Protein AF-A0A099XLG7-F1 (afdb_monomer)

Radius of gyration: 30.04 Å; Cα contacts (8 Å, |Δi|>4): 1044; chains: 1; bounding box: 97×43×105 Å

Solvent-accessible surface area (backbone atoms only — not comparable to full-atom values): 19292 Å² total; per-residue (Å²): 141,85,85,83,82,82,81,83,79,79,80,79,80,74,77,78,62,78,82,85,49,71,69,44,68,53,75,59,94,45,34,30,35,32,28,71,40,68,79,92,72,20,28,25,30,33,70,30,59,69,72,84,54,57,63,47,74,46,56,36,55,49,76,54,90,91,44,72,23,36,36,48,34,36,38,60,44,30,45,41,59,38,71,25,36,35,40,36,39,70,25,63,39,44,38,33,40,26,20,40,21,38,13,64,46,24,30,36,36,42,32,57,43,20,46,80,27,45,22,39,29,19,36,20,45,14,57,43,24,30,39,40,35,30,44,45,9,33,34,39,21,38,27,17,40,16,42,12,41,40,28,47,47,68,42,31,61,46,20,33,36,42,21,38,24,18,32,22,34,16,38,44,22,38,59,49,59,28,68,52,22,36,38,38,22,39,26,20,33,22,41,11,49,44,26,29,43,57,44,38,74,35,31,48,39,50,30,37,19,24,44,15,36,17,28,33,29,49,43,59,44,31,58,59,46,77,55,80,43,44,49,32,21,50,28,62,34,57,50,44,49,38,40,35,40,57,47,73,69,71,74,86,64,45,62,42,99,87,72,34,39,26,71,67,52,68,91,52,44,95,56,67,27,34,30,38,31,38,60,91,27,54,70,58,34,58,71,39,74,80,51,58,67,35,47,75,41,59,42,67,68,79,75,52,93,71,60,94,55,85,64,89,74,49,72,49,76,38,87,90,73,38,29,40,34,61,75,56,85,64,47,37,27,39,38,31,22,42,86,85,69,48,77,78,48,76,46,74,37,85,82,40,47,82,46,67,91,53,74,72,44,57,32,38,39,36,35,16,31,88,87,67,50,76,59,54,73,42,85,43,78,45,127

Structure (mmCIF, N/CA/C/O backbone):
data_AF-A0A099XLG7-F1
#
_entry.id   AF-A0A099XLG7-F1
#
loop_
_atom_site.group_PDB
_atom_site.id
_atom_site.type_symbol
_atom_site.label_atom_id
_atom_site.label_alt_id
_atom_site.label_comp_id
_atom_site.label_asym_id
_atom_site.label_entity_id
_atom_site.label_seq_id
_atom_site.pdbx_PDB_ins_code
_atom_site.Cartn_x
_atom_site.Cartn_y
_atom_site.Cartn_z
_atom_site.occupancy
_atom_site.B_iso_or_equiv
_atom_site.auth_seq_id
_atom_site.auth_comp_id
_atom_site.auth_asym_id
_atom_site.auth_atom_id
_atom_site.pdbx_PDB_model_num
ATOM 1 N N . MET A 1 1 ? -66.611 15.602 59.741 1.00 39.62 1 MET A N 1
ATOM 2 C CA . MET A 1 1 ? -65.905 15.552 58.441 1.00 39.62 1 MET A CA 1
ATOM 3 C C . MET A 1 1 ? -64.446 15.957 58.650 1.00 39.62 1 MET A C 1
ATOM 5 O O . MET A 1 1 ? -64.169 17.142 58.747 1.00 39.62 1 MET A O 1
ATOM 9 N N . LYS A 1 2 ? -63.523 14.997 58.789 1.00 38.56 2 LYS A N 1
ATOM 10 C CA . LYS A 1 2 ? -62.071 15.248 58.759 1.00 38.56 2 LYS A CA 1
ATOM 11 C C . LYS A 1 2 ? -61.559 14.695 57.428 1.00 38.56 2 LYS A C 1
ATOM 13 O O . LYS A 1 2 ? -61.598 13.487 57.231 1.00 38.56 2 LYS A O 1
ATOM 18 N N . LYS A 1 3 ? -61.189 15.573 56.492 1.00 41.97 3 LYS A N 1
ATOM 19 C CA . LYS A 1 3 ? -60.544 15.187 55.230 1.00 41.97 3 LYS A CA 1
ATOM 20 C C . LYS A 1 3 ? -59.044 15.069 55.493 1.00 41.97 3 LYS A C 1
ATOM 22 O O . LYS A 1 3 ? -58.390 16.076 55.738 1.00 41.97 3 LYS A O 1
ATOM 27 N N . THR A 1 4 ? -58.528 13.847 55.479 1.00 40.31 4 THR A N 1
ATOM 28 C CA . THR A 1 4 ? -57.089 13.570 55.491 1.00 40.31 4 THR A CA 1
ATOM 29 C C . THR A 1 4 ? -56.551 13.846 54.090 1.00 40.31 4 THR A C 1
ATOM 31 O O . THR A 1 4 ? -56.947 13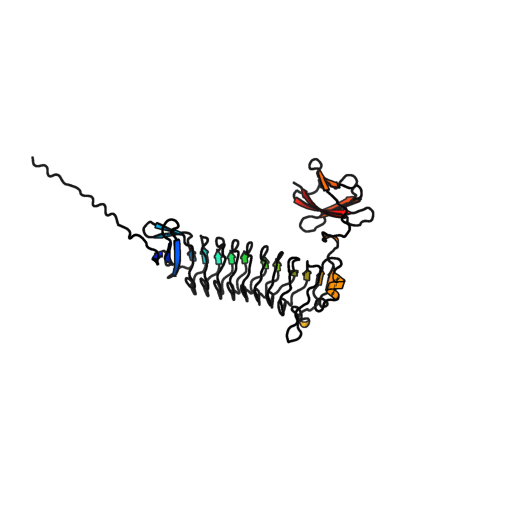.181 53.135 1.00 40.31 4 THR A O 1
ATOM 34 N N . LEU A 1 5 ? -55.708 14.868 53.956 1.00 39.03 5 LEU A N 1
ATOM 35 C CA . LEU A 1 5 ? -55.024 15.209 52.712 1.00 39.03 5 LEU A CA 1
ATOM 36 C C . LEU A 1 5 ? -53.814 14.270 52.574 1.00 39.03 5 LEU A C 1
ATOM 38 O O . LEU A 1 5 ? -52.848 14.399 53.322 1.00 39.03 5 LEU A O 1
ATOM 42 N N . LEU A 1 6 ? -53.895 13.288 51.673 1.00 40.19 6 LEU A N 1
ATOM 43 C CA . LEU A 1 6 ? -52.764 12.428 51.322 1.00 40.19 6 LEU A CA 1
ATOM 44 C C . LEU A 1 6 ? -51.842 13.213 50.376 1.00 40.19 6 LEU A C 1
ATOM 46 O O . LEU A 1 6 ? -52.210 13.486 49.235 1.00 40.19 6 LEU A O 1
ATOM 50 N N . LEU A 1 7 ? -50.665 13.603 50.862 1.00 35.88 7 LEU A N 1
ATOM 51 C CA . LEU A 1 7 ? -49.622 14.237 50.061 1.00 35.88 7 LEU A CA 1
ATOM 52 C C . LEU A 1 7 ? -48.809 13.129 49.368 1.00 35.88 7 LEU A C 1
ATOM 54 O O . LEU A 1 7 ? -48.004 12.459 50.010 1.00 35.88 7 LEU A O 1
ATOM 58 N N . PHE A 1 8 ? -49.037 12.905 48.072 1.00 42.00 8 PHE A N 1
ATOM 59 C CA . PHE A 1 8 ? -48.156 12.069 47.252 1.00 42.00 8 PHE A CA 1
ATOM 60 C C . PHE A 1 8 ? -46.896 12.875 46.919 1.00 42.00 8 PHE A C 1
ATOM 62 O O . PHE A 1 8 ? -46.912 13.729 46.037 1.00 42.00 8 PHE A O 1
ATOM 69 N N . VAL A 1 9 ? -45.807 12.625 47.645 1.00 41.56 9 VAL A N 1
ATOM 70 C CA . VAL A 1 9 ? -44.474 13.108 47.268 1.00 41.56 9 VAL A CA 1
ATOM 71 C C . VAL A 1 9 ? -43.882 12.082 46.305 1.00 41.56 9 VAL A C 1
ATOM 73 O O . VAL A 1 9 ? -43.376 11.043 46.721 1.00 41.56 9 VAL A O 1
ATOM 76 N N . THR A 1 10 ? -43.983 12.343 45.004 1.00 44.56 10 THR A N 1
ATOM 77 C CA . THR A 1 10 ? -43.186 11.643 43.993 1.00 44.56 10 THR A CA 1
ATOM 78 C C . THR A 1 10 ? -41.733 12.073 44.159 1.00 44.56 10 THR A C 1
ATOM 80 O O . THR A 1 10 ? -41.373 13.196 43.807 1.00 44.56 10 THR A O 1
ATOM 83 N N . ILE A 1 11 ? -40.905 11.201 44.732 1.00 45.62 11 ILE A N 1
ATOM 84 C CA . ILE A 1 11 ? -39.452 11.380 44.755 1.00 45.62 11 ILE A CA 1
ATOM 85 C C . ILE A 1 11 ? -38.972 11.171 43.318 1.00 45.62 11 ILE A C 1
ATOM 87 O O . ILE A 1 11 ? -38.851 10.043 42.849 1.00 45.62 11 ILE A O 1
ATOM 91 N N . LEU A 1 12 ? -38.755 12.274 42.603 1.00 39.88 12 LEU A N 1
ATOM 92 C CA . LEU A 1 12 ? -38.024 12.278 41.345 1.00 39.88 12 LEU A CA 1
ATOM 93 C C . LEU A 1 12 ? -36.560 11.979 41.699 1.00 39.88 12 LEU A C 1
ATOM 95 O O . LEU A 1 12 ? -35.832 12.867 42.141 1.00 39.88 12 LEU A O 1
ATOM 99 N N . SER A 1 13 ? -36.145 10.716 41.606 1.00 47.44 13 SER A N 1
ATOM 100 C CA . SER A 1 13 ? -34.743 10.339 41.777 1.00 47.44 13 SER A CA 1
ATOM 101 C C . SER A 1 13 ? -33.965 10.825 40.556 1.00 47.44 13 SER A C 1
ATOM 103 O O . SER A 1 13 ? -33.831 10.109 39.566 1.00 47.44 13 SER A O 1
ATOM 105 N N . VAL A 1 14 ? -33.489 12.067 40.608 1.00 43.94 14 VAL A N 1
ATOM 106 C CA . VAL A 1 14 ? -32.453 12.549 39.696 1.00 43.94 14 VAL A CA 1
ATOM 107 C C . VAL A 1 14 ? -31.183 11.800 40.082 1.00 43.94 14 VAL A C 1
ATOM 109 O O . VAL A 1 14 ? -30.567 12.093 41.105 1.00 43.94 14 VAL A O 1
ATOM 112 N N . THR A 1 15 ? -30.820 10.779 39.311 1.00 47.62 15 THR A N 1
ATOM 113 C CA . THR A 1 15 ? -29.470 10.224 39.362 1.00 47.62 15 THR A CA 1
ATOM 114 C C . THR A 1 15 ? -28.533 11.330 38.898 1.00 47.62 15 THR A C 1
ATOM 116 O O . THR A 1 15 ? -28.474 11.622 37.708 1.00 47.62 15 THR A O 1
ATOM 119 N N . LEU A 1 16 ? -27.848 11.995 39.834 1.00 46.53 16 LEU A N 1
ATOM 120 C CA . LEU A 1 16 ? -26.688 12.805 39.484 1.00 46.53 16 LEU A CA 1
ATOM 121 C C . LEU A 1 16 ? -25.635 11.840 38.937 1.00 46.53 16 LEU A C 1
ATOM 123 O O . LEU A 1 16 ? -24.970 11.145 39.707 1.00 46.53 16 LEU A O 1
ATOM 127 N N . THR A 1 17 ? -25.514 11.761 37.616 1.00 57.88 17 THR A N 1
ATOM 128 C CA . THR A 1 17 ? -24.345 11.169 36.977 1.00 57.88 17 THR A CA 1
ATOM 129 C C . THR A 1 17 ? -23.132 11.995 37.394 1.00 57.88 17 THR A C 1
ATOM 131 O O . THR A 1 17 ? -23.149 13.227 37.349 1.00 57.88 17 THR A O 1
ATOM 134 N N . LYS A 1 18 ? -22.106 11.320 37.925 1.00 66.19 18 LYS A N 1
ATOM 135 C CA . LYS A 1 18 ? -20.840 11.960 38.296 1.00 66.19 18 LYS A CA 1
ATOM 136 C C . LYS A 1 18 ? -20.321 12.676 37.047 1.00 66.19 18 LYS A C 1
ATOM 138 O O . LYS A 1 18 ? -20.232 12.051 35.998 1.00 66.19 18 LYS A O 1
ATOM 143 N N . ALA A 1 19 ? -20.007 13.967 37.156 1.00 68.44 19 ALA A N 1
ATOM 144 C CA . ALA A 1 19 ? -19.396 14.692 36.049 1.00 68.44 19 ALA A CA 1
ATOM 145 C C . ALA A 1 19 ? -18.076 14.005 35.670 1.00 68.44 19 ALA A C 1
ATOM 147 O O . ALA A 1 19 ? -17.218 13.804 36.535 1.00 68.44 19 ALA A O 1
ATOM 148 N N . GLN A 1 20 ? -17.959 13.617 34.403 1.00 82.06 20 GLN A N 1
ATOM 149 C CA . GLN A 1 20 ? -16.789 12.941 33.859 1.00 82.06 20 GLN A CA 1
ATOM 150 C C . GLN A 1 20 ? -15.592 13.900 33.841 1.00 82.06 20 GLN A C 1
ATOM 152 O O . GLN A 1 20 ? -15.727 15.054 33.427 1.00 82.06 20 GLN A O 1
ATOM 157 N N . ALA A 1 21 ? -14.425 13.435 34.281 1.00 91.25 21 ALA A N 1
ATOM 158 C CA . ALA A 1 21 ? -13.172 14.179 34.210 1.00 91.25 21 ALA A CA 1
ATOM 159 C C . ALA A 1 21 ? -12.208 13.544 33.201 1.00 91.25 21 ALA A C 1
ATOM 161 O O . ALA A 1 21 ? -12.270 12.347 32.931 1.00 91.25 21 ALA A O 1
ATOM 162 N N . ILE A 1 22 ? -11.276 14.340 32.676 1.00 96.12 22 ILE A N 1
ATOM 163 C CA . ILE A 1 22 ? -10.154 13.816 31.886 1.00 96.12 22 ILE A CA 1
ATOM 164 C C . ILE A 1 22 ? -9.388 12.783 32.728 1.00 96.12 22 ILE A C 1
ATOM 166 O O . ILE A 1 22 ? -9.087 13.030 33.899 1.00 96.12 22 ILE A O 1
ATOM 170 N N . GLY A 1 23 ? -9.087 11.632 32.127 1.00 96.00 23 GLY A N 1
ATOM 171 C CA . GLY A 1 23 ? -8.469 10.475 32.773 1.00 96.00 23 GLY A CA 1
ATOM 172 C C . GLY A 1 23 ? -9.453 9.519 33.456 1.00 96.00 23 GLY A C 1
ATOM 173 O O . GLY A 1 23 ? -9.036 8.446 33.895 1.00 96.00 23 GLY A O 1
ATOM 174 N N . ASP A 1 24 ? -10.747 9.858 33.546 1.00 96.25 24 ASP A N 1
ATOM 175 C CA . ASP A 1 24 ? -11.756 8.875 33.946 1.00 96.25 24 ASP A CA 1
ATOM 176 C C . ASP A 1 24 ? -11.810 7.754 32.894 1.00 96.25 24 ASP A C 1
ATOM 178 O O . ASP A 1 24 ? -11.691 7.992 31.690 1.00 96.25 24 ASP A O 1
ATOM 182 N N . THR A 1 25 ? -11.990 6.519 33.363 1.00 96.94 25 THR A N 1
ATOM 183 C CA . THR A 1 25 ? -12.096 5.334 32.507 1.00 96.94 25 THR A CA 1
ATOM 184 C C . THR A 1 25 ? -13.460 4.688 32.651 1.00 96.94 25 THR A C 1
ATOM 186 O O . THR A 1 25 ? -14.065 4.723 33.725 1.00 96.94 25 THR A O 1
ATOM 189 N N . PHE A 1 26 ? -13.932 4.085 31.569 1.00 96.88 26 PHE A N 1
ATOM 190 C CA . PHE A 1 26 ? -15.184 3.342 31.537 1.00 96.88 26 PHE A CA 1
ATOM 191 C C . PHE A 1 26 ? -15.114 2.227 30.491 1.00 96.88 26 PHE A C 1
ATOM 193 O O . PHE A 1 26 ? -14.236 2.219 29.627 1.00 96.88 26 PHE A O 1
ATOM 200 N N . THR A 1 27 ? -16.030 1.265 30.582 1.00 97.19 27 THR A N 1
ATOM 201 C CA . THR A 1 27 ? -16.069 0.107 29.683 1.00 97.19 27 THR A CA 1
ATOM 202 C C . THR A 1 27 ? -17.428 0.014 29.012 1.00 97.19 27 THR A C 1
ATOM 204 O O . THR A 1 27 ? -18.455 0.021 29.689 1.00 97.19 27 THR A O 1
ATOM 207 N N . VAL A 1 28 ? -17.428 -0.128 27.686 1.00 96.44 28 VAL A N 1
ATOM 208 C CA . VAL A 1 28 ? -18.629 -0.378 26.876 1.00 96.44 28 VAL A CA 1
ATOM 209 C C . VAL A 1 28 ? -18.303 -1.480 25.877 1.00 96.44 28 VAL A C 1
ATOM 211 O O . VAL A 1 28 ? -17.277 -1.412 25.209 1.00 96.44 28 VAL A O 1
ATOM 214 N N . ASN A 1 29 ? -19.164 -2.500 25.785 1.00 93.44 29 ASN A N 1
ATOM 215 C CA . ASN A 1 29 ? -19.010 -3.637 24.864 1.00 93.44 29 ASN A CA 1
ATOM 216 C C . ASN A 1 29 ? -17.604 -4.266 24.902 1.00 93.44 29 ASN A C 1
ATOM 218 O O . ASN A 1 29 ? -16.978 -4.479 23.869 1.00 93.44 29 ASN A O 1
ATOM 222 N N . ASP A 1 30 ? -17.096 -4.515 26.112 1.00 96.38 30 ASP A N 1
ATOM 223 C CA . ASP A 1 30 ? -15.769 -5.086 26.370 1.00 96.38 30 ASP A CA 1
ATOM 224 C C . ASP A 1 30 ? -14.571 -4.244 25.883 1.00 96.38 30 ASP A C 1
ATOM 226 O O . ASP A 1 30 ? -13.436 -4.724 25.881 1.00 96.38 30 ASP A O 1
ATOM 230 N N . ILE A 1 31 ? -14.778 -2.977 25.514 1.00 98.19 31 ILE A N 1
ATOM 231 C CA . ILE A 1 31 ? -13.715 -2.024 25.174 1.00 98.19 31 ILE A CA 1
ATOM 232 C C . ILE A 1 31 ? -13.540 -1.039 26.333 1.00 98.19 31 ILE A C 1
ATOM 234 O O . ILE A 1 31 ? -14.516 -0.488 26.844 1.00 98.19 31 ILE A O 1
ATOM 238 N N . ASN A 1 32 ? -12.292 -0.820 26.753 1.00 98.19 32 ASN A N 1
ATOM 239 C CA . ASN A 1 32 ? -11.944 0.108 27.827 1.00 98.19 32 ASN A CA 1
ATOM 240 C C . ASN A 1 32 ? -11.537 1.458 27.234 1.00 98.19 32 ASN A C 1
ATOM 242 O O . ASN A 1 32 ? -10.564 1.539 26.478 1.00 98.19 32 ASN A O 1
ATOM 246 N N . TYR A 1 33 ? -12.248 2.505 27.632 1.00 98.50 33 TYR A N 1
ATOM 247 C CA . TYR A 1 33 ? -12.052 3.877 27.187 1.00 98.50 33 TYR A CA 1
ATOM 248 C C . TYR A 1 33 ? -11.462 4.730 28.312 1.00 98.50 33 TYR A C 1
ATOM 250 O O . TYR A 1 33 ? -11.740 4.501 29.489 1.00 98.50 33 TYR A O 1
ATOM 258 N N . GLU A 1 34 ? -10.661 5.725 27.943 1.00 98.38 34 GLU A N 1
ATOM 259 C CA . GLU A 1 34 ? -10.163 6.787 28.819 1.00 98.38 34 GLU A CA 1
ATOM 260 C C . GLU A 1 34 ? -10.544 8.141 28.215 1.00 98.38 34 GLU A C 1
ATOM 262 O O . GLU A 1 34 ? -10.291 8.383 27.034 1.00 98.38 34 GLU A O 1
ATOM 267 N N . VAL A 1 35 ? -11.138 9.022 29.019 1.00 98.19 35 VAL A N 1
ATOM 268 C CA . VAL A 1 35 ? -11.534 10.377 28.611 1.00 98.19 35 VAL A CA 1
ATOM 269 C C . VAL A 1 35 ? -10.289 11.230 28.401 1.00 98.19 35 VAL A C 1
ATOM 271 O O . VAL A 1 35 ? -9.534 11.471 29.343 1.00 98.19 35 VAL A O 1
ATOM 274 N N . THR A 1 36 ? -10.086 11.725 27.184 1.00 97.88 36 THR A N 1
ATOM 275 C CA . THR A 1 36 ? -8.932 12.560 26.813 1.00 97.88 36 THR A CA 1
ATOM 276 C C . THR A 1 36 ? -9.288 14.038 26.739 1.00 97.88 36 THR A C 1
ATOM 278 O O . THR A 1 36 ? -8.451 14.885 27.054 1.00 97.88 36 THR A O 1
ATOM 281 N N . ALA A 1 37 ? -10.537 14.356 26.400 1.00 96.81 37 ALA A N 1
ATOM 282 C CA . ALA A 1 37 ? -11.053 15.715 26.398 1.00 96.81 37 ALA A CA 1
ATOM 283 C C . ALA A 1 37 ? -12.512 15.754 26.860 1.00 96.81 37 ALA A C 1
ATOM 285 O O . ALA A 1 37 ? -13.305 14.856 26.584 1.00 96.81 37 ALA A O 1
ATOM 286 N N . ILE A 1 38 ? -12.867 16.839 27.536 1.00 94.12 38 ILE A N 1
ATOM 287 C CA . ILE A 1 38 ? -14.241 17.209 27.885 1.00 94.12 38 ILE A CA 1
ATOM 288 C C . ILE A 1 38 ? -14.547 18.547 27.209 1.00 94.12 38 ILE A C 1
ATOM 290 O O . ILE A 1 38 ? -13.613 19.325 27.044 1.00 94.12 38 ILE A O 1
ATOM 294 N N . ASP A 1 39 ? -15.805 18.773 26.814 1.00 86.06 39 ASP A N 1
ATOM 295 C CA . ASP A 1 39 ? -16.412 20.025 26.307 1.00 86.06 39 ASP A CA 1
ATOM 296 C C . ASP A 1 39 ? -15.429 21.085 25.741 1.00 86.06 39 ASP A C 1
ATOM 298 O O . ASP A 1 39 ? -14.700 21.727 26.504 1.00 86.06 39 ASP A O 1
ATOM 302 N N . PRO A 1 40 ? -15.412 21.344 24.418 1.00 88.75 40 PRO A N 1
ATOM 303 C CA . PRO A 1 40 ? -16.493 21.072 23.464 1.00 88.75 40 PRO A CA 1
ATOM 304 C C . PRO A 1 40 ? -16.334 19.803 22.631 1.00 88.75 40 PRO A C 1
ATOM 306 O O . PRO A 1 40 ? -17.259 19.453 21.902 1.00 88.75 40 PRO A O 1
ATOM 309 N N . THR A 1 41 ? -15.182 19.132 22.684 1.00 92.81 41 THR A N 1
ATOM 310 C CA . THR A 1 41 ? -14.899 18.044 21.737 1.00 92.81 41 THR A CA 1
ATOM 311 C C . THR A 1 41 ? -15.331 16.667 22.223 1.00 92.81 41 THR A C 1
ATOM 313 O O . THR A 1 41 ? -15.623 15.828 21.376 1.00 92.81 41 THR A O 1
ATOM 316 N N . ASN A 1 42 ? -15.427 16.461 23.547 1.00 96.25 42 ASN A N 1
ATOM 317 C CA . ASN A 1 42 ? -15.752 15.185 24.201 1.00 96.25 42 ASN A CA 1
ATOM 318 C C . ASN A 1 42 ? -15.046 14.003 23.526 1.00 96.25 42 ASN A C 1
ATOM 320 O O . ASN A 1 42 ? -15.623 13.327 22.683 1.00 96.25 42 ASN A O 1
ATOM 324 N N . GLU A 1 43 ? -13.802 13.733 23.899 1.00 98.06 43 GLU A N 1
ATOM 325 C CA . GLU A 1 43 ? -12.986 12.710 23.242 1.00 98.06 43 GLU A CA 1
ATOM 326 C C . GLU A 1 43 ? -12.567 11.617 24.214 1.00 98.06 43 GLU A C 1
ATOM 328 O O . GLU A 1 43 ? -12.359 11.857 25.410 1.00 98.06 43 GLU A O 1
ATOM 333 N N . VAL A 1 44 ? -12.418 10.413 23.670 1.00 98.56 44 VAL A N 1
ATOM 334 C CA . VAL A 1 44 ? -11.872 9.253 24.365 1.00 98.56 44 VAL A CA 1
ATOM 335 C C . VAL A 1 44 ? -10.842 8.534 23.503 1.00 98.56 44 VAL A C 1
ATOM 337 O O . VAL A 1 44 ? -10.910 8.525 22.271 1.00 98.56 44 VAL A O 1
ATOM 340 N N . GLN A 1 45 ? -9.925 7.850 24.180 1.00 98.62 45 GLN A N 1
ATOM 341 C CA . GLN A 1 45 ? -9.023 6.874 23.579 1.00 98.62 45 GLN A CA 1
ATOM 342 C C . GLN A 1 45 ? -9.324 5.466 24.094 1.00 98.62 45 GLN A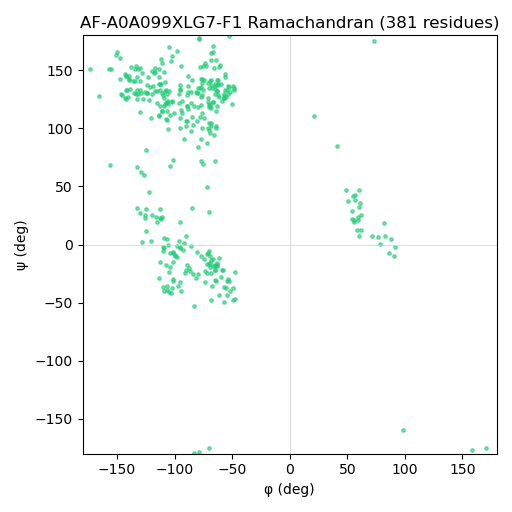 C 1
ATOM 344 O O . GLN A 1 45 ? -9.743 5.287 25.239 1.00 98.62 45 GLN A O 1
ATOM 349 N N . ILE A 1 46 ? -9.051 4.450 23.278 1.00 98.75 46 ILE A N 1
ATOM 350 C CA . ILE A 1 46 ? -9.133 3.048 23.695 1.00 98.75 46 ILE A CA 1
ATOM 351 C C . ILE A 1 46 ? -7.818 2.636 24.351 1.00 98.75 46 ILE A C 1
ATOM 353 O O . ILE A 1 46 ? -6.759 2.667 23.722 1.00 98.75 46 ILE A O 1
ATOM 357 N N . VAL A 1 47 ? -7.892 2.181 25.600 1.00 98.19 47 VAL A N 1
ATOM 358 C CA . VAL A 1 47 ? -6.727 1.814 26.426 1.00 98.19 47 VAL A CA 1
ATOM 359 C C . VAL A 1 47 ? -6.598 0.317 26.692 1.00 98.19 47 VAL A C 1
ATOM 361 O O . VAL A 1 47 ? -5.618 -0.125 27.293 1.00 98.19 47 VAL A O 1
ATOM 364 N N . GLY A 1 48 ? -7.579 -0.472 26.263 1.00 96.56 48 GLY A N 1
ATOM 365 C CA . GLY A 1 48 ? -7.549 -1.922 26.369 1.00 96.56 48 GLY A CA 1
ATOM 366 C C . GLY A 1 48 ? -8.889 -2.547 26.021 1.00 96.56 48 GLY A C 1
ATOM 367 O O . GLY A 1 48 ? -9.833 -1.862 25.629 1.00 96.56 48 GLY A O 1
ATOM 368 N N . ASN A 1 49 ? -8.972 -3.861 26.187 1.00 97.06 49 ASN A N 1
ATOM 369 C CA . ASN A 1 49 ? -10.176 -4.616 25.887 1.00 97.06 49 ASN A CA 1
ATOM 370 C C . ASN A 1 49 ? -10.296 -5.860 26.785 1.00 97.06 49 ASN A C 1
ATOM 372 O O . ASN A 1 49 ? -9.341 -6.279 27.441 1.00 97.06 49 ASN A O 1
ATOM 376 N N . SER A 1 50 ? -11.481 -6.453 26.802 1.00 94.88 50 SER A N 1
ATOM 377 C CA . SER A 1 50 ? -11.771 -7.811 27.275 1.00 94.88 50 SER A CA 1
ATOM 378 C C . SER A 1 50 ? -12.638 -8.546 26.248 1.00 94.88 50 SER A C 1
ATOM 380 O O . SER A 1 50 ? -13.481 -9.365 26.605 1.00 94.88 50 SER A O 1
ATOM 382 N N . VAL A 1 51 ? -12.451 -8.208 24.969 1.00 94.38 51 VAL A N 1
ATOM 383 C CA . VAL A 1 51 ? -13.265 -8.666 23.845 1.00 94.38 51 VAL A CA 1
ATOM 384 C C . VAL A 1 51 ? -13.167 -10.180 23.722 1.00 94.38 51 VAL A C 1
ATOM 386 O O . VAL A 1 51 ? -12.083 -10.761 23.664 1.00 94.38 51 VAL A O 1
ATOM 389 N N . THR A 1 52 ? -14.336 -10.808 23.654 1.00 89.81 52 THR A N 1
ATOM 390 C CA . THR A 1 52 ? -14.498 -12.249 23.411 1.00 89.81 52 THR A CA 1
ATOM 391 C C . THR A 1 52 ? -15.324 -12.539 22.158 1.00 89.81 52 THR A C 1
ATOM 393 O O . THR A 1 52 ? -15.606 -13.698 21.861 1.00 89.81 52 THR A O 1
ATOM 396 N N . THR A 1 53 ? -15.723 -11.495 21.429 1.00 89.44 53 THR A N 1
ATOM 397 C CA . THR A 1 53 ? -16.534 -11.603 20.219 1.00 89.44 53 THR A CA 1
ATOM 398 C C . THR A 1 53 ? -15.699 -12.031 19.017 1.00 89.44 53 THR A C 1
ATOM 400 O O . THR A 1 53 ? -14.509 -11.728 18.917 1.00 89.44 53 THR A O 1
ATOM 403 N N . ASP A 1 54 ? -16.355 -12.688 18.059 1.00 92.81 54 ASP A N 1
ATOM 404 C CA . ASP A 1 54 ? -15.730 -13.049 16.784 1.00 92.81 54 ASP A CA 1
ATOM 405 C C . ASP A 1 54 ? -15.549 -11.830 15.869 1.00 92.81 54 ASP A C 1
ATOM 407 O O . ASP A 1 54 ? -14.594 -11.778 15.102 1.00 92.81 54 ASP A O 1
ATOM 411 N N . ALA A 1 55 ? -16.440 -10.840 15.931 1.00 96.75 55 ALA A N 1
ATOM 412 C CA . ALA A 1 55 ? -16.358 -9.606 15.151 1.00 96.75 55 ALA A CA 1
ATOM 413 C C . ALA A 1 55 ? -16.171 -8.406 16.086 1.00 96.75 55 ALA A C 1
ATOM 415 O O . ALA A 1 55 ? -16.889 -8.278 17.082 1.00 96.75 55 ALA A O 1
ATOM 416 N N . LEU A 1 56 ? -15.214 -7.535 15.761 1.00 98.06 56 LEU A N 1
ATOM 417 C CA . LEU A 1 56 ? -14.933 -6.303 16.492 1.00 98.06 56 LEU A CA 1
ATOM 418 C C . LEU A 1 56 ? -15.353 -5.088 15.665 1.00 98.06 56 LEU A C 1
ATOM 420 O O . LEU A 1 56 ? -14.879 -4.892 14.547 1.00 98.06 56 LEU A O 1
ATOM 424 N N . THR A 1 57 ? -16.182 -4.241 16.265 1.00 98.19 57 THR A N 1
ATOM 425 C CA . THR A 1 57 ? -16.508 -2.913 15.744 1.00 98.19 57 THR A CA 1
ATOM 426 C C . THR A 1 57 ? -15.995 -1.873 16.725 1.00 98.19 57 THR A C 1
ATOM 428 O O . THR A 1 57 ? -16.366 -1.884 17.898 1.00 98.19 57 THR A O 1
ATOM 431 N N . ILE A 1 58 ? -15.134 -0.985 16.240 1.00 98.31 58 ILE A N 1
ATOM 432 C CA . ILE A 1 58 ? -14.695 0.202 16.965 1.00 98.31 58 ILE A CA 1
ATOM 433 C C . ILE A 1 58 ? -15.586 1.354 16.501 1.00 98.31 58 ILE A C 1
ATOM 435 O O . ILE A 1 58 ? -15.480 1.763 15.340 1.00 98.31 58 ILE A O 1
ATOM 439 N N . PRO A 1 59 ? -16.493 1.841 17.363 1.00 98.19 59 PRO A N 1
ATOM 440 C CA . PRO A 1 59 ? -17.468 2.831 16.949 1.00 98.19 59 PRO A CA 1
ATOM 441 C C . PRO A 1 59 ? -16.819 4.210 16.817 1.00 98.19 59 PRO A C 1
ATOM 443 O O . PRO A 1 59 ? -15.852 4.515 17.513 1.00 98.19 59 PRO A O 1
ATOM 446 N N . ALA A 1 60 ? -17.386 5.069 15.969 1.00 98.25 60 ALA A N 1
ATOM 447 C CA . ALA A 1 60 ? -16.940 6.460 15.844 1.00 98.25 60 ALA A CA 1
ATOM 448 C C . ALA A 1 60 ? -17.187 7.258 17.137 1.00 98.25 60 ALA A C 1
ATOM 450 O O . ALA A 1 60 ? -16.436 8.175 17.474 1.00 98.25 60 ALA A O 1
ATOM 451 N N . THR A 1 61 ? -18.240 6.890 17.869 1.00 98.25 61 THR A N 1
ATOM 452 C CA . THR A 1 61 ? -18.626 7.505 19.138 1.00 98.25 61 THR A CA 1
ATOM 453 C C . THR A 1 61 ? -19.039 6.459 20.164 1.00 98.25 61 THR A C 1
ATOM 455 O O . THR A 1 61 ? -19.572 5.410 19.807 1.00 98.25 61 THR A O 1
ATOM 458 N N . VAL A 1 62 ? -18.878 6.765 21.447 1.00 97.88 62 VAL A N 1
ATOM 459 C CA . VAL A 1 62 ? -19.349 5.933 22.559 1.00 97.88 62 VAL A CA 1
ATOM 460 C C . VAL A 1 62 ? -20.043 6.795 23.609 1.00 97.88 62 VAL A C 1
ATOM 462 O O . VAL A 1 62 ? -19.596 7.901 23.905 1.00 97.88 62 VAL A O 1
ATOM 465 N N . ASP A 1 63 ? -21.135 6.288 24.174 1.00 96.12 63 ASP A N 1
ATOM 466 C CA . ASP A 1 63 ? -21.866 6.966 25.242 1.00 96.12 63 ASP A CA 1
ATOM 467 C C . ASP A 1 63 ? -21.420 6.452 26.614 1.00 96.12 63 ASP A C 1
ATOM 469 O O . ASP A 1 63 ? -21.400 5.242 26.855 1.00 96.12 63 ASP A O 1
ATOM 473 N N . ASP A 1 64 ? -21.153 7.368 27.543 1.00 93.75 64 ASP A N 1
ATOM 474 C CA . ASP A 1 64 ? -21.088 7.066 28.972 1.00 93.75 64 ASP A CA 1
ATOM 475 C C . ASP A 1 64 ? -21.911 8.081 29.761 1.00 93.75 64 ASP A C 1
ATOM 477 O O . ASP A 1 64 ? -21.795 9.294 29.587 1.00 93.75 64 ASP A O 1
ATOM 481 N N . SER A 1 65 ? -22.780 7.576 30.638 1.00 88.94 65 SER A N 1
ATOM 482 C CA . SER A 1 65 ? -23.505 8.391 31.617 1.00 88.94 65 SER A CA 1
ATOM 483 C C . SER A 1 65 ? -24.295 9.575 31.021 1.00 88.94 65 SER A C 1
ATOM 485 O O . SER A 1 65 ? -24.528 10.584 31.691 1.00 88.94 65 SER A O 1
ATOM 487 N N . GLY A 1 66 ? -24.754 9.432 29.771 1.00 88.81 66 GLY A N 1
ATOM 488 C CA . GLY A 1 66 ? -25.516 10.445 29.030 1.00 88.81 66 GLY A CA 1
ATOM 489 C C . GLY A 1 66 ? -24.666 11.451 28.246 1.00 88.81 66 GLY A C 1
ATOM 490 O O . GLY A 1 66 ? -25.234 12.372 27.660 1.00 88.81 66 GLY A O 1
ATOM 491 N N . THR A 1 67 ? -23.342 11.281 28.223 1.00 92.25 67 THR A N 1
ATOM 492 C CA . THR A 1 67 ? -22.414 12.059 27.395 1.00 92.25 67 THR A CA 1
ATOM 493 C C . THR A 1 67 ? -21.902 11.196 26.249 1.00 92.25 67 THR A C 1
ATOM 495 O O . THR A 1 67 ? -21.411 10.093 26.478 1.00 92.25 67 THR A O 1
ATOM 498 N N . THR A 1 68 ? -21.988 11.713 25.026 1.00 96.25 68 THR A N 1
ATOM 499 C CA . THR A 1 68 ? -21.401 11.088 23.836 1.00 96.25 68 THR A CA 1
ATOM 500 C C . THR A 1 68 ? -19.970 11.577 23.646 1.00 96.25 68 THR A C 1
ATOM 502 O O . THR A 1 68 ? -19.729 12.789 23.622 1.00 96.25 68 THR A O 1
ATOM 505 N N . TYR A 1 69 ? -19.043 10.635 23.483 1.00 98.00 69 TYR A N 1
ATOM 506 C CA . TYR A 1 69 ? -17.627 10.878 23.230 1.00 98.00 69 TYR A CA 1
ATOM 507 C C . TYR A 1 69 ? -17.222 10.397 21.838 1.00 98.00 69 TYR A C 1
ATOM 509 O O . TYR A 1 69 ? -17.602 9.303 21.430 1.00 98.00 69 TYR A O 1
ATOM 517 N N . ASN A 1 70 ? -16.403 11.174 21.137 1.00 98.38 70 ASN A N 1
ATOM 518 C CA . ASN A 1 70 ? -15.724 10.773 19.910 1.00 98.38 70 ASN A CA 1
ATOM 519 C C . ASN A 1 70 ? -14.548 9.845 20.240 1.00 98.38 70 ASN A C 1
ATOM 521 O O . ASN A 1 70 ? -13.738 10.153 21.116 1.00 98.38 70 ASN A O 1
ATOM 525 N N . VAL A 1 71 ? -14.430 8.727 19.524 1.00 98.62 71 VAL A N 1
ATOM 526 C CA . VAL A 1 71 ? -13.309 7.790 19.669 1.00 98.62 71 VAL A CA 1
ATOM 527 C C . VAL A 1 71 ? -12.200 8.209 18.707 1.00 98.62 71 VAL A C 1
ATOM 529 O O . VAL A 1 71 ? -12.281 7.957 17.505 1.00 98.62 71 VAL A O 1
ATOM 532 N N . THR A 1 72 ? -11.163 8.866 19.223 1.00 98.19 72 THR A N 1
ATOM 533 C CA . THR A 1 72 ? -10.144 9.522 18.381 1.00 98.19 72 THR A CA 1
ATOM 534 C C . THR A 1 72 ? -8.823 8.766 18.302 1.00 98.19 72 THR A C 1
ATOM 536 O O . THR A 1 72 ? -8.070 8.969 17.353 1.00 98.19 72 THR A O 1
ATOM 539 N N . PHE A 1 73 ? -8.543 7.859 19.243 1.00 98.50 73 PHE A N 1
ATOM 540 C CA . PHE A 1 73 ? -7.252 7.172 19.317 1.00 98.50 73 PHE A CA 1
ATOM 541 C C . PHE A 1 73 ? -7.368 5.742 19.859 1.00 98.50 73 PHE A C 1
ATOM 543 O O . PHE A 1 73 ? -8.117 5.478 20.804 1.00 98.50 73 PHE A O 1
ATOM 550 N N . ILE A 1 74 ? -6.579 4.813 19.314 1.00 98.50 74 ILE A N 1
ATOM 551 C CA . ILE A 1 74 ? -6.409 3.455 19.841 1.00 98.50 74 ILE A CA 1
ATOM 552 C C . ILE A 1 74 ? -4.980 3.292 20.334 1.00 98.50 74 ILE A C 1
ATOM 554 O O . ILE A 1 74 ? -4.036 3.228 19.547 1.00 98.50 74 ILE A O 1
ATOM 558 N N . LYS A 1 75 ? -4.828 3.166 21.651 1.00 98.19 75 LYS A N 1
ATOM 559 C CA . LYS A 1 75 ? -3.524 3.048 22.295 1.00 98.19 75 LYS A CA 1
ATOM 560 C C . LYS A 1 75 ? -2.805 1.761 21.917 1.00 98.19 75 LYS A C 1
ATOM 562 O O . LYS A 1 75 ? -3.412 0.725 21.633 1.00 98.19 75 LYS A O 1
ATOM 567 N N . ASN A 1 76 ? -1.480 1.830 21.954 1.00 97.00 76 ASN A N 1
ATOM 568 C CA . ASN A 1 76 ? -0.614 0.722 21.608 1.00 97.00 76 ASN A CA 1
ATOM 569 C C . ASN A 1 76 ? -1.009 -0.592 22.301 1.00 97.00 76 ASN A C 1
ATOM 571 O O . ASN A 1 76 ? -1.247 -0.641 23.508 1.00 97.00 76 ASN A O 1
ATOM 575 N N . LYS A 1 77 ? -0.987 -1.690 21.539 1.00 96.75 77 LYS A N 1
ATOM 576 C CA . LYS A 1 77 ? -1.308 -3.055 22.004 1.00 96.75 77 LYS A CA 1
ATOM 577 C C . LYS A 1 77 ? -2.723 -3.254 22.562 1.00 96.75 77 LYS A C 1
ATOM 579 O O . LYS A 1 77 ? -2.997 -4.355 23.042 1.00 96.75 77 LYS A O 1
ATOM 584 N N . SER A 1 78 ? -3.619 -2.265 22.472 1.00 97.62 78 SER A N 1
ATOM 585 C CA . SER A 1 78 ? -4.975 -2.361 23.027 1.00 97.62 78 SER A CA 1
ATOM 586 C C . SER A 1 78 ? -5.786 -3.531 22.482 1.00 97.62 78 SER A C 1
ATOM 588 O O . SER A 1 78 ? -6.692 -3.950 23.185 1.00 97.62 78 SER A O 1
ATOM 590 N N . PHE A 1 79 ? -5.457 -4.086 21.308 1.00 98.06 79 PHE A N 1
ATOM 591 C CA . PHE A 1 79 ? -6.080 -5.282 20.722 1.00 98.06 79 PHE A CA 1
ATOM 592 C C . PHE A 1 79 ? -5.049 -6.332 20.255 1.00 98.06 79 PHE A C 1
ATOM 594 O O . PHE A 1 79 ? -5.304 -7.111 19.336 1.00 98.06 79 PHE A O 1
ATOM 601 N N . SER A 1 80 ? -3.862 -6.373 20.870 1.00 97.50 80 SER A N 1
ATOM 602 C CA . SER A 1 80 ? -2.833 -7.341 20.473 1.00 97.50 80 SER A CA 1
ATOM 603 C C . SER A 1 80 ? -3.223 -8.759 20.897 1.00 97.50 80 SER A C 1
ATOM 605 O O . SER A 1 80 ? -3.674 -8.972 22.020 1.00 97.50 80 SER A O 1
ATOM 607 N N . ASN A 1 81 ? -2.972 -9.741 20.027 1.00 97.12 81 ASN A N 1
ATOM 608 C CA . ASN A 1 81 ? -3.295 -11.159 20.225 1.00 97.12 81 ASN A CA 1
ATOM 609 C C . ASN A 1 81 ? -4.792 -11.437 20.453 1.00 97.12 81 ASN A C 1
ATOM 611 O O . ASN A 1 81 ? -5.150 -12.459 21.041 1.00 97.12 81 ASN A O 1
ATOM 615 N N . VAL A 1 82 ? -5.674 -10.547 19.992 1.00 96.94 82 VAL A N 1
ATOM 616 C CA . VAL A 1 82 ? -7.121 -10.749 20.099 1.00 96.94 82 VAL A CA 1
ATOM 617 C C . VAL A 1 82 ? -7.590 -11.704 18.998 1.00 96.94 82 VAL A C 1
ATOM 619 O O . VAL A 1 82 ? -7.208 -11.584 17.835 1.00 96.94 82 VAL A O 1
ATOM 622 N N . ALA A 1 83 ? -8.428 -12.673 19.364 1.00 96.50 83 ALA A N 1
ATOM 623 C CA . ALA A 1 83 ? -8.865 -13.770 18.498 1.00 96.50 83 ALA A CA 1
ATOM 624 C C . ALA A 1 83 ? -10.074 -13.428 17.600 1.00 96.50 83 ALA A C 1
ATOM 626 O O . ALA A 1 83 ? -10.866 -14.313 17.284 1.00 96.50 83 ALA A O 1
ATOM 627 N N . ILE A 1 84 ? -10.196 -12.166 17.182 1.00 97.69 84 ILE A N 1
ATOM 628 C CA . ILE A 1 84 ? -11.257 -11.687 16.283 1.00 97.69 84 ILE A CA 1
ATOM 629 C C . ILE A 1 84 ? -11.043 -12.183 14.851 1.00 97.69 84 ILE A C 1
ATOM 631 O O . ILE A 1 84 ? -9.916 -12.421 14.427 1.00 97.69 84 ILE A O 1
ATOM 635 N N . THR A 1 85 ? -12.136 -12.297 14.105 1.00 98.44 85 THR A N 1
ATOM 636 C CA . THR A 1 85 ? -12.209 -12.702 12.695 1.00 98.44 85 THR A CA 1
ATOM 637 C C . THR A 1 85 ? -12.397 -11.521 11.749 1.00 98.44 85 THR A C 1
ATOM 639 O O . THR A 1 85 ? -11.869 -11.542 10.639 1.00 98.44 85 THR A O 1
ATOM 642 N N . SER A 1 86 ? -13.075 -10.460 12.191 1.00 98.62 86 SER A N 1
ATOM 643 C CA . SER A 1 86 ? -13.268 -9.236 11.411 1.00 98.62 86 SER A CA 1
ATOM 644 C C . SER A 1 86 ? -13.141 -7.988 12.278 1.00 98.62 86 SER A C 1
ATOM 646 O O . SER A 1 86 ? -13.583 -7.983 13.429 1.00 98.62 86 SER A O 1
ATOM 648 N N . LEU A 1 87 ? -12.587 -6.926 11.699 1.00 98.62 87 LEU A N 1
ATOM 649 C CA . LEU A 1 87 ? -12.473 -5.596 12.292 1.00 98.62 87 LEU A CA 1
ATOM 650 C C . LEU A 1 87 ? -13.186 -4.564 11.410 1.00 98.62 87 LEU A C 1
ATOM 652 O O . LEU A 1 87 ? -12.978 -4.555 10.199 1.00 98.62 87 LEU A O 1
ATOM 656 N N . VAL A 1 88 ? -13.959 -3.674 12.030 1.00 98.62 88 VAL A N 1
ATOM 657 C CA . VAL A 1 88 ? -14.495 -2.452 11.412 1.00 98.62 88 VAL A CA 1
ATOM 658 C C . VAL A 1 88 ? -14.171 -1.264 12.312 1.00 98.62 88 VAL A C 1
ATOM 660 O O . VAL A 1 88 ? -14.444 -1.325 13.513 1.00 98.62 88 VAL A O 1
ATOM 663 N N . VAL A 1 89 ? -13.616 -0.188 11.748 1.00 98.44 89 VAL A N 1
ATOM 664 C CA . VAL A 1 89 ? -13.438 1.097 12.447 1.00 98.44 89 VAL A CA 1
ATOM 665 C C . VAL A 1 89 ? -14.331 2.154 11.794 1.00 98.44 89 VAL A C 1
ATOM 667 O O . VAL A 1 89 ? -14.126 2.556 10.649 1.00 98.44 89 VAL A O 1
ATOM 670 N N . GLU A 1 90 ? -15.370 2.576 12.515 1.00 98.12 90 GLU A N 1
ATOM 671 C CA . GLU A 1 90 ? -16.427 3.436 11.963 1.00 98.12 90 GLU A CA 1
ATOM 672 C C . GLU A 1 90 ? -16.027 4.919 11.886 1.00 98.12 90 GLU A C 1
ATOM 674 O O . GLU A 1 90 ? -16.576 5.659 11.071 1.00 98.12 90 GLU A O 1
ATOM 679 N N . GLY A 1 91 ? -15.094 5.361 12.735 1.00 97.06 91 GLY A N 1
ATOM 680 C CA . GLY A 1 91 ? -14.592 6.738 12.784 1.00 97.06 91 GLY A CA 1
ATOM 681 C C . GLY A 1 91 ? -13.197 6.897 12.181 1.00 97.06 91 GLY A C 1
ATOM 682 O O . GLY A 1 91 ? -12.511 5.915 11.910 1.00 97.06 91 GLY A O 1
ATOM 683 N N . ASP A 1 92 ? -12.762 8.145 12.000 1.00 97.69 92 ASP A N 1
ATOM 684 C CA . ASP A 1 92 ? -11.351 8.457 11.739 1.00 97.69 92 ASP A CA 1
ATOM 685 C C . ASP A 1 92 ? -10.583 8.426 13.069 1.00 97.69 92 ASP A C 1
ATOM 687 O O . ASP A 1 92 ? -10.452 9.433 13.766 1.00 97.69 92 ASP A O 1
ATOM 691 N N . THR A 1 93 ? -10.182 7.221 13.472 1.00 97.56 93 THR A N 1
ATOM 692 C CA . THR A 1 93 ? -9.541 6.941 14.760 1.00 97.56 93 THR A CA 1
ATOM 693 C C . THR A 1 93 ? -8.071 6.592 14.542 1.00 97.56 93 THR A C 1
ATOM 695 O O . THR A 1 93 ? -7.751 5.591 13.903 1.00 97.56 93 THR A O 1
ATOM 698 N N . GLU A 1 94 ? -7.155 7.369 15.113 1.00 97.88 94 GLU A N 1
ATOM 699 C CA . GLU A 1 94 ? -5.721 7.114 14.975 1.00 97.88 94 GLU A CA 1
ATOM 700 C C . GLU A 1 94 ? -5.324 5.761 15.593 1.00 97.88 94 GLU A C 1
ATOM 702 O O . GLU A 1 94 ? -5.704 5.427 16.719 1.00 97.88 94 GLU A O 1
ATOM 707 N N . ILE A 1 95 ? -4.548 4.972 14.843 1.00 98.00 95 ILE A N 1
ATOM 708 C CA . ILE A 1 95 ? -4.102 3.632 15.236 1.00 98.00 95 ILE A CA 1
ATOM 709 C C . ILE A 1 95 ? -2.621 3.688 15.608 1.00 98.00 95 ILE A C 1
ATOM 711 O O . ILE A 1 95 ? -1.756 3.742 14.731 1.00 98.00 95 ILE A O 1
ATOM 715 N N . ASP A 1 96 ? -2.327 3.598 16.904 1.00 97.62 96 ASP A N 1
ATOM 716 C CA . ASP A 1 96 ? -0.958 3.591 17.420 1.00 97.62 96 ASP A CA 1
ATOM 717 C C . ASP A 1 96 ? -0.199 2.287 17.074 1.00 97.62 96 ASP A C 1
ATOM 719 O O . ASP A 1 96 ? -0.688 1.410 16.356 1.00 97.62 96 ASP A O 1
ATOM 723 N N . TRP A 1 97 ? 1.025 2.120 17.579 1.00 96.88 97 TRP A N 1
ATOM 724 C CA . TRP A 1 97 ? 1.850 0.944 17.303 1.00 96.88 97 TRP A CA 1
ATOM 725 C C . TRP A 1 97 ? 1.311 -0.353 17.937 1.00 96.88 97 TRP A C 1
ATOM 727 O O . TRP A 1 97 ? 0.870 -0.407 19.086 1.00 96.88 97 TRP A O 1
ATOM 737 N N . GLN A 1 98 ? 1.426 -1.459 17.197 1.00 97.88 98 GLN A N 1
ATOM 738 C CA . GLN A 1 98 ? 1.086 -2.821 17.634 1.00 97.88 98 GLN A CA 1
ATOM 739 C C . GLN A 1 98 ? -0.371 -3.032 18.068 1.00 97.88 98 GLN A C 1
ATOM 741 O O . GLN A 1 98 ? -0.639 -3.986 18.800 1.00 97.88 98 GLN A O 1
ATOM 746 N N . VAL A 1 99 ? -1.307 -2.183 17.640 1.00 98.31 99 VAL A N 1
ATOM 747 C CA . VAL A 1 99 ? -2.703 -2.246 18.104 1.00 98.31 99 VAL A CA 1
ATOM 748 C C . VAL A 1 99 ? -3.338 -3.611 17.843 1.00 98.31 99 VAL A C 1
ATOM 750 O O . VAL A 1 99 ? -3.848 -4.189 18.793 1.00 98.31 99 VAL A O 1
ATOM 753 N N . PHE A 1 100 ? -3.235 -4.160 16.630 1.00 98.25 100 PHE A N 1
ATOM 754 C CA . PHE A 1 100 ? -3.793 -5.463 16.224 1.00 98.25 100 PHE A CA 1
ATOM 755 C C . PHE A 1 100 ? -2.690 -6.495 15.914 1.00 98.25 100 PHE A C 1
ATOM 757 O O . PHE A 1 100 ? -2.832 -7.367 15.058 1.00 98.25 100 PHE A O 1
ATOM 764 N N . ASN A 1 101 ? -1.540 -6.381 16.587 1.00 97.94 101 ASN A N 1
ATOM 765 C CA . ASN A 1 101 ? -0.418 -7.298 16.393 1.00 97.94 101 ASN A CA 1
ATOM 766 C C . ASN A 1 101 ? -0.812 -8.724 16.802 1.00 97.94 101 ASN A C 1
ATOM 768 O O . ASN A 1 101 ? -1.287 -8.926 17.925 1.00 97.94 101 ASN A O 1
ATOM 772 N N . ALA A 1 102 ? -0.507 -9.688 15.931 1.00 98.19 102 ALA A N 1
ATOM 773 C CA . ALA A 1 102 ? -0.649 -11.120 16.150 1.00 98.19 102 ALA A CA 1
ATOM 774 C C . ALA A 1 102 ? -2.091 -11.576 16.413 1.00 98.19 102 ALA A C 1
ATOM 776 O O . ALA A 1 102 ? -2.305 -12.502 17.190 1.00 98.19 102 ALA A O 1
ATOM 777 N N . CYS A 1 103 ? -3.081 -10.953 15.768 1.00 98.12 103 CYS A N 1
ATOM 778 C CA . CYS A 1 103 ? -4.465 -11.430 15.784 1.00 98.12 103 CYS A CA 1
ATOM 779 C C . CYS A 1 103 ? -4.573 -12.735 14.964 1.00 98.12 103 CYS A C 1
ATOM 781 O O . CYS A 1 103 ? -4.528 -12.689 13.731 1.00 98.12 103 CYS A O 1
ATOM 783 N N . PRO A 1 104 ? -4.690 -13.917 15.607 1.00 97.44 104 PRO A N 1
ATOM 784 C CA . PRO A 1 104 ? -4.474 -15.202 14.935 1.00 97.44 104 PRO A CA 1
ATOM 785 C C . PRO A 1 104 ? -5.590 -15.567 13.953 1.00 97.44 104 PRO A C 1
ATOM 787 O O . PRO A 1 104 ? -5.354 -16.330 13.018 1.00 97.44 104 PRO A O 1
ATOM 790 N N . ASN A 1 105 ? -6.786 -15.016 14.173 1.00 98.19 105 ASN A N 1
ATOM 791 C CA . ASN A 1 105 ? -7.996 -15.363 13.440 1.00 98.19 105 ASN A CA 1
ATOM 792 C C . ASN A 1 105 ? -8.470 -14.256 12.493 1.00 98.19 105 ASN A C 1
ATOM 794 O O . ASN A 1 105 ? -9.456 -1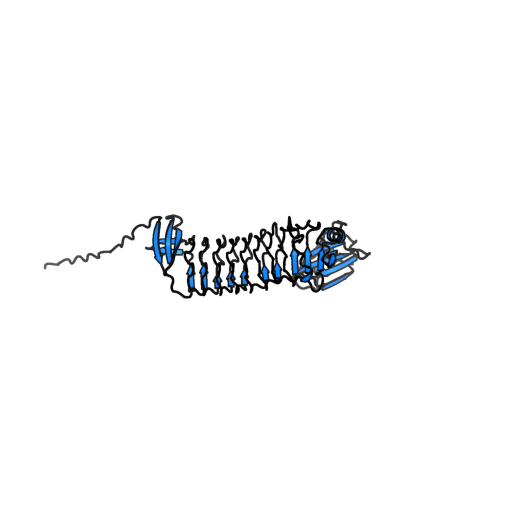4.470 11.797 1.00 98.19 105 ASN A O 1
ATOM 798 N N . LEU A 1 106 ? -7.805 -13.094 12.471 1.00 98.62 106 LEU A N 1
ATOM 799 C CA . LEU A 1 106 ? -8.292 -11.928 11.739 1.00 98.62 106 LEU A CA 1
ATOM 800 C C . LEU A 1 106 ? -8.205 -12.189 10.235 1.00 98.62 106 LEU A C 1
ATOM 802 O O . LEU A 1 106 ? -7.114 -12.435 9.730 1.00 98.62 106 LEU A O 1
ATOM 806 N N . VAL A 1 107 ? -9.346 -12.121 9.548 1.00 98.75 107 VAL A N 1
ATOM 807 C CA . VAL A 1 107 ? -9.495 -12.352 8.103 1.00 98.75 107 VAL A CA 1
ATOM 808 C C . VAL A 1 107 ? -9.681 -11.042 7.345 1.00 98.75 107 VAL A C 1
ATOM 810 O O . VAL A 1 107 ? -9.085 -10.863 6.285 1.00 98.75 107 VAL A O 1
ATOM 813 N N . SER A 1 108 ? -10.461 -10.103 7.883 1.00 98.69 108 SER A N 1
ATOM 814 C CA . SER A 1 108 ? -10.759 -8.834 7.209 1.00 98.69 108 SER A CA 1
ATOM 815 C C . SER A 1 108 ? -10.670 -7.636 8.151 1.00 98.69 108 SER A C 1
ATOM 817 O O . SER A 1 108 ? -11.137 -7.707 9.290 1.00 98.69 108 SER A O 1
ATOM 819 N N . ALA A 1 109 ? -10.138 -6.518 7.660 1.00 98.62 109 ALA A N 1
ATOM 820 C CA . ALA A 1 109 ? -10.131 -5.241 8.368 1.00 98.62 109 ALA A CA 1
ATOM 821 C C . ALA A 1 109 ? -10.649 -4.110 7.466 1.00 98.62 109 ALA A C 1
ATOM 823 O O . ALA A 1 109 ? -10.008 -3.758 6.477 1.00 98.62 109 ALA A O 1
ATOM 824 N N . ASP A 1 110 ? -11.795 -3.534 7.818 1.00 98.50 110 ASP A N 1
ATOM 825 C CA . ASP A 1 110 ? -12.310 -2.306 7.211 1.00 98.50 110 ASP A CA 1
ATOM 826 C C . ASP A 1 110 ? -11.791 -1.098 8.001 1.00 98.50 110 ASP A C 1
ATOM 828 O O . ASP A 1 110 ? -12.215 -0.844 9.134 1.00 98.50 110 ASP A O 1
ATOM 832 N N . LEU A 1 111 ? -10.831 -0.390 7.399 1.00 98.19 111 LEU A N 1
ATOM 833 C CA . LEU A 1 111 ? -10.214 0.835 7.907 1.00 98.19 111 LEU A CA 1
ATOM 834 C C . LEU A 1 111 ? -10.448 1.996 6.922 1.00 98.19 111 LEU A C 1
ATOM 836 O O . LEU A 1 111 ? -9.687 2.964 6.902 1.00 98.19 111 LEU A O 1
ATOM 840 N N . SER A 1 112 ? -11.516 1.922 6.119 1.00 97.38 112 SER A N 1
ATOM 841 C CA . SER A 1 112 ? -11.856 2.882 5.054 1.00 97.38 112 SER A CA 1
ATOM 842 C C . SER A 1 112 ? -12.118 4.313 5.549 1.00 97.38 112 SER A C 1
ATOM 844 O O . SER A 1 112 ? -12.203 5.258 4.759 1.00 97.38 112 SER A O 1
ATOM 846 N N . ASN A 1 113 ? -12.258 4.509 6.862 1.00 97.50 113 ASN A N 1
ATOM 847 C CA . ASN A 1 113 ? -12.419 5.821 7.490 1.00 97.50 113 ASN A CA 1
ATOM 848 C C . ASN A 1 113 ? -11.121 6.404 8.054 1.00 97.50 113 ASN A C 1
ATOM 850 O O . ASN A 1 113 ? -11.106 7.591 8.365 1.00 97.50 113 ASN A O 1
ATOM 854 N N . ILE A 1 114 ? -10.045 5.618 8.128 1.00 97.81 114 ILE A N 1
ATOM 855 C CA . ILE A 1 114 ? -8.766 6.041 8.699 1.00 97.81 114 ILE A CA 1
ATOM 856 C C . ILE A 1 114 ? -7.982 6.886 7.693 1.00 97.81 114 ILE A C 1
ATOM 858 O O . ILE A 1 114 ? -7.594 6.398 6.630 1.00 97.81 114 ILE A O 1
ATOM 862 N N . THR A 1 115 ? -7.708 8.146 8.035 1.00 97.00 115 THR A N 1
ATOM 863 C CA . THR A 1 115 ? -6.983 9.082 7.153 1.00 97.00 115 THR A CA 1
ATOM 864 C C . THR A 1 115 ? -5.486 9.172 7.468 1.00 97.00 115 THR A C 1
ATOM 866 O O . THR A 1 115 ? -4.650 9.270 6.560 1.00 97.00 115 THR A O 1
ATOM 869 N N . SER A 1 116 ? -5.122 9.080 8.750 1.00 94.25 116 SER A N 1
ATOM 870 C CA . SER A 1 116 ? -3.732 9.156 9.229 1.00 94.25 116 SER A CA 1
ATOM 871 C C . SER A 1 116 ? -2.919 7.898 8.924 1.00 94.25 116 SER A C 1
ATOM 873 O O . SER A 1 116 ? -1.697 7.965 8.810 1.00 94.25 116 SER A O 1
ATOM 875 N N . GLY A 1 117 ? -3.597 6.766 8.728 1.00 95.44 117 GLY A N 1
ATOM 876 C CA . GLY A 1 117 ? -2.995 5.483 8.398 1.00 95.44 117 GLY A CA 1
ATOM 877 C C . GLY A 1 117 ? -2.808 4.546 9.586 1.00 95.44 117 GLY A C 1
ATOM 878 O O . GLY A 1 117 ? -3.492 4.651 10.601 1.00 95.44 117 GLY A O 1
ATOM 879 N N . VAL A 1 118 ? -1.904 3.576 9.438 1.00 96.44 118 VAL A N 1
ATOM 880 C CA . VAL A 1 118 ? -1.665 2.534 10.455 1.00 96.44 118 VAL A CA 1
ATOM 881 C C . VAL A 1 118 ? -0.289 2.670 11.090 1.00 96.44 118 VAL A C 1
ATOM 883 O O . VAL A 1 118 ? 0.720 2.812 10.398 1.00 96.44 118 VAL A O 1
ATOM 886 N N . GLY A 1 119 ? -0.244 2.594 12.420 1.00 94.94 119 GLY A N 1
ATOM 887 C CA . GLY A 1 119 ? 0.987 2.656 13.194 1.00 94.94 119 GLY A CA 1
ATOM 888 C C . GLY A 1 119 ? 1.931 1.464 13.002 1.00 94.94 119 GLY A C 1
ATOM 889 O O . GLY A 1 119 ? 1.616 0.434 12.405 1.00 94.94 119 GLY A O 1
ATOM 890 N N . LEU A 1 120 ? 3.136 1.605 13.553 1.00 97.94 120 LEU A N 1
ATOM 891 C CA . LEU A 1 120 ? 4.203 0.603 13.491 1.00 97.94 120 LEU A CA 1
ATOM 892 C C . LEU A 1 120 ? 3.737 -0.774 14.003 1.00 97.94 120 LEU A C 1
ATOM 894 O O . LEU A 1 120 ? 3.191 -0.884 15.097 1.00 97.94 120 LEU A O 1
ATOM 898 N N . ASN A 1 121 ? 4.041 -1.847 13.262 1.00 98.12 121 ASN A N 1
ATOM 899 C CA . ASN A 1 121 ? 3.703 -3.240 13.600 1.00 98.12 121 ASN A CA 1
ATOM 900 C C . ASN A 1 121 ? 2.197 -3.507 13.844 1.00 98.12 121 ASN A C 1
ATOM 902 O O . ASN A 1 121 ? 1.871 -4.489 14.517 1.00 98.12 121 ASN A O 1
ATOM 906 N N . SER A 1 122 ? 1.272 -2.661 13.383 1.00 97.75 122 SER A N 1
ATOM 907 C CA . SER A 1 122 ? -0.117 -2.740 13.859 1.00 97.75 122 SER A CA 1
ATOM 908 C C . SER A 1 122 ? -0.888 -3.984 13.435 1.00 97.75 122 SER A C 1
ATOM 910 O O . SER A 1 122 ? -1.756 -4.383 14.192 1.00 97.75 122 SER A O 1
ATOM 912 N N . PHE A 1 123 ? -0.530 -4.654 12.340 1.00 98.50 123 PHE A N 1
ATOM 913 C CA . PHE A 1 123 ? -1.118 -5.928 11.893 1.00 98.50 123 PHE A CA 1
ATOM 914 C C . PHE A 1 123 ? -0.051 -7.017 11.673 1.00 98.50 123 PHE A C 1
ATOM 916 O O . PHE A 1 123 ? -0.267 -7.979 10.939 1.00 98.50 123 PHE A O 1
ATOM 923 N N . VAL A 1 124 ? 1.125 -6.900 12.304 1.00 98.31 124 VAL A N 1
ATOM 924 C CA . VAL A 1 124 ? 2.207 -7.879 12.109 1.00 98.31 124 VAL A CA 1
ATOM 925 C C . VAL A 1 124 ? 1.780 -9.274 12.582 1.00 98.31 124 VAL A C 1
ATOM 927 O O . VAL A 1 124 ? 1.138 -9.411 13.621 1.00 98.31 124 VAL A O 1
ATOM 930 N N . ASN A 1 125 ? 2.178 -10.320 11.851 1.00 97.94 125 ASN A N 1
ATOM 931 C CA . ASN A 1 125 ? 1.823 -11.718 12.129 1.00 97.94 125 ASN A CA 1
ATOM 932 C C . ASN A 1 125 ? 0.304 -11.976 12.229 1.00 97.94 125 ASN A C 1
ATOM 934 O O . ASN A 1 125 ? -0.114 -12.730 13.105 1.00 97.94 125 ASN A O 1
ATOM 938 N N . CYS A 1 126 ? -0.520 -11.392 11.356 1.00 98.44 126 CYS A N 1
ATOM 939 C CA . CYS A 1 126 ? -1.918 -11.812 11.193 1.00 98.44 126 CYS A CA 1
ATOM 940 C C . CYS A 1 126 ? -1.993 -12.883 10.085 1.00 98.44 126 CYS A C 1
ATOM 942 O O . CYS A 1 126 ? -2.093 -12.540 8.905 1.00 98.44 126 CYS A O 1
ATOM 944 N N . PRO A 1 127 ? -1.886 -14.191 10.409 1.00 98.25 127 PRO A N 1
ATOM 945 C CA . PRO A 1 127 ? -1.646 -15.234 9.410 1.00 98.25 127 PRO A CA 1
ATOM 946 C C . PRO A 1 127 ? -2.837 -15.480 8.479 1.00 98.25 127 PRO A C 1
ATOM 948 O O . PRO A 1 127 ? -2.658 -16.079 7.419 1.00 98.25 127 PRO A O 1
ATOM 951 N N . LEU A 1 128 ? -4.036 -15.060 8.889 1.00 98.62 128 LEU A N 1
ATOM 952 C CA . LEU A 1 128 ? -5.276 -15.253 8.147 1.00 98.62 128 LEU A CA 1
ATOM 953 C C . LEU A 1 128 ? -5.798 -13.982 7.472 1.00 98.62 128 LEU A C 1
ATOM 955 O O . LEU A 1 128 ? -6.817 -14.071 6.800 1.00 98.62 128 LEU A O 1
ATOM 959 N N . LEU A 1 129 ? -5.114 -12.841 7.617 1.00 98.75 129 LEU A N 1
ATOM 960 C CA . LEU A 1 129 ? -5.596 -11.567 7.090 1.00 98.75 129 LEU A CA 1
ATOM 961 C C . LEU A 1 129 ? -5.556 -11.599 5.561 1.00 98.75 129 LEU A C 1
ATOM 963 O O . LEU A 1 129 ? -4.481 -11.741 4.984 1.00 98.75 129 LEU A O 1
ATOM 967 N N . GLU A 1 130 ? -6.721 -11.484 4.930 1.00 98.62 130 GLU A N 1
ATOM 968 C CA . GLU A 1 130 ? -6.930 -11.618 3.486 1.00 98.62 130 GLU A CA 1
ATOM 969 C C . GLU A 1 130 ? -7.251 -10.276 2.822 1.00 98.62 130 GLU A C 1
ATOM 971 O O . GLU A 1 130 ? -6.733 -10.003 1.734 1.00 98.62 130 GLU A O 1
ATOM 976 N N . THR A 1 131 ? -8.058 -9.432 3.476 1.00 98.31 131 THR A N 1
ATOM 977 C CA . THR A 1 131 ? -8.539 -8.160 2.913 1.00 98.31 131 THR A CA 1
ATOM 978 C C . THR A 1 131 ? -8.394 -7.001 3.895 1.00 98.31 131 THR A C 1
ATOM 980 O O . THR A 1 131 ? -8.822 -7.108 5.049 1.00 98.31 131 THR A O 1
ATOM 983 N N . VAL A 1 132 ? -7.863 -5.875 3.422 1.00 98.44 132 VAL A N 1
ATOM 984 C CA . VAL A 1 132 ? -7.755 -4.628 4.191 1.00 98.44 132 VAL A CA 1
ATOM 985 C C . VAL A 1 132 ? -8.231 -3.455 3.336 1.00 98.44 132 VAL A C 1
ATOM 987 O O . VAL A 1 132 ? -7.761 -3.286 2.218 1.00 98.44 132 VAL A O 1
ATOM 990 N N . ASP A 1 133 ? -9.123 -2.616 3.851 1.00 97.38 133 ASP A N 1
ATOM 991 C CA . ASP A 1 133 ? -9.460 -1.341 3.203 1.00 97.38 133 ASP A CA 1
ATOM 992 C C . ASP A 1 133 ? -8.723 -0.202 3.910 1.00 97.38 133 ASP A C 1
ATOM 994 O O . ASP A 1 133 ? -8.994 0.065 5.076 1.00 97.38 133 ASP A O 1
ATOM 998 N N . LEU A 1 134 ? -7.782 0.442 3.217 1.00 97.06 134 LEU A N 1
ATOM 999 C CA . LEU A 1 134 ? -7.062 1.641 3.657 1.00 97.06 134 LEU A CA 1
ATOM 1000 C C . LEU A 1 134 ? -7.202 2.764 2.614 1.00 97.06 134 LEU A C 1
ATOM 1002 O O . LEU A 1 134 ? -6.319 3.608 2.463 1.00 97.06 134 LEU A O 1
ATOM 1006 N N . SER A 1 135 ? -8.330 2.794 1.901 1.00 93.38 135 SER A N 1
ATOM 1007 C CA . SER A 1 135 ? -8.574 3.675 0.753 1.00 93.38 135 SER A CA 1
ATOM 1008 C C . SER A 1 135 ? -8.334 5.161 1.036 1.00 93.38 135 SER A C 1
ATOM 1010 O O . SER A 1 135 ? -7.937 5.892 0.130 1.00 93.38 135 SER A O 1
ATOM 1012 N N . LYS A 1 136 ? -8.526 5.627 2.279 1.00 96.50 136 LYS A N 1
ATOM 1013 C CA . LYS A 1 136 ? -8.284 7.022 2.704 1.00 96.50 136 LYS A CA 1
ATOM 1014 C C . LYS A 1 136 ? -6.953 7.254 3.420 1.00 96.50 136 LYS A C 1
ATOM 1016 O O . LYS A 1 136 ? -6.596 8.411 3.645 1.00 96.50 136 LYS A O 1
ATOM 1021 N N . ALA A 1 137 ? -6.232 6.198 3.776 1.00 97.69 137 ALA A N 1
ATOM 1022 C CA . ALA A 1 137 ? -5.008 6.313 4.546 1.00 97.69 137 ALA A CA 1
ATOM 1023 C C . ALA A 1 137 ? -3.895 6.958 3.722 1.00 97.69 137 ALA A C 1
ATOM 1025 O O . ALA A 1 137 ? -3.708 6.664 2.542 1.00 97.69 137 ALA A O 1
ATOM 1026 N N . THR A 1 138 ? -3.110 7.808 4.376 1.00 96.88 138 THR A N 1
ATOM 1027 C CA . THR A 1 138 ? -1.964 8.487 3.755 1.00 96.88 138 THR A CA 1
ATOM 1028 C C . THR A 1 138 ? -0.620 7.854 4.120 1.00 96.88 138 THR A C 1
ATOM 1030 O O . THR A 1 138 ? 0.367 8.085 3.422 1.00 96.88 138 THR A O 1
ATOM 1033 N N . TYR A 1 139 ? -0.574 7.005 5.151 1.00 97.25 139 TYR A N 1
ATOM 1034 C CA . TYR A 1 139 ? 0.657 6.404 5.665 1.00 97.25 139 TYR A CA 1
ATOM 1035 C C . TYR A 1 139 ? 0.482 4.940 6.103 1.00 97.25 139 TYR A C 1
ATOM 1037 O O . TYR A 1 139 ? -0.541 4.548 6.663 1.00 97.25 139 TYR A O 1
ATOM 1045 N N . ILE A 1 140 ? 1.516 4.121 5.891 1.00 98.19 140 ILE A N 1
ATOM 1046 C CA . ILE A 1 140 ? 1.635 2.792 6.502 1.00 98.19 140 ILE A CA 1
ATOM 1047 C C . ILE A 1 140 ? 2.929 2.716 7.302 1.00 98.19 140 ILE A C 1
ATOM 1049 O O . ILE A 1 140 ? 4.024 2.862 6.763 1.00 98.19 140 ILE A O 1
ATOM 1053 N N . GLY A 1 141 ? 2.807 2.384 8.584 1.00 98.19 141 GLY A N 1
ATOM 1054 C CA . GLY A 1 141 ? 3.926 2.224 9.495 1.00 98.19 141 GLY A CA 1
ATOM 1055 C C . GLY A 1 141 ? 4.872 1.088 9.121 1.00 98.19 141 GLY A C 1
ATOM 1056 O O . GLY A 1 141 ? 4.512 0.112 8.453 1.00 98.19 141 GLY A O 1
ATOM 1057 N N . LYS A 1 142 ? 6.099 1.176 9.638 1.00 98.62 142 LYS A N 1
ATOM 1058 C CA . LYS A 1 142 ? 7.084 0.089 9.577 1.00 98.62 142 LYS A CA 1
ATOM 1059 C C . LYS A 1 142 ? 6.453 -1.237 10.018 1.00 98.62 142 LYS A C 1
ATOM 1061 O O . LYS A 1 142 ? 5.838 -1.294 11.083 1.00 98.62 142 LYS A O 1
ATOM 1066 N N . LEU A 1 143 ? 6.678 -2.299 9.237 1.00 98.50 143 LEU A N 1
ATOM 1067 C CA . LEU A 1 143 ? 6.254 -3.680 9.517 1.00 98.50 143 LEU A CA 1
ATOM 1068 C C . LEU A 1 143 ? 4.733 -3.888 9.696 1.00 98.50 143 LEU A C 1
ATOM 1070 O O . LEU A 1 143 ? 4.334 -4.957 10.159 1.00 98.50 143 LEU A O 1
ATOM 1074 N N . SER A 1 144 ? 3.883 -2.916 9.346 1.00 98.12 144 SER A N 1
ATOM 1075 C CA . SER A 1 144 ? 2.450 -2.949 9.684 1.00 98.12 144 SER A CA 1
ATOM 1076 C C . SER A 1 144 ? 1.732 -4.209 9.220 1.00 98.12 144 SER A C 1
ATOM 1078 O O . SER A 1 144 ? 1.017 -4.785 10.020 1.00 98.12 144 SER A O 1
ATOM 1080 N N . PHE A 1 145 ? 1.978 -4.686 8.002 1.00 98.62 145 PHE A N 1
ATOM 1081 C CA . PHE A 1 145 ? 1.397 -5.909 7.429 1.00 98.62 145 PHE A CA 1
ATOM 1082 C C . PHE A 1 145 ? 2.449 -7.008 7.217 1.00 98.62 145 PHE A C 1
ATOM 1084 O O . PHE A 1 145 ? 2.285 -7.922 6.406 1.00 98.62 145 PHE A O 1
ATOM 1091 N N . SER A 1 146 ? 3.556 -6.945 7.961 1.00 98.50 146 SER A N 1
ATOM 1092 C CA . SER A 1 146 ? 4.616 -7.944 7.874 1.00 98.50 146 SER A CA 1
ATOM 1093 C C . SER A 1 146 ? 4.117 -9.307 8.350 1.00 98.50 146 SER A C 1
ATOM 1095 O O . SER A 1 146 ? 3.438 -9.425 9.373 1.00 98.50 146 SER A O 1
ATOM 1097 N N . LYS A 1 147 ? 4.475 -10.357 7.607 1.00 98.12 147 LYS A N 1
ATOM 1098 C CA . LYS A 1 147 ? 4.057 -11.745 7.842 1.00 98.12 147 LYS A CA 1
ATOM 1099 C C . LYS A 1 147 ? 2.531 -11.910 7.867 1.00 98.12 147 LYS A C 1
ATOM 1101 O O . LYS A 1 147 ? 2.007 -12.665 8.685 1.00 98.12 147 LYS A O 1
ATOM 1106 N N . CYS A 1 148 ? 1.846 -11.242 6.939 1.00 98.50 148 CYS A N 1
ATOM 1107 C CA . CYS A 1 148 ? 0.450 -11.504 6.574 1.00 98.50 148 CYS A CA 1
ATOM 1108 C C . CYS A 1 148 ? 0.409 -12.309 5.259 1.00 98.50 148 CYS A C 1
ATOM 1110 O O . CYS A 1 148 ? 0.103 -11.755 4.204 1.00 98.50 148 CYS A O 1
ATOM 1112 N N . PRO A 1 149 ? 0.773 -13.608 5.264 1.00 98.38 149 PRO A N 1
ATOM 1113 C CA . PRO A 1 149 ? 1.007 -14.382 4.043 1.00 98.38 149 PRO A CA 1
ATOM 1114 C C . PRO A 1 149 ? -0.242 -14.575 3.183 1.00 98.38 149 PRO A C 1
ATOM 1116 O O . PRO A 1 149 ? -0.098 -14.927 2.015 1.00 98.38 149 PRO A O 1
ATOM 1119 N N . LYS A 1 150 ? -1.439 -14.373 3.745 1.00 98.62 150 LYS A N 1
ATOM 1120 C CA . LYS A 1 150 ? -2.732 -14.487 3.065 1.00 98.62 150 LYS A CA 1
ATOM 1121 C C . LYS A 1 150 ? -3.288 -13.170 2.526 1.00 98.62 150 LYS A C 1
ATOM 1123 O O . LYS A 1 150 ? -4.319 -13.210 1.867 1.00 98.62 150 LYS A O 1
ATOM 1128 N N . LEU A 1 151 ? -2.625 -12.035 2.760 1.00 98.56 151 LEU A N 1
ATOM 1129 C CA . LEU A 1 151 ? -3.129 -10.742 2.304 1.00 98.56 151 LEU A CA 1
ATOM 1130 C C . LEU A 1 151 ? -3.157 -10.734 0.773 1.00 98.56 151 LEU A C 1
ATOM 1132 O O . LEU A 1 151 ? -2.107 -10.848 0.143 1.00 98.56 151 LEU A O 1
ATOM 1136 N N . THR A 1 152 ? -4.355 -10.653 0.194 1.00 92.44 152 THR A N 1
ATOM 1137 C CA . THR A 1 152 ? -4.576 -10.678 -1.263 1.00 92.44 152 THR A CA 1
ATOM 1138 C C . THR A 1 152 ? -5.036 -9.330 -1.788 1.00 92.44 152 THR A C 1
ATOM 1140 O O . THR A 1 152 ? -4.643 -8.951 -2.885 1.00 92.44 152 THR A O 1
ATOM 1143 N N . THR A 1 153 ? -5.857 -8.615 -1.013 1.00 89.31 153 THR A N 1
ATOM 1144 C CA . THR A 1 153 ? -6.480 -7.357 -1.432 1.00 89.31 153 THR A CA 1
ATOM 1145 C C . THR A 1 153 ? -6.214 -6.277 -0.397 1.00 89.31 153 THR A C 1
ATOM 1147 O O . THR A 1 153 ? -6.532 -6.451 0.783 1.00 89.31 153 THR A O 1
ATOM 1150 N N . ILE A 1 154 ? -5.653 -5.156 -0.846 1.00 93.81 154 ILE A N 1
ATOM 1151 C CA . ILE A 1 154 ? -5.499 -3.952 -0.037 1.00 93.81 154 ILE A CA 1
ATOM 1152 C C . ILE A 1 154 ? -5.718 -2.701 -0.890 1.00 93.81 154 ILE A C 1
ATOM 1154 O O . ILE A 1 154 ? -5.075 -2.549 -1.926 1.00 93.81 154 ILE A O 1
ATOM 1158 N N . ASP A 1 155 ? -6.629 -1.822 -0.470 1.00 88.44 155 ASP A N 1
ATOM 1159 C CA . ASP A 1 155 ? -6.839 -0.527 -1.132 1.00 88.44 155 ASP A CA 1
ATOM 1160 C C . ASP A 1 155 ? -5.919 0.529 -0.510 1.00 88.44 155 ASP A C 1
ATOM 1162 O O . ASP A 1 155 ? -6.005 0.787 0.690 1.00 88.44 155 ASP A O 1
ATOM 1166 N N . LEU A 1 156 ? -5.037 1.115 -1.327 1.00 90.12 156 LEU A N 1
ATOM 1167 C CA . LEU A 1 156 ? -4.030 2.112 -0.946 1.00 90.12 156 LEU A CA 1
ATOM 1168 C C . LEU A 1 156 ? -4.132 3.396 -1.789 1.00 90.12 156 LEU A C 1
ATOM 1170 O O . LEU A 1 156 ? -3.145 4.114 -1.956 1.00 90.12 156 LEU A O 1
ATOM 1174 N N . SER A 1 157 ? -5.318 3.698 -2.324 1.00 85.31 157 SER A N 1
ATOM 1175 C CA . SER A 1 157 ? -5.539 4.747 -3.333 1.00 85.31 157 SER A CA 1
ATOM 1176 C C . SER A 1 157 ? -4.997 6.137 -2.964 1.00 85.31 157 SER A C 1
ATOM 1178 O O . SER A 1 157 ? -4.607 6.904 -3.844 1.00 85.31 157 SER A O 1
ATOM 1180 N N . ASN A 1 158 ? -4.965 6.490 -1.675 1.00 89.38 158 ASN A N 1
ATOM 1181 C CA . ASN A 1 158 ? -4.492 7.797 -1.196 1.00 89.38 158 ASN A CA 1
ATOM 1182 C C . ASN A 1 158 ? -3.124 7.755 -0.503 1.00 89.38 158 ASN A C 1
ATOM 1184 O O . ASN A 1 158 ? -2.650 8.786 -0.008 1.00 89.38 158 ASN A O 1
ATOM 1188 N N . LEU A 1 159 ? -2.475 6.590 -0.488 1.00 95.88 159 LEU A N 1
ATOM 1189 C CA . LEU A 1 159 ? -1.252 6.386 0.266 1.00 95.88 159 LEU A CA 1
ATOM 1190 C C . LEU A 1 159 ? -0.113 7.251 -0.283 1.00 95.88 159 LEU A C 1
ATOM 1192 O O . LEU A 1 159 ? 0.108 7.311 -1.490 1.00 95.88 159 LEU A O 1
ATOM 1196 N N . LYS A 1 160 ? 0.614 7.923 0.613 1.00 95.50 160 LYS A N 1
ATOM 1197 C CA . LYS A 1 160 ? 1.775 8.769 0.298 1.00 95.50 160 LYS A CA 1
ATOM 1198 C C . LYS A 1 160 ? 3.093 8.081 0.611 1.00 95.50 160 LYS A C 1
ATOM 1200 O O . LYS A 1 160 ? 4.044 8.213 -0.154 1.00 95.50 160 LYS A O 1
ATOM 1205 N N . GLU A 1 161 ? 3.135 7.326 1.703 1.00 97.38 161 GLU A N 1
ATOM 1206 C CA . GLU A 1 161 ? 4.351 6.669 2.172 1.00 97.38 161 GLU A CA 1
ATOM 1207 C C . GLU A 1 161 ? 4.073 5.244 2.665 1.00 97.38 161 GLU A C 1
ATOM 1209 O O . GLU A 1 161 ? 3.154 4.993 3.452 1.00 97.38 161 GLU A O 1
ATOM 1214 N N . VAL A 1 162 ? 4.922 4.315 2.218 1.00 98.12 162 VAL A N 1
ATOM 1215 C CA . VAL A 1 162 ? 4.967 2.927 2.691 1.00 98.12 162 VAL A CA 1
ATOM 1216 C C . VAL A 1 162 ? 6.189 2.746 3.585 1.00 98.12 162 VAL A C 1
ATOM 1218 O O . VAL A 1 162 ? 7.325 2.912 3.145 1.00 98.12 162 VAL A O 1
ATOM 1221 N N . GLY A 1 163 ? 5.981 2.344 4.835 1.00 98.25 163 GLY A N 1
ATOM 1222 C CA . GLY A 1 163 ? 7.057 2.137 5.795 1.00 98.25 163 GLY A CA 1
ATOM 1223 C C . GLY A 1 163 ? 7.980 0.950 5.488 1.00 98.25 163 GLY A C 1
ATOM 1224 O O . GLY A 1 163 ? 7.678 0.033 4.722 1.00 98.25 163 GLY A O 1
ATOM 1225 N N . ILE A 1 164 ? 9.129 0.935 6.168 1.00 98.19 164 ILE A N 1
ATOM 1226 C CA . ILE A 1 164 ? 10.131 -0.142 6.093 1.00 98.19 164 ILE A CA 1
ATOM 1227 C C . ILE A 1 164 ? 9.478 -1.500 6.384 1.00 98.19 164 ILE A C 1
ATOM 1229 O O . ILE A 1 164 ? 8.814 -1.664 7.409 1.00 98.19 164 ILE A O 1
ATOM 1233 N N . GLN A 1 165 ? 9.705 -2.493 5.519 1.00 98.50 165 GLN A N 1
ATOM 1234 C CA . GLN A 1 165 ? 9.178 -3.858 5.670 1.00 98.50 165 GLN A CA 1
ATOM 1235 C C . GLN A 1 165 ? 7.650 -3.943 5.847 1.00 98.50 165 GLN A C 1
ATOM 1237 O O . GLN A 1 165 ? 7.166 -4.933 6.400 1.00 98.50 165 GLN A O 1
ATOM 1242 N N . ALA A 1 166 ? 6.891 -2.925 5.419 1.00 98.62 166 ALA A N 1
ATOM 1243 C CA . ALA A 1 166 ? 5.447 -2.841 5.638 1.00 98.62 166 ALA A CA 1
ATOM 1244 C C . ALA A 1 166 ? 4.693 -4.102 5.195 1.00 98.62 166 ALA A C 1
ATOM 1246 O O . ALA A 1 166 ? 3.830 -4.555 5.934 1.00 98.62 166 ALA A O 1
ATOM 1247 N N . PHE A 1 167 ? 5.073 -4.706 4.068 1.00 98.62 167 PHE A N 1
ATOM 1248 C CA . PHE A 1 167 ? 4.452 -5.899 3.486 1.00 98.62 167 PHE A CA 1
ATOM 1249 C C . PHE A 1 167 ? 5.406 -7.099 3.432 1.00 98.62 167 PHE A C 1
ATOM 1251 O O . PHE A 1 167 ? 5.226 -8.012 2.632 1.00 98.62 167 PHE A O 1
ATOM 1258 N N . LEU A 1 168 ? 6.438 -7.130 4.285 1.00 98.56 168 LEU A N 1
ATOM 1259 C CA . LEU A 1 168 ? 7.412 -8.225 4.315 1.00 98.56 168 LEU A CA 1
ATOM 1260 C C . LEU A 1 168 ? 6.713 -9.594 4.369 1.00 98.56 168 LEU A C 1
ATOM 1262 O O . LEU A 1 168 ? 6.017 -9.904 5.334 1.00 98.56 168 LEU A O 1
ATOM 1266 N N . SER A 1 169 ? 6.978 -10.452 3.380 1.00 98.12 169 SER A N 1
ATOM 1267 C CA . SER A 1 169 ? 6.395 -11.799 3.268 1.00 98.12 169 SER A CA 1
ATOM 1268 C C . SER A 1 169 ? 4.858 -11.834 3.172 1.00 98.12 169 SER A C 1
ATOM 1270 O O . SER A 1 169 ? 4.241 -12.798 3.631 1.00 98.12 169 SER A O 1
ATOM 1272 N N . ALA A 1 170 ? 4.229 -10.823 2.561 1.00 98.25 170 ALA A N 1
ATOM 1273 C CA . ALA A 1 170 ? 2.836 -10.887 2.106 1.00 98.25 170 ALA A CA 1
ATOM 1274 C C . ALA A 1 170 ? 2.733 -11.745 0.828 1.00 98.25 170 ALA A C 1
ATOM 1276 O O . ALA A 1 170 ? 2.530 -11.258 -0.279 1.00 98.25 170 ALA A O 1
ATOM 1277 N N . THR A 1 171 ? 2.952 -13.054 0.968 1.00 98.12 171 THR A N 1
ATOM 1278 C CA . THR A 1 171 ? 3.177 -13.971 -0.162 1.00 98.12 171 THR A CA 1
ATOM 1279 C C . THR A 1 171 ? 1.976 -14.177 -1.082 1.00 98.12 171 THR A C 1
ATOM 1281 O O . THR A 1 171 ? 2.177 -14.655 -2.189 1.00 98.12 171 THR A O 1
ATOM 1284 N N . SER A 1 172 ? 0.750 -13.859 -0.655 1.00 98.00 172 SER A N 1
ATOM 1285 C CA . SER A 1 172 ? -0.455 -13.968 -1.500 1.00 98.00 172 SER A CA 1
ATOM 1286 C C . SER A 1 172 ? -0.807 -12.678 -2.240 1.00 98.00 172 SER A C 1
ATOM 1288 O O . SER A 1 172 ? -1.734 -12.692 -3.047 1.00 98.00 172 SER A O 1
ATOM 1290 N N . LEU A 1 173 ? -0.081 -11.583 -1.997 1.00 95.19 173 LEU A N 1
ATOM 1291 C CA . LEU A 1 173 ? -0.300 -10.327 -2.701 1.00 95.19 173 LEU A CA 1
ATOM 1292 C C . LEU A 1 173 ? 0.169 -10.495 -4.150 1.00 95.19 173 LEU A C 1
ATOM 1294 O O . LEU A 1 173 ? 1.316 -10.878 -4.373 1.00 95.19 173 LEU A O 1
ATOM 1298 N N . THR A 1 174 ? -0.724 -10.254 -5.110 1.00 89.25 174 THR A N 1
ATOM 1299 C CA . THR A 1 174 ? -0.456 -10.453 -6.549 1.00 89.25 174 THR A CA 1
ATOM 1300 C C . THR A 1 174 ? -0.275 -9.144 -7.303 1.00 89.25 174 THR A C 1
ATOM 1302 O O . THR A 1 174 ? 0.580 -9.054 -8.183 1.00 89.25 174 THR A O 1
ATOM 1305 N N . SER A 1 175 ? -1.027 -8.121 -6.907 1.00 89.44 175 SER A N 1
ATOM 1306 C CA . SER A 1 175 ? -0.950 -6.769 -7.443 1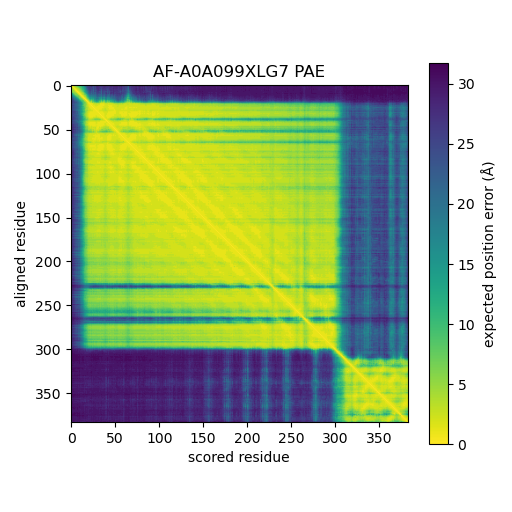.00 89.44 175 SER A CA 1
ATOM 1307 C C . SER A 1 175 ? -0.945 -5.741 -6.318 1.00 89.44 175 SER A C 1
ATOM 1309 O O . SER A 1 175 ? -1.554 -5.970 -5.268 1.00 89.44 175 SER A O 1
ATOM 1311 N N . ILE A 1 176 ? -0.321 -4.588 -6.546 1.00 88.62 176 ILE A N 1
ATOM 1312 C CA . ILE A 1 176 ? -0.477 -3.426 -5.669 1.00 88.62 176 ILE A CA 1
ATOM 1313 C C . ILE A 1 176 ? -0.538 -2.125 -6.464 1.00 88.62 176 ILE A C 1
ATOM 1315 O O . ILE A 1 176 ? 0.278 -1.884 -7.352 1.00 88.62 176 ILE A O 1
ATOM 1319 N N . ASP A 1 177 ? -1.512 -1.285 -6.127 1.00 84.06 177 ASP A N 1
ATOM 1320 C CA . ASP A 1 177 ? -1.694 0.027 -6.740 1.00 84.06 177 ASP A CA 1
ATOM 1321 C C . ASP A 1 177 ? -1.293 1.123 -5.749 1.00 84.06 177 ASP A C 1
ATOM 1323 O O . ASP A 1 177 ? -1.812 1.189 -4.634 1.00 84.06 177 ASP A O 1
ATOM 1327 N N . LEU A 1 178 ? -0.335 1.960 -6.144 1.00 87.88 178 LEU A N 1
ATOM 1328 C CA . LEU A 1 178 ? 0.215 3.055 -5.349 1.00 87.88 178 LEU A CA 1
ATOM 1329 C C . LEU A 1 178 ? 0.187 4.354 -6.170 1.00 87.88 178 LEU A C 1
ATOM 1331 O O . LEU A 1 178 ? 1.234 4.950 -6.438 1.00 87.88 178 LEU A O 1
ATOM 1335 N N . PRO A 1 179 ? -1.002 4.835 -6.571 1.00 83.75 179 PRO A N 1
ATOM 1336 C CA . PRO A 1 179 ? -1.130 5.887 -7.579 1.00 83.75 179 PRO A CA 1
ATOM 1337 C C . PRO A 1 179 ? -0.638 7.256 -7.091 1.00 83.75 179 PRO A C 1
ATOM 1339 O O . PRO A 1 179 ? -0.439 8.168 -7.892 1.00 83.75 179 PRO A O 1
ATOM 1342 N N . ALA A 1 180 ? -0.480 7.418 -5.776 1.00 85.75 180 ALA A N 1
ATOM 1343 C CA . ALA A 1 180 ? -0.160 8.685 -5.138 1.00 85.75 180 ALA A CA 1
ATOM 1344 C C . ALA A 1 180 ? 1.052 8.616 -4.192 1.00 85.75 180 ALA A C 1
ATOM 1346 O O . ALA A 1 180 ? 1.360 9.634 -3.560 1.00 85.75 180 ALA A O 1
ATOM 1347 N N . ALA A 1 181 ? 1.698 7.448 -4.079 1.00 92.50 181 ALA A N 1
ATOM 1348 C CA . ALA A 1 181 ? 2.808 7.226 -3.161 1.00 92.50 181 ALA A CA 1
ATOM 1349 C C . ALA A 1 181 ? 4.087 7.839 -3.722 1.00 92.50 181 ALA A C 1
ATOM 1351 O O . ALA A 1 181 ? 4.403 7.648 -4.886 1.00 92.50 181 ALA A O 1
ATOM 1352 N N . THR A 1 182 ? 4.843 8.554 -2.897 1.00 92.38 182 THR A N 1
ATOM 1353 C CA . THR A 1 182 ? 6.114 9.164 -3.314 1.00 92.38 182 THR A CA 1
ATOM 1354 C C . THR A 1 182 ? 7.320 8.541 -2.622 1.00 92.38 182 THR A C 1
ATOM 1356 O O . THR A 1 182 ? 8.447 8.722 -3.085 1.00 92.38 182 THR A O 1
ATOM 1359 N N . VAL A 1 183 ? 7.100 7.787 -1.539 1.00 94.69 183 VAL A N 1
ATOM 1360 C CA . VAL A 1 183 ? 8.166 7.175 -0.740 1.00 94.69 183 VAL A CA 1
ATOM 1361 C C . VAL A 1 183 ? 7.869 5.703 -0.455 1.00 94.69 183 VAL A C 1
ATOM 1363 O O . VAL A 1 183 ? 6.846 5.360 0.145 1.00 94.69 183 VAL A O 1
ATOM 1366 N N . LEU A 1 184 ? 8.815 4.833 -0.819 1.00 95.56 184 LEU A N 1
ATOM 1367 C CA . LEU A 1 184 ? 8.827 3.416 -0.452 1.00 95.56 184 LEU A CA 1
ATOM 1368 C C . LEU A 1 184 ? 9.987 3.095 0.488 1.00 95.56 184 LEU A C 1
ATOM 1370 O O . LEU A 1 184 ? 11.156 3.220 0.130 1.00 95.56 184 LEU A O 1
ATOM 1374 N N . GLY A 1 185 ? 9.659 2.614 1.684 1.00 96.44 185 GLY A N 1
ATOM 1375 C CA . GLY A 1 185 ? 10.618 2.205 2.700 1.00 96.44 185 GLY A CA 1
ATOM 1376 C C . GLY A 1 185 ? 11.413 0.948 2.334 1.00 96.44 185 GLY A C 1
ATOM 1377 O O . GLY A 1 185 ? 11.016 0.122 1.511 1.00 96.44 185 GLY A O 1
ATOM 1378 N N . GLY A 1 186 ? 12.568 0.785 2.985 1.00 95.69 186 GLY A N 1
ATOM 1379 C CA . GLY A 1 186 ? 13.475 -0.326 2.704 1.00 95.69 186 GLY A CA 1
ATOM 1380 C C . GLY A 1 186 ? 12.792 -1.669 2.948 1.00 95.69 186 GLY A C 1
ATOM 1381 O O . GLY A 1 186 ? 12.067 -1.835 3.934 1.00 95.69 186 GLY A O 1
ATOM 1382 N N . LEU A 1 187 ? 13.018 -2.632 2.054 1.00 96.75 187 LEU A N 1
ATOM 1383 C CA . LEU A 1 187 ? 12.416 -3.969 2.125 1.00 96.75 187 LEU A CA 1
ATOM 1384 C C . LEU A 1 187 ? 10.872 -3.974 2.181 1.00 96.75 187 LEU A C 1
ATOM 1386 O O . LEU A 1 187 ? 10.309 -4.964 2.650 1.00 96.75 187 LEU A O 1
ATOM 1390 N N . ALA A 1 188 ? 10.187 -2.901 1.751 1.00 97.75 188 ALA A N 1
ATOM 1391 C CA . ALA A 1 188 ? 8.728 -2.753 1.848 1.00 97.75 188 ALA A CA 1
ATOM 1392 C C . ALA A 1 188 ? 7.957 -3.993 1.370 1.00 97.75 188 ALA A C 1
ATOM 1394 O O . ALA A 1 188 ? 7.104 -4.477 2.110 1.00 97.75 188 ALA A O 1
ATOM 1395 N N . PHE A 1 189 ? 8.323 -4.551 0.213 1.00 98.06 189 PHE A N 1
ATOM 1396 C CA . PHE A 1 189 ? 7.717 -5.743 -0.391 1.00 98.06 189 PHE A CA 1
ATOM 1397 C C . PHE A 1 189 ? 8.659 -6.951 -0.408 1.00 98.06 189 PHE A C 1
ATOM 1399 O O . PHE A 1 189 ? 8.473 -7.881 -1.195 1.00 98.06 189 PHE A O 1
ATOM 1406 N N . TRP A 1 190 ? 9.670 -6.984 0.466 1.00 97.75 190 TRP A N 1
ATOM 1407 C CA . TRP A 1 190 ? 10.624 -8.092 0.481 1.00 97.75 190 TRP A CA 1
ATOM 1408 C C . TRP A 1 190 ? 9.906 -9.435 0.690 1.00 97.75 190 TRP A C 1
ATOM 1410 O O . TRP A 1 190 ? 9.106 -9.590 1.617 1.00 97.75 190 TRP A O 1
ATOM 1420 N N . LYS A 1 191 ? 10.201 -10.420 -0.169 1.00 97.62 191 LYS A N 1
ATOM 1421 C CA . LYS A 1 191 ? 9.556 -11.748 -0.191 1.00 97.62 191 LYS A CA 1
ATOM 1422 C C . LYS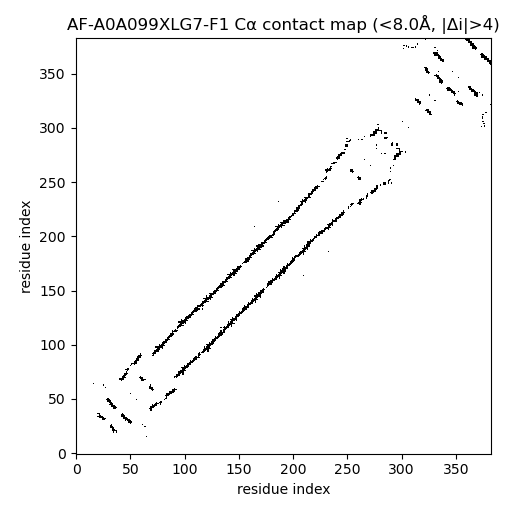 A 1 191 ? 8.043 -11.732 -0.465 1.00 97.62 191 LYS A C 1
ATOM 1424 O O . LYS A 1 191 ? 7.354 -12.679 -0.080 1.00 97.62 191 LYS A O 1
ATOM 1429 N N . CYS A 1 192 ? 7.507 -10.711 -1.133 1.00 97.75 192 CYS A N 1
ATOM 1430 C CA . CYS A 1 192 ? 6.175 -10.799 -1.744 1.00 97.75 192 CYS A CA 1
ATOM 1431 C C . CYS A 1 192 ? 6.274 -11.617 -3.040 1.00 97.75 192 CYS A C 1
ATOM 1433 O O . CYS A 1 192 ? 6.251 -11.078 -4.140 1.00 97.75 192 CYS A O 1
ATOM 1435 N N . THR A 1 193 ? 6.467 -12.931 -2.912 1.00 96.31 193 THR A N 1
ATOM 1436 C CA . THR A 1 193 ? 6.893 -13.800 -4.023 1.00 96.31 193 THR A CA 1
ATOM 1437 C C . THR A 1 193 ? 5.885 -13.917 -5.165 1.00 96.31 193 THR A C 1
ATOM 1439 O O . THR A 1 193 ? 6.290 -14.253 -6.270 1.00 96.31 193 THR A O 1
ATOM 1442 N N . ASN A 1 194 ? 4.601 -13.648 -4.911 1.00 95.25 194 ASN A N 1
ATOM 1443 C CA . ASN A 1 194 ? 3.558 -13.651 -5.940 1.00 95.25 194 ASN A CA 1
ATOM 1444 C C . ASN A 1 194 ? 3.227 -12.247 -6.466 1.00 95.25 194 ASN A C 1
ATOM 1446 O O . ASN A 1 194 ? 2.383 -12.147 -7.351 1.00 95.25 194 ASN A O 1
ATOM 1450 N N . LEU A 1 195 ? 3.862 -11.187 -5.944 1.00 95.56 195 LEU A N 1
ATOM 1451 C CA . LEU A 1 195 ? 3.616 -9.816 -6.387 1.00 95.56 195 LEU A CA 1
ATOM 1452 C C . LEU A 1 195 ? 4.203 -9.652 -7.784 1.00 95.56 195 LEU A C 1
ATOM 1454 O O . LEU A 1 195 ? 5.418 -9.507 -7.916 1.00 95.56 195 LEU A O 1
ATOM 1458 N N . SER A 1 196 ? 3.342 -9.728 -8.796 1.00 89.06 196 SER A N 1
ATOM 1459 C CA . SER A 1 196 ? 3.708 -9.707 -10.212 1.00 89.06 196 SER A CA 1
ATOM 1460 C C . SER A 1 196 ? 3.415 -8.382 -10.897 1.00 89.06 196 SER A C 1
ATOM 1462 O O . SER A 1 196 ? 4.047 -8.090 -11.912 1.00 89.06 196 SER A O 1
ATOM 1464 N N . ASP A 1 197 ? 2.466 -7.621 -10.348 1.00 85.62 197 ASP A N 1
ATOM 1465 C CA . ASP A 1 197 ? 1.976 -6.358 -10.891 1.00 85.62 197 ASP A CA 1
ATOM 1466 C C . ASP A 1 197 ? 2.085 -5.245 -9.844 1.00 85.62 197 ASP A C 1
ATOM 1468 O O . ASP A 1 197 ? 1.699 -5.409 -8.682 1.00 85.62 197 ASP A O 1
ATOM 1472 N N . ILE A 1 198 ? 2.644 -4.109 -10.240 1.00 88.12 198 ILE A N 1
ATOM 1473 C CA . ILE A 1 198 ? 2.743 -2.945 -9.370 1.00 88.12 198 ILE A CA 1
ATOM 1474 C C . ILE A 1 198 ? 2.628 -1.657 -10.175 1.00 88.12 198 ILE A C 1
ATOM 1476 O O . ILE A 1 198 ? 3.360 -1.441 -11.139 1.00 88.12 198 ILE A O 1
ATOM 1480 N N . ASN A 1 199 ? 1.744 -0.772 -9.721 1.00 83.38 199 ASN A N 1
ATOM 1481 C CA . ASN A 1 199 ? 1.569 0.551 -10.298 1.00 83.38 199 ASN A CA 1
ATOM 1482 C C . ASN A 1 199 ? 2.161 1.626 -9.376 1.00 83.38 199 ASN A C 1
ATOM 1484 O O . ASN A 1 199 ? 1.672 1.840 -8.268 1.00 83.38 199 ASN A O 1
ATOM 1488 N N . ILE A 1 200 ? 3.211 2.302 -9.848 1.00 85.31 200 ILE A N 1
ATOM 1489 C CA . ILE A 1 200 ? 3.911 3.402 -9.161 1.00 85.31 200 ILE A CA 1
ATOM 1490 C C . ILE A 1 200 ? 4.120 4.582 -10.132 1.00 85.31 200 ILE A C 1
ATOM 1492 O O . ILE A 1 200 ? 5.248 4.882 -10.517 1.00 85.31 200 ILE A O 1
ATOM 1496 N N . PRO A 1 201 ? 3.042 5.255 -10.577 1.00 81.12 201 PRO A N 1
ATOM 1497 C CA . PRO A 1 201 ? 3.112 6.265 -11.640 1.00 81.12 201 PRO A CA 1
ATOM 1498 C C . PRO A 1 201 ? 3.830 7.550 -11.202 1.00 81.12 201 PRO A C 1
ATOM 1500 O O . PRO A 1 201 ? 4.220 8.371 -12.027 1.00 81.12 201 PRO A O 1
ATOM 1503 N N . VAL A 1 202 ? 3.986 7.735 -9.894 1.00 81.88 202 VAL A N 1
ATOM 1504 C CA . VAL A 1 202 ? 4.824 8.754 -9.276 1.00 81.88 202 VAL A CA 1
ATOM 1505 C C . VAL A 1 202 ? 5.643 8.072 -8.194 1.00 81.88 202 VAL A C 1
ATOM 1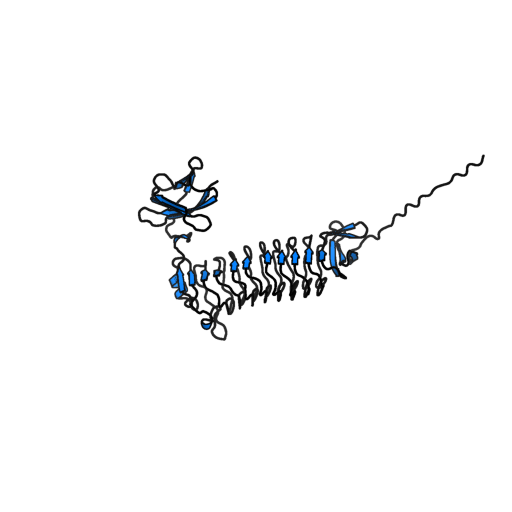507 O O . VAL A 1 202 ? 5.174 7.134 -7.557 1.00 81.88 202 VAL A O 1
ATOM 1510 N N . MET A 1 203 ? 6.882 8.511 -8.024 1.00 87.31 203 MET A N 1
ATOM 1511 C CA . MET A 1 203 ? 7.784 8.046 -6.979 1.00 87.31 203 MET A CA 1
ATOM 1512 C C . MET A 1 203 ? 8.957 9.018 -6.880 1.00 87.31 203 MET A C 1
ATOM 1514 O O . MET A 1 203 ? 9.594 9.283 -7.896 1.00 87.31 203 MET A O 1
ATOM 1518 N N . ASP A 1 204 ? 9.254 9.524 -5.685 1.00 89.50 204 ASP A N 1
ATOM 1519 C CA . ASP A 1 204 ? 10.425 10.376 -5.443 1.00 89.50 204 ASP A CA 1
ATOM 1520 C C . ASP A 1 204 ? 11.607 9.538 -4.952 1.00 89.50 204 ASP A C 1
ATOM 1522 O O . ASP A 1 204 ? 12.752 9.779 -5.343 1.00 89.50 204 ASP A O 1
ATOM 1526 N N . SER A 1 205 ? 11.323 8.556 -4.086 1.00 90.06 205 SER A N 1
ATOM 1527 C CA . SER A 1 205 ? 12.319 7.691 -3.464 1.00 90.06 205 SER A CA 1
ATOM 1528 C C . SER A 1 205 ? 11.793 6.275 -3.263 1.00 90.06 205 SER A C 1
ATOM 1530 O O . SER A 1 205 ? 10.759 6.038 -2.640 1.00 90.06 205 SER A O 1
ATOM 1532 N N . ILE A 1 206 ? 12.578 5.317 -3.733 1.00 92.88 206 ILE A N 1
ATOM 1533 C CA . ILE A 1 206 ? 12.470 3.908 -3.371 1.00 92.88 206 ILE A CA 1
ATOM 1534 C C . ILE A 1 206 ? 13.687 3.636 -2.489 1.00 92.88 206 ILE A C 1
ATOM 1536 O O . ILE A 1 206 ? 14.749 4.176 -2.774 1.00 92.88 206 ILE A O 1
ATOM 1540 N N . ALA A 1 207 ? 13.563 2.858 -1.417 1.00 93.25 207 ALA A N 1
ATOM 1541 C CA . ALA A 1 207 ? 14.682 2.508 -0.539 1.00 93.25 207 ALA A CA 1
ATOM 1542 C C . ALA A 1 207 ? 15.214 1.080 -0.807 1.00 93.25 207 ALA A C 1
ATOM 1544 O O . ALA A 1 207 ? 14.507 0.255 -1.397 1.00 93.25 207 ALA A O 1
ATOM 1545 N N . PRO A 1 208 ? 16.445 0.747 -0.359 1.00 91.94 208 PRO A N 1
ATOM 1546 C CA . PRO A 1 208 ? 17.090 -0.523 -0.683 1.00 91.94 208 PRO A CA 1
ATOM 1547 C C . PRO A 1 208 ? 16.246 -1.758 -0.355 1.00 91.94 208 PRO A C 1
ATOM 1549 O O . PRO A 1 208 ? 15.629 -1.879 0.710 1.00 91.94 208 PRO A O 1
ATOM 1552 N N . GLY A 1 209 ? 16.235 -2.699 -1.295 1.00 92.25 209 GLY A N 1
ATOM 1553 C CA . GLY A 1 209 ? 15.544 -3.979 -1.169 1.00 92.25 209 GLY A CA 1
ATOM 1554 C C . GLY A 1 209 ? 14.017 -3.923 -1.235 1.00 92.25 209 GLY A C 1
ATOM 1555 O O . GLY A 1 209 ? 13.395 -4.954 -0.982 1.00 92.25 209 GLY A O 1
ATOM 1556 N N . ALA A 1 210 ? 13.408 -2.771 -1.550 1.00 95.31 210 ALA A N 1
ATOM 1557 C CA . ALA A 1 210 ? 11.952 -2.605 -1.574 1.00 95.31 210 ALA A CA 1
ATOM 1558 C C . ALA A 1 210 ? 11.222 -3.706 -2.360 1.00 95.31 210 ALA A C 1
ATOM 1560 O O . ALA A 1 210 ? 10.187 -4.166 -1.888 1.00 95.31 210 ALA A O 1
ATOM 1561 N N . PHE A 1 211 ? 11.793 -4.184 -3.470 1.00 94.81 211 PHE A N 1
ATOM 1562 C CA . PHE A 1 211 ? 11.214 -5.217 -4.338 1.00 94.81 211 PHE A CA 1
ATOM 1563 C C . PHE A 1 211 ? 12.020 -6.521 -4.376 1.00 94.81 211 PHE A C 1
ATOM 1565 O O . PHE A 1 211 ? 11.861 -7.334 -5.287 1.00 94.81 211 PHE A O 1
ATOM 1572 N N . ASN A 1 212 ? 12.885 -6.757 -3.388 1.00 93.62 212 ASN A N 1
ATOM 1573 C CA . ASN A 1 212 ? 13.713 -7.958 -3.363 1.00 93.62 212 ASN A CA 1
ATOM 1574 C C . ASN A 1 212 ? 12.849 -9.225 -3.215 1.00 93.62 212 ASN A C 1
ATOM 1576 O O . ASN A 1 212 ? 11.929 -9.265 -2.391 1.00 93.62 212 ASN A O 1
ATOM 1580 N N . ALA A 1 213 ? 13.179 -10.287 -3.952 1.00 94.38 213 ALA A N 1
ATOM 1581 C CA . ALA A 1 213 ? 12.477 -11.571 -3.894 1.00 94.38 213 ALA A CA 1
ATOM 1582 C C . ALA A 1 213 ? 10.967 -11.450 -4.186 1.00 94.38 213 ALA A C 1
ATOM 1584 O O . ALA A 1 213 ? 10.150 -12.101 -3.527 1.00 94.38 213 ALA A O 1
ATOM 1585 N N . THR A 1 214 ? 10.609 -10.585 -5.138 1.00 94.81 214 THR A N 1
ATOM 1586 C CA . THR A 1 214 ? 9.242 -10.433 -5.657 1.00 94.81 214 THR A CA 1
ATOM 1587 C C . THR A 1 214 ? 9.055 -11.202 -6.967 1.00 94.81 214 THR A C 1
ATOM 1589 O O . THR A 1 214 ? 10.024 -11.659 -7.576 1.00 94.81 214 THR A O 1
ATOM 1592 N N . GLY A 1 215 ? 7.799 -11.375 -7.380 1.00 93.06 215 GLY A N 1
ATOM 1593 C CA . GLY A 1 215 ? 7.417 -12.050 -8.623 1.00 93.06 215 GLY A CA 1
ATOM 1594 C C . GLY A 1 215 ? 7.189 -11.097 -9.798 1.00 93.06 215 GLY A C 1
ATOM 1595 O O . GLY A 1 215 ? 6.478 -11.475 -10.724 1.00 93.06 215 GLY A O 1
ATOM 1596 N N . ILE A 1 216 ? 7.722 -9.869 -9.734 1.00 92.00 216 ILE A N 1
ATOM 1597 C CA . ILE A 1 216 ? 7.450 -8.795 -10.698 1.00 92.00 216 ILE A CA 1
ATOM 1598 C C . ILE A 1 216 ? 7.812 -9.260 -12.108 1.00 92.00 216 ILE A C 1
ATOM 1600 O O . ILE A 1 216 ? 8.929 -9.721 -12.340 1.00 92.00 216 ILE A O 1
ATOM 1604 N N . THR A 1 217 ? 6.859 -9.111 -13.027 1.00 88.50 217 THR A N 1
ATOM 1605 C CA . THR A 1 217 ? 7.016 -9.470 -14.448 1.00 88.50 217 THR A CA 1
ATOM 1606 C C . THR A 1 217 ? 7.228 -8.239 -15.316 1.00 88.50 217 THR A C 1
ATOM 1608 O O . THR A 1 217 ? 8.117 -8.223 -16.169 1.00 88.50 217 THR A O 1
ATOM 1611 N N . THR A 1 218 ? 6.474 -7.179 -15.025 1.00 86.56 218 THR A N 1
ATOM 1612 C CA . THR A 1 218 ? 6.605 -5.865 -15.642 1.00 86.56 218 THR A CA 1
ATOM 1613 C C . THR A 1 218 ? 6.671 -4.790 -14.568 1.00 86.56 218 THR A C 1
ATOM 1615 O O . THR A 1 218 ? 5.963 -4.861 -13.565 1.00 86.56 218 THR A O 1
ATOM 1618 N N . LEU A 1 219 ? 7.525 -3.790 -14.774 1.00 86.94 219 LEU A N 1
ATOM 1619 C CA . LEU A 1 219 ? 7.645 -2.642 -13.881 1.00 86.94 219 LEU A CA 1
ATOM 1620 C C . LEU A 1 219 ? 7.894 -1.370 -14.679 1.00 86.94 219 LEU A C 1
ATOM 1622 O O . LEU A 1 219 ? 8.801 -1.342 -15.506 1.00 86.94 219 LEU A O 1
ATOM 1626 N N . THR A 1 220 ? 7.159 -0.308 -14.359 1.00 87.44 220 THR A N 1
ATOM 1627 C CA . THR A 1 220 ? 7.465 1.044 -14.834 1.00 87.44 220 THR A CA 1
ATOM 1628 C C . THR A 1 220 ? 8.129 1.841 -13.722 1.00 87.44 220 THR A C 1
ATOM 1630 O O . THR A 1 220 ? 7.572 1.987 -12.636 1.00 87.44 220 THR A O 1
ATOM 1633 N N . LEU A 1 221 ? 9.320 2.368 -13.994 1.00 90.12 221 LEU A N 1
ATOM 1634 C CA . LEU A 1 221 ? 10.003 3.329 -13.140 1.00 90.12 221 LEU A CA 1
ATOM 1635 C C . LEU A 1 221 ? 9.678 4.748 -13.632 1.00 90.12 221 LEU A C 1
ATOM 1637 O O . LEU A 1 221 ? 10.055 5.090 -14.759 1.00 90.12 221 LEU A O 1
ATOM 1641 N N . PRO A 1 222 ? 8.985 5.564 -12.817 1.00 84.88 222 PRO A N 1
ATOM 1642 C CA . PRO A 1 222 ? 8.418 6.824 -13.275 1.00 84.88 222 PRO A CA 1
ATOM 1643 C C . PRO A 1 222 ? 9.481 7.904 -13.488 1.00 84.88 222 PRO A C 1
ATOM 1645 O O . PRO A 1 222 ? 10.534 7.904 -12.844 1.00 84.88 222 PRO A O 1
ATOM 1648 N N . ALA A 1 223 ? 9.168 8.889 -14.333 1.00 85.12 223 ALA A N 1
ATOM 1649 C CA . ALA A 1 223 ? 10.076 10.001 -14.644 1.00 85.12 223 ALA A CA 1
ATOM 1650 C C . ALA A 1 223 ? 10.358 10.905 -13.431 1.00 85.12 223 ALA A C 1
ATOM 1652 O O . ALA A 1 223 ? 11.324 11.664 -13.428 1.00 85.12 223 ALA A O 1
ATOM 1653 N N . THR A 1 224 ? 9.506 10.843 -12.402 1.00 84.62 224 THR A N 1
ATOM 1654 C CA . THR A 1 224 ? 9.653 11.609 -11.156 1.00 84.62 224 THR A CA 1
ATOM 1655 C C . THR A 1 224 ? 10.749 11.068 -10.242 1.00 84.62 224 THR A C 1
ATOM 1657 O O . THR A 1 224 ? 11.105 11.726 -9.265 1.00 84.62 224 THR A O 1
ATOM 1660 N N . LEU A 1 225 ? 11.255 9.863 -10.515 1.00 86.50 225 LEU A N 1
ATOM 1661 C CA . LEU A 1 225 ? 12.238 9.217 -9.663 1.00 86.50 225 LEU A CA 1
ATOM 1662 C C . LEU A 1 225 ? 13.550 10.002 -9.705 1.00 86.50 225 LEU A C 1
ATOM 1664 O O . LEU A 1 225 ? 14.120 10.207 -10.770 1.00 86.50 225 LEU A O 1
ATOM 1668 N N . ASN A 1 226 ? 14.034 10.452 -8.545 1.00 82.06 226 ASN A N 1
ATOM 1669 C CA . ASN A 1 226 ? 15.238 11.291 -8.467 1.00 82.06 226 ASN A CA 1
ATOM 1670 C C . ASN A 1 226 ? 16.526 10.472 -8.306 1.00 82.06 226 ASN A C 1
ATOM 1672 O O . ASN A 1 226 ? 17.622 10.959 -8.583 1.00 82.06 226 ASN A O 1
ATOM 1676 N N . SER A 1 227 ? 16.401 9.238 -7.824 1.00 81.44 227 SER A N 1
ATOM 1677 C CA . SER A 1 227 ? 17.497 8.288 -7.684 1.00 81.44 227 SER A CA 1
ATOM 1678 C C . SER A 1 227 ? 16.961 6.863 -7.648 1.00 81.44 227 SER A C 1
ATOM 1680 O O . SER A 1 227 ? 15.854 6.610 -7.163 1.00 81.44 227 SER A O 1
ATOM 1682 N N . LEU A 1 228 ? 17.769 5.911 -8.117 1.00 78.12 228 LEU A N 1
ATOM 1683 C CA . LEU A 1 228 ? 17.528 4.508 -7.817 1.00 78.12 228 LEU A CA 1
ATOM 1684 C C . LEU A 1 228 ? 18.181 4.143 -6.477 1.00 78.12 228 LEU A C 1
ATOM 1686 O O . LEU A 1 228 ? 19.350 4.470 -6.264 1.00 78.12 228 LEU A O 1
ATOM 1690 N N . PRO A 1 229 ? 17.455 3.483 -5.559 1.00 67.56 229 PRO A N 1
ATOM 1691 C CA . PRO A 1 229 ? 18.017 3.031 -4.292 1.00 67.56 229 PRO A CA 1
ATOM 1692 C C . PRO A 1 229 ? 19.158 2.050 -4.438 1.00 67.56 229 PRO A C 1
ATOM 1694 O O . PRO A 1 229 ? 19.183 1.231 -5.356 1.00 67.56 229 PRO A O 1
ATOM 1697 N N . GLY A 1 230 ? 19.978 2.058 -3.391 1.00 69.31 230 GLY A N 1
ATOM 1698 C CA . GLY A 1 230 ? 21.122 1.193 -3.209 1.00 69.31 230 GLY A CA 1
ATOM 1699 C C . GLY A 1 230 ? 20.886 -0.303 -3.341 1.00 69.31 230 GLY A C 1
ATOM 1700 O O . GLY A 1 230 ? 19.795 -0.819 -3.609 1.00 69.31 230 GLY A O 1
ATOM 1701 N N . THR A 1 231 ? 21.995 -1.001 -3.166 1.00 71.50 231 THR A N 1
ATOM 1702 C CA . THR A 1 231 ? 22.182 -2.401 -3.529 1.00 71.50 231 THR A CA 1
ATOM 1703 C C . THR A 1 231 ? 21.019 -3.261 -3.021 1.00 71.50 231 THR A C 1
ATOM 1705 O O . THR A 1 231 ? 20.562 -3.136 -1.882 1.00 71.50 231 THR A O 1
ATOM 1708 N N . ASN A 1 232 ? 20.511 -4.147 -3.883 1.00 87.44 232 ASN A N 1
ATOM 1709 C CA . ASN A 1 232 ? 19.430 -5.115 -3.640 1.00 87.44 232 ASN A CA 1
ATOM 1710 C C . ASN A 1 232 ? 17.969 -4.727 -3.943 1.00 87.44 232 ASN A C 1
ATOM 1712 O O . ASN A 1 232 ? 17.111 -5.594 -3.767 1.00 87.44 232 ASN A O 1
ATOM 1716 N N . THR A 1 233 ? 17.644 -3.511 -4.393 1.00 90.06 233 THR A N 1
ATOM 1717 C CA . THR A 1 233 ? 16.242 -3.089 -4.661 1.00 90.06 233 THR A CA 1
ATOM 1718 C C . THR A 1 233 ? 15.449 -4.075 -5.504 1.00 90.06 233 THR A C 1
ATOM 1720 O O . THR A 1 233 ? 14.353 -4.462 -5.103 1.00 90.06 233 THR A O 1
ATOM 1723 N N . PHE A 1 234 ? 16.047 -4.532 -6.600 1.00 89.62 234 PHE A N 1
ATOM 1724 C CA . PHE A 1 234 ? 15.472 -5.470 -7.560 1.00 89.62 234 PHE A CA 1
ATOM 1725 C C . PHE A 1 234 ? 16.164 -6.836 -7.511 1.00 89.62 234 PHE A C 1
ATOM 1727 O O . PHE A 1 234 ? 16.147 -7.597 -8.472 1.00 89.62 234 PHE A O 1
ATOM 1734 N N . ARG A 1 235 ? 16.803 -7.188 -6.389 1.00 87.38 235 ARG A N 1
ATOM 1735 C CA . ARG A 1 235 ? 17.521 -8.463 -6.302 1.00 87.38 235 ARG A CA 1
ATOM 1736 C C . ARG A 1 235 ? 16.539 -9.623 -6.178 1.00 87.38 235 ARG A C 1
ATOM 1738 O O . ARG A 1 235 ? 15.567 -9.544 -5.434 1.00 87.38 235 ARG A O 1
ATOM 1745 N N . ASN A 1 236 ? 16.842 -10.738 -6.838 1.00 88.62 236 ASN A N 1
ATOM 1746 C CA . ASN A 1 236 ? 16.009 -11.944 -6.848 1.00 88.62 236 ASN A CA 1
ATOM 1747 C C . ASN A 1 236 ? 14.597 -11.722 -7.423 1.00 88.62 236 ASN A C 1
ATOM 1749 O O . ASN A 1 236 ? 13.630 -12.188 -6.830 1.00 88.62 236 ASN A O 1
ATOM 1753 N N . ILE A 1 237 ? 14.474 -11.052 -8.570 1.00 89.75 237 ILE A N 1
ATOM 1754 C CA . ILE A 1 237 ? 13.213 -10.957 -9.330 1.00 89.75 237 ILE A CA 1
ATOM 1755 C C . ILE A 1 237 ? 13.244 -11.878 -10.564 1.00 89.75 237 ILE A C 1
ATOM 1757 O O . ILE A 1 237 ? 13.295 -11.417 -11.696 1.00 89.75 237 ILE A O 1
ATOM 1761 N N . PRO A 1 238 ? 13.256 -13.213 -10.392 1.00 86.94 238 PRO A N 1
ATOM 1762 C CA . PRO A 1 238 ? 13.539 -14.150 -11.487 1.00 86.94 238 PRO A CA 1
ATOM 1763 C C . PRO A 1 238 ? 12.512 -14.120 -12.631 1.00 86.94 238 PRO A C 1
ATOM 1765 O O . PRO A 1 238 ? 12.783 -14.670 -13.692 1.00 86.94 238 PRO A O 1
ATOM 1768 N N . ALA A 1 239 ? 11.337 -13.527 -12.402 1.00 90.44 239 ALA A N 1
ATOM 1769 C CA . ALA A 1 239 ? 10.239 -13.454 -13.357 1.00 90.44 239 ALA A CA 1
ATOM 1770 C C . ALA A 1 239 ? 10.206 -12.146 -14.165 1.00 90.44 239 ALA A C 1
ATOM 1772 O O . ALA A 1 239 ? 9.273 -11.971 -14.940 1.00 90.44 239 ALA A O 1
ATOM 1773 N N . LEU A 1 240 ? 11.178 -11.237 -13.997 1.00 91.06 240 LEU A N 1
ATOM 1774 C CA . LEU A 1 240 ? 11.187 -9.974 -14.736 1.00 91.06 240 LEU A CA 1
ATOM 1775 C C . LEU A 1 240 ? 11.327 -10.247 -16.240 1.00 91.06 240 LEU A C 1
ATOM 1777 O O . LEU A 1 240 ? 12.329 -10.806 -16.685 1.00 91.06 240 LEU A O 1
ATOM 1781 N N . GLU A 1 241 ? 10.330 -9.819 -17.009 1.00 89.88 241 GLU A N 1
ATOM 1782 C CA . GLU A 1 24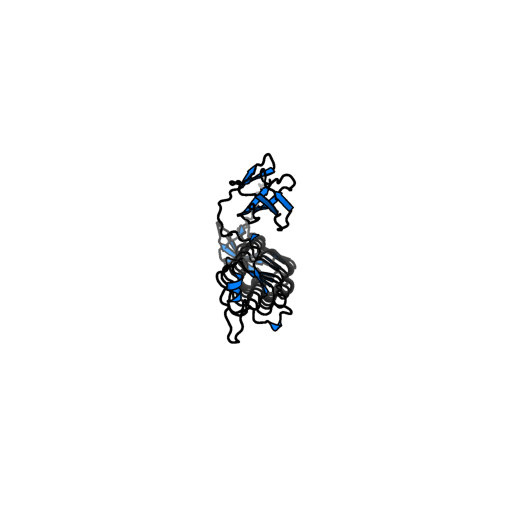1 ? 10.287 -9.919 -18.469 1.00 89.88 241 GLU A CA 1
ATOM 1783 C C . GLU A 1 241 ? 10.511 -8.550 -19.120 1.00 89.88 241 GLU A C 1
ATOM 1785 O O . GLU A 1 241 ? 11.224 -8.452 -20.123 1.00 89.88 241 GLU A O 1
ATOM 1790 N N . GLU A 1 242 ? 9.942 -7.488 -18.539 1.00 89.88 242 GLU A N 1
ATOM 1791 C CA . GLU A 1 242 ? 9.997 -6.131 -19.082 1.00 89.88 242 GLU A CA 1
ATOM 1792 C C . GLU A 1 242 ? 10.182 -5.075 -17.980 1.00 89.88 242 GLU A C 1
ATOM 1794 O O . GLU A 1 242 ? 9.418 -4.994 -17.022 1.00 89.88 242 GLU A O 1
ATOM 1799 N N . LEU A 1 243 ? 11.195 -4.229 -18.132 1.00 91.50 243 LEU A N 1
ATOM 1800 C CA . LEU A 1 243 ? 11.395 -3.020 -17.342 1.00 91.50 243 LEU A CA 1
ATOM 1801 C C . LEU A 1 243 ? 11.150 -1.814 -18.247 1.00 91.50 243 LEU A C 1
ATOM 1803 O O . LEU A 1 243 ? 11.731 -1.715 -19.324 1.00 91.50 243 LEU A O 1
ATOM 1807 N N . ILE A 1 244 ? 10.306 -0.892 -17.814 1.00 90.25 244 ILE A N 1
ATOM 1808 C CA . ILE A 1 244 ? 10.030 0.366 -18.501 1.00 90.25 244 ILE A CA 1
ATOM 1809 C C . ILE A 1 244 ? 10.615 1.478 -17.644 1.00 90.25 244 ILE A C 1
ATOM 1811 O O . ILE A 1 244 ? 10.377 1.528 -16.438 1.00 90.25 244 ILE A O 1
ATOM 1815 N N . VAL A 1 245 ? 11.382 2.373 -18.250 1.00 91.56 245 VAL A N 1
ATOM 1816 C CA . VAL A 1 245 ? 11.891 3.571 -17.579 1.00 91.56 245 VAL A CA 1
ATOM 1817 C C . VAL A 1 245 ? 11.368 4.805 -18.293 1.00 91.56 245 VAL A C 1
ATOM 1819 O O . VAL A 1 245 ? 11.356 4.869 -19.520 1.00 91.56 245 VAL A O 1
ATOM 1822 N N . GLU A 1 246 ? 10.922 5.790 -17.523 1.00 86.69 246 GLU A N 1
ATOM 1823 C CA . GLU A 1 246 ? 10.409 7.052 -18.065 1.00 86.69 246 GLU A CA 1
ATOM 1824 C C . GLU A 1 246 ? 11.411 8.212 -17.923 1.00 86.69 246 GLU A C 1
ATOM 1826 O O . GLU A 1 246 ? 11.186 9.296 -18.455 1.00 86.69 246 GLU A O 1
ATOM 1831 N N . PHE A 1 247 ? 12.529 8.002 -17.223 1.00 86.81 247 PHE A N 1
ATOM 1832 C CA . PHE A 1 247 ? 13.622 8.969 -17.124 1.00 86.81 247 PHE A CA 1
ATOM 1833 C C . PHE A 1 247 ? 14.590 8.846 -18.312 1.00 86.81 247 PHE A C 1
ATOM 1835 O O . PHE A 1 247 ? 14.901 7.751 -18.776 1.00 86.81 247 PHE A O 1
ATOM 1842 N N . GLU A 1 248 ? 15.093 9.982 -18.801 1.00 88.44 248 GLU A N 1
ATOM 1843 C CA . GLU A 1 248 ? 15.920 10.032 -20.019 1.00 88.44 248 GLU A CA 1
ATOM 1844 C C . GLU A 1 248 ? 17.404 9.730 -19.780 1.00 88.44 248 GLU A C 1
ATOM 1846 O O . GLU A 1 248 ? 18.121 9.330 -20.697 1.00 88.44 248 GLU A O 1
ATOM 1851 N N . THR A 1 249 ? 17.889 9.961 -18.559 1.00 91.56 249 THR A N 1
ATOM 1852 C CA . THR A 1 249 ? 19.294 9.747 -18.195 1.00 91.56 249 THR A CA 1
ATOM 1853 C C . THR A 1 249 ? 19.399 8.504 -17.320 1.00 91.56 249 THR A C 1
ATOM 1855 O O . THR A 1 249 ? 18.761 8.482 -16.266 1.00 91.56 249 THR A O 1
ATOM 1858 N N . PRO A 1 250 ? 20.189 7.484 -17.705 1.00 93.69 250 PRO A N 1
ATOM 1859 C CA . PRO A 1 250 ? 20.358 6.300 -16.877 1.00 93.69 250 PRO A CA 1
ATOM 1860 C C . PRO A 1 250 ? 20.994 6.676 -15.537 1.00 93.69 250 PRO A C 1
ATOM 1862 O O . PRO A 1 250 ? 21.925 7.481 -15.471 1.00 93.69 250 PRO A O 1
ATOM 1865 N N . PHE A 1 251 ? 20.496 6.084 -14.455 1.00 92.50 251 PHE A N 1
ATOM 1866 C CA . PHE A 1 251 ? 21.130 6.227 -13.149 1.00 92.50 251 PHE A CA 1
ATOM 1867 C C . PHE A 1 251 ? 22.385 5.364 -13.063 1.00 92.50 251 PHE A C 1
ATOM 1869 O O . PHE A 1 251 ? 22.380 4.215 -13.506 1.00 92.50 251 PHE A O 1
ATOM 1876 N N . VAL A 1 252 ? 23.416 5.886 -12.398 1.00 91.75 252 VAL A N 1
ATOM 1877 C CA . VAL A 1 252 ? 24.569 5.084 -11.972 1.00 91.75 252 VAL A CA 1
ATOM 1878 C C . VAL A 1 252 ? 24.096 4.099 -10.907 1.00 91.75 252 VAL A C 1
ATOM 1880 O O . VAL A 1 252 ? 23.546 4.509 -9.881 1.00 91.75 252 VAL A O 1
ATOM 1883 N N . LEU A 1 253 ? 24.296 2.805 -11.146 1.00 89.25 253 LEU A N 1
ATOM 1884 C CA . LEU A 1 253 ? 23.882 1.769 -10.204 1.00 89.25 253 LEU A CA 1
ATOM 1885 C C . LEU A 1 253 ? 24.916 1.619 -9.081 1.00 89.25 253 LEU A C 1
ATOM 1887 O O . LEU A 1 253 ? 26.116 1.499 -9.330 1.00 89.25 253 LEU A O 1
ATOM 1891 N N . GLU A 1 254 ? 24.448 1.604 -7.832 1.00 89.19 254 GLU A N 1
ATOM 1892 C CA . GLU A 1 254 ? 25.306 1.280 -6.690 1.00 89.19 254 GLU A CA 1
ATOM 1893 C C . GLU A 1 254 ? 25.720 -0.196 -6.724 1.00 89.19 254 GLU A C 1
ATOM 1895 O O . GLU A 1 254 ? 24.888 -1.076 -6.954 1.00 89.19 254 GLU A O 1
ATOM 1900 N N . ILE A 1 255 ? 26.997 -0.449 -6.433 1.00 85.81 255 ILE A N 1
ATOM 1901 C CA . ILE A 1 255 ? 27.608 -1.779 -6.363 1.00 85.81 255 ILE A CA 1
ATOM 1902 C C . ILE A 1 255 ? 27.894 -2.118 -4.898 1.00 85.81 255 ILE A C 1
ATOM 1904 O O . ILE A 1 255 ? 28.441 -1.286 -4.171 1.00 85.81 255 ILE A O 1
ATOM 1908 N N . ASP A 1 256 ? 27.516 -3.317 -4.448 1.00 85.50 256 ASP A N 1
ATOM 1909 C CA . ASP A 1 256 ? 27.793 -3.772 -3.082 1.00 85.50 256 ASP A CA 1
ATOM 1910 C C . ASP A 1 256 ? 29.238 -4.259 -2.895 1.00 85.50 256 ASP A C 1
ATOM 1912 O O . ASP A 1 256 ? 30.056 -4.274 -3.816 1.00 85.50 256 ASP A O 1
ATOM 1916 N N . GLU A 1 257 ? 29.568 -4.647 -1.662 1.00 87.19 257 GLU A N 1
ATOM 1917 C CA . GLU A 1 257 ? 30.887 -5.180 -1.299 1.00 87.19 257 GLU A CA 1
ATOM 1918 C C . GLU A 1 257 ? 31.259 -6.449 -2.089 1.00 87.19 257 GLU A C 1
ATOM 1920 O O . GLU A 1 257 ? 32.445 -6.750 -2.233 1.00 87.19 257 GLU A O 1
ATOM 1925 N N . ASP A 1 258 ? 30.262 -7.158 -2.632 1.00 84.12 258 ASP A N 1
ATOM 1926 C CA . ASP A 1 258 ? 30.424 -8.366 -3.443 1.00 84.12 258 ASP A CA 1
ATOM 1927 C C . ASP A 1 258 ? 30.526 -8.058 -4.951 1.00 84.12 258 ASP A C 1
ATOM 1929 O O . ASP A 1 258 ? 30.675 -8.975 -5.765 1.00 84.12 258 ASP A O 1
ATOM 1933 N N . GLY A 1 259 ? 30.482 -6.782 -5.349 1.00 84.69 259 GLY A N 1
ATOM 1934 C CA . GLY A 1 259 ? 30.559 -6.378 -6.751 1.00 84.69 259 GLY A CA 1
ATOM 1935 C C . GLY A 1 259 ? 29.229 -6.482 -7.506 1.00 84.69 259 GLY A C 1
ATOM 1936 O O . GLY A 1 259 ? 29.248 -6.521 -8.735 1.00 84.69 259 GLY A O 1
ATOM 1937 N N . LEU A 1 260 ? 28.092 -6.546 -6.805 1.00 84.44 260 LEU A N 1
ATOM 1938 C CA . LEU A 1 260 ? 26.763 -6.731 -7.390 1.00 84.44 260 LEU A CA 1
ATOM 1939 C C . LEU A 1 260 ? 25.935 -5.435 -7.340 1.00 84.44 260 LEU A C 1
ATOM 1941 O O . LEU A 1 260 ? 25.824 -4.791 -6.296 1.00 84.44 260 LEU A O 1
ATOM 1945 N N . ASP A 1 261 ? 25.301 -5.080 -8.460 1.00 87.56 261 ASP A N 1
ATOM 1946 C CA . ASP A 1 261 ? 24.238 -4.069 -8.507 1.00 87.56 261 ASP A CA 1
ATOM 1947 C C . ASP A 1 261 ? 22.856 -4.646 -8.127 1.00 87.56 261 ASP A C 1
ATOM 1949 O O . ASP A 1 261 ? 22.675 -5.830 -7.818 1.00 87.56 261 ASP A O 1
ATOM 1953 N N . MET A 1 262 ? 21.833 -3.788 -8.158 1.00 87.81 262 MET A N 1
ATOM 1954 C CA . MET A 1 262 ? 20.450 -4.161 -7.848 1.00 87.81 262 MET A CA 1
ATOM 1955 C C . MET A 1 262 ? 19.826 -5.195 -8.796 1.00 87.81 262 MET A C 1
ATOM 1957 O O . MET A 1 262 ? 18.843 -5.818 -8.398 1.00 87.81 262 MET A O 1
ATOM 1961 N N . PHE A 1 263 ? 20.383 -5.403 -9.991 1.00 85.38 263 PHE A N 1
ATOM 1962 C CA . PHE A 1 263 ? 19.932 -6.371 -10.992 1.00 85.38 263 PHE A CA 1
ATOM 1963 C C . PHE A 1 263 ? 20.893 -7.562 -11.175 1.00 85.38 263 PHE A C 1
ATOM 1965 O O . PHE A 1 263 ? 20.582 -8.482 -11.935 1.00 85.38 263 PHE A O 1
ATOM 1972 N N . SER A 1 264 ? 22.031 -7.581 -10.470 1.00 71.31 264 SER A N 1
ATOM 1973 C CA . SER A 1 264 ? 23.182 -8.482 -10.654 1.00 71.31 264 SER A CA 1
ATOM 1974 C C . SER A 1 264 ? 22.950 -9.938 -10.224 1.00 71.31 264 SER A C 1
ATOM 1976 O O . SER A 1 264 ? 23.745 -10.558 -9.519 1.00 71.31 264 SER A O 1
ATOM 1978 N N . HIS A 1 265 ? 21.858 -10.546 -10.675 1.00 67.88 265 HIS A N 1
ATOM 1979 C CA . HIS A 1 265 ? 21.612 -11.986 -10.620 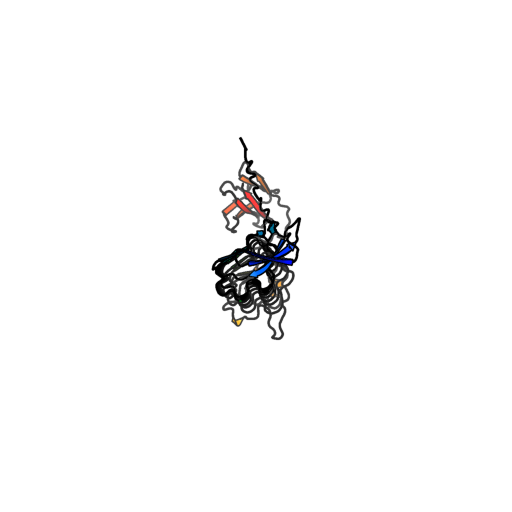1.00 67.88 265 HIS A CA 1
ATOM 1980 C C . HIS A 1 265 ? 21.255 -12.514 -12.016 1.00 67.88 265 HIS A C 1
ATOM 1982 O O . HIS A 1 265 ? 20.198 -13.101 -12.231 1.00 67.88 265 HIS A O 1
ATOM 1988 N N . GLN A 1 266 ? 22.180 -12.347 -12.969 1.00 56.97 266 GLN A N 1
ATOM 1989 C CA . GLN A 1 266 ? 22.022 -12.817 -14.355 1.00 56.97 266 GLN A CA 1
ATOM 1990 C C . GLN A 1 266 ? 21.689 -14.317 -14.453 1.00 56.97 266 GLN A C 1
ATOM 1992 O O . GLN A 1 266 ? 20.954 -14.724 -15.343 1.00 56.97 266 GLN A O 1
ATOM 1997 N N . ALA A 1 267 ? 22.168 -15.138 -13.509 1.00 60.88 267 ALA A N 1
ATOM 1998 C CA . ALA A 1 267 ? 21.884 -16.575 -13.466 1.00 60.88 267 ALA A CA 1
ATOM 1999 C C . ALA A 1 267 ? 20.407 -16.927 -13.187 1.00 60.88 267 ALA A C 1
ATOM 2001 O O . ALA A 1 267 ? 20.031 -18.089 -13.332 1.00 60.88 267 ALA A O 1
ATOM 2002 N N . LEU A 1 268 ? 19.580 -15.963 -12.762 1.00 62.66 268 LEU A N 1
ATOM 2003 C CA . LEU A 1 268 ? 18.145 -16.173 -12.551 1.00 62.66 268 LEU A CA 1
ATOM 2004 C C . LEU A 1 268 ? 17.319 -15.972 -13.824 1.00 62.66 268 LEU A C 1
ATOM 2006 O O . LEU A 1 268 ? 16.226 -16.526 -13.914 1.00 62.66 268 LEU A O 1
ATOM 2010 N N . TYR A 1 269 ? 17.824 -15.214 -14.799 1.00 68.50 269 TYR A N 1
ATOM 2011 C CA . TYR A 1 269 ? 17.084 -14.927 -16.020 1.00 68.50 269 TYR A CA 1
ATOM 2012 C C . TYR A 1 269 ? 17.365 -16.006 -17.067 1.00 68.50 269 TYR A C 1
ATOM 2014 O O . TYR A 1 269 ? 18.499 -16.187 -17.508 1.00 68.50 269 TYR A O 1
ATOM 2022 N N . ALA A 1 270 ? 16.322 -16.721 -17.498 1.00 73.19 270 ALA A N 1
ATOM 2023 C CA . ALA A 1 270 ? 16.438 -17.663 -18.615 1.00 73.19 270 ALA A CA 1
ATOM 2024 C C . ALA A 1 270 ? 16.783 -16.943 -19.935 1.00 73.19 270 ALA A C 1
ATOM 2026 O O . ALA A 1 270 ? 17.472 -17.495 -20.793 1.00 73.19 270 ALA A O 1
ATOM 2027 N N . THR A 1 271 ? 16.318 -15.700 -20.075 1.00 82.06 271 THR A N 1
ATOM 2028 C CA . THR A 1 271 ? 16.585 -14.770 -21.177 1.00 82.06 271 THR A CA 1
ATOM 2029 C C . THR A 1 271 ? 16.712 -13.362 -20.614 1.00 82.06 271 THR A C 1
ATOM 2031 O O . THR A 1 271 ? 15.983 -13.029 -19.684 1.00 82.06 271 THR A O 1
ATOM 2034 N N . ALA A 1 272 ? 17.589 -12.531 -21.183 1.00 87.94 272 ALA A N 1
ATOM 2035 C CA . ALA A 1 272 ? 17.726 -11.142 -20.749 1.00 87.94 272 ALA A CA 1
ATOM 2036 C C . ALA A 1 272 ? 16.373 -10.395 -20.855 1.00 87.94 272 ALA A C 1
ATOM 2038 O O . ALA A 1 272 ? 15.766 -10.421 -21.935 1.00 87.94 272 ALA A O 1
ATOM 2039 N N . PRO A 1 273 ? 15.892 -9.752 -19.773 1.00 91.00 273 PRO A N 1
ATOM 2040 C CA . PRO A 1 273 ? 14.656 -8.977 -19.798 1.00 91.00 273 PRO A CA 1
ATOM 2041 C C . PRO A 1 273 ? 14.752 -7.808 -20.776 1.00 91.00 273 PRO A C 1
ATOM 2043 O O . PRO A 1 273 ? 15.834 -7.285 -21.053 1.00 91.00 273 PRO A O 1
ATOM 2046 N N . LYS A 1 274 ? 13.606 -7.389 -21.307 1.00 93.75 274 LYS A N 1
ATOM 2047 C CA . LYS A 1 274 ? 13.509 -6.208 -22.162 1.00 93.75 274 LYS A CA 1
ATOM 2048 C C . LYS A 1 274 ? 13.567 -4.948 -21.304 1.00 93.75 274 LYS A C 1
ATOM 2050 O O . LYS A 1 274 ? 12.891 -4.872 -20.285 1.00 93.75 274 LYS A O 1
ATOM 2055 N N . LEU A 1 275 ? 14.338 -3.957 -21.736 1.00 94.44 275 LEU A N 1
ATOM 2056 C CA . LEU A 1 275 ? 14.306 -2.610 -21.171 1.00 94.44 275 LEU A CA 1
ATOM 2057 C C . LEU A 1 275 ? 13.707 -1.664 -22.209 1.00 94.44 275 LEU A C 1
ATOM 2059 O O . LEU A 1 275 ? 14.311 -1.464 -23.258 1.00 94.44 275 LEU A O 1
ATOM 2063 N N . ILE A 1 276 ? 12.540 -1.089 -21.927 1.00 90.88 276 ILE A N 1
ATOM 2064 C CA . ILE A 1 276 ? 11.970 0.002 -22.719 1.00 90.88 276 ILE A CA 1
ATOM 2065 C C . ILE A 1 276 ? 12.487 1.324 -22.160 1.00 90.88 276 ILE A C 1
ATOM 2067 O O . ILE A 1 276 ? 12.175 1.673 -21.023 1.00 90.88 276 ILE A O 1
ATOM 2071 N N . VAL A 1 277 ? 13.238 2.062 -22.975 1.00 92.44 277 VAL A N 1
ATOM 2072 C CA . VAL A 1 277 ? 13.773 3.391 -22.636 1.00 92.44 277 VAL A CA 1
ATOM 2073 C C . VAL A 1 277 ? 13.109 4.488 -23.472 1.00 92.44 277 VAL A C 1
ATOM 2075 O O . VAL A 1 277 ? 12.599 4.189 -24.558 1.00 92.44 277 VAL A O 1
ATOM 2078 N N . PRO A 1 278 ? 13.137 5.765 -23.045 1.00 86.88 278 PRO A N 1
ATOM 2079 C CA . PRO A 1 278 ? 12.664 6.866 -23.875 1.00 86.88 278 PRO A CA 1
ATOM 2080 C C . PRO A 1 278 ? 13.390 6.919 -25.226 1.00 86.88 278 PRO A C 1
ATOM 2082 O O . PRO A 1 278 ? 14.575 6.590 -25.335 1.00 86.88 278 PRO A O 1
ATOM 2085 N N . PHE A 1 279 ? 12.679 7.344 -26.267 1.00 84.06 279 PHE A N 1
ATOM 2086 C CA . PHE A 1 279 ? 13.233 7.460 -27.616 1.00 84.06 279 PHE A CA 1
ATOM 2087 C C . PHE A 1 279 ? 14.528 8.292 -27.635 1.00 84.06 279 PHE A C 1
ATOM 2089 O O . PHE A 1 279 ? 14.603 9.350 -27.010 1.00 84.06 279 PHE A O 1
ATOM 2096 N N . GLY A 1 280 ? 15.551 7.823 -28.354 1.00 87.00 280 GLY A N 1
ATOM 2097 C CA . GLY A 1 280 ? 16.849 8.494 -28.458 1.00 87.00 280 GLY A CA 1
ATOM 2098 C C . GLY A 1 280 ? 17.791 8.311 -27.260 1.00 87.00 280 GLY A C 1
ATOM 2099 O O . GLY A 1 280 ? 18.902 8.845 -27.287 1.00 87.00 280 GLY A O 1
ATOM 2100 N N . THR A 1 281 ? 17.398 7.565 -26.221 1.00 91.50 281 THR A N 1
ATOM 2101 C CA . THR A 1 281 ? 18.222 7.374 -25.009 1.00 91.50 281 THR A CA 1
ATOM 2102 C C . THR A 1 281 ? 18.946 6.027 -24.958 1.00 91.50 281 THR A C 1
ATOM 2104 O O . THR A 1 281 ? 19.820 5.836 -24.111 1.00 91.50 281 THR A O 1
ATOM 2107 N N . SER A 1 282 ? 18.682 5.106 -25.895 1.00 93.19 282 SER A N 1
ATOM 2108 C CA . SER A 1 282 ? 19.248 3.744 -25.869 1.00 93.19 282 SER A CA 1
ATOM 2109 C C . SER A 1 282 ? 20.771 3.698 -25.806 1.00 93.19 282 SER A C 1
ATOM 2111 O O . SER A 1 282 ? 21.326 2.866 -25.096 1.00 93.19 282 SER A O 1
ATOM 2113 N N . THR A 1 283 ? 21.460 4.607 -26.502 1.00 95.38 283 THR A N 1
ATOM 2114 C CA . THR A 1 283 ? 22.931 4.666 -26.483 1.00 95.38 283 THR A CA 1
ATOM 2115 C C . THR A 1 283 ? 23.464 5.086 -25.112 1.00 95.38 283 THR A C 1
ATOM 2117 O O . THR A 1 283 ? 24.500 4.580 -24.692 1.00 95.38 283 THR A O 1
ATOM 2120 N N . ALA A 1 284 ? 22.764 5.982 -24.407 1.00 95.94 284 ALA A N 1
ATOM 2121 C CA . ALA A 1 284 ? 23.150 6.398 -23.061 1.00 95.94 284 ALA A CA 1
ATOM 2122 C C . ALA A 1 284 ? 22.970 5.242 -22.070 1.00 95.94 284 ALA A C 1
ATOM 2124 O O . ALA A 1 284 ? 23.901 4.925 -21.337 1.00 95.94 284 ALA A O 1
ATOM 2125 N N . PHE A 1 285 ? 21.818 4.564 -22.110 1.00 94.69 285 PHE A N 1
ATOM 2126 C CA . PHE A 1 285 ? 21.565 3.387 -21.276 1.00 94.69 285 PHE A CA 1
ATOM 2127 C C . PHE A 1 285 ? 22.545 2.246 -21.566 1.00 94.69 285 PHE A C 1
ATOM 2129 O O . PHE A 1 285 ? 23.094 1.676 -20.635 1.00 94.69 285 PHE A O 1
ATOM 2136 N N . ALA A 1 286 ? 22.842 1.952 -22.835 1.00 95.12 286 ALA A N 1
ATOM 2137 C CA . ALA A 1 286 ? 23.803 0.907 -23.198 1.00 95.12 286 ALA A CA 1
ATOM 2138 C C . ALA A 1 286 ? 25.247 1.207 -22.750 1.00 95.12 286 ALA A C 1
ATOM 2140 O O . ALA A 1 286 ? 26.061 0.291 -22.670 1.00 95.12 286 ALA A O 1
ATOM 2141 N N . ALA A 1 287 ? 25.587 2.478 -22.514 1.00 95.50 287 ALA A N 1
ATOM 2142 C CA . ALA A 1 287 ? 26.913 2.892 -22.065 1.00 95.50 287 ALA A CA 1
ATOM 2143 C C . ALA A 1 287 ? 27.061 2.911 -20.533 1.00 95.50 287 ALA A C 1
ATOM 2145 O O . ALA A 1 287 ? 28.192 2.930 -20.045 1.00 95.50 287 ALA A O 1
ATOM 2146 N N . GLU A 1 288 ? 25.953 2.926 -19.788 1.00 93.62 288 GLU A N 1
ATOM 2147 C CA . GLU A 1 288 ? 25.955 2.966 -18.325 1.00 93.62 288 GLU A CA 1
ATOM 2148 C C . GLU A 1 288 ? 26.011 1.548 -17.741 1.00 93.62 288 GLU A C 1
ATOM 2150 O O . GLU A 1 288 ? 25.258 0.653 -18.133 1.00 93.62 288 GLU A O 1
ATOM 2155 N N . ASN A 1 289 ? 26.915 1.334 -16.785 1.00 89.25 289 ASN A N 1
ATOM 2156 C CA . ASN A 1 289 ? 27.212 0.003 -16.266 1.00 89.25 289 ASN A CA 1
ATOM 2157 C C . ASN A 1 289 ? 26.001 -0.612 -15.542 1.00 89.25 289 ASN A C 1
ATOM 2159 O O . ASN A 1 289 ? 25.429 0.006 -14.642 1.00 89.25 289 ASN A O 1
ATOM 2163 N N . GLY A 1 290 ? 25.653 -1.850 -15.904 1.00 88.06 290 GLY A N 1
ATOM 2164 C CA . GLY A 1 290 ? 24.568 -2.624 -15.299 1.00 88.06 290 GLY A CA 1
ATOM 2165 C C . GLY A 1 290 ? 23.203 -2.451 -15.976 1.00 88.06 290 GLY A C 1
ATOM 2166 O O . GLY A 1 290 ? 22.295 -3.238 -15.716 1.00 88.06 290 GLY A O 1
ATOM 2167 N N . TRP A 1 291 ? 23.054 -1.496 -16.901 1.00 90.88 291 TRP A N 1
ATOM 2168 C CA . TRP A 1 291 ? 21.892 -1.412 -17.803 1.00 90.88 291 TRP A CA 1
ATOM 2169 C C . TRP A 1 291 ? 22.071 -2.245 -19.079 1.00 90.88 291 TRP A C 1
ATOM 2171 O O . TRP A 1 291 ? 21.098 -2.630 -19.726 1.00 90.88 291 TRP A O 1
ATOM 2181 N N . ASP A 1 292 ? 23.313 -2.577 -19.417 1.00 87.19 292 ASP A N 1
ATOM 2182 C CA . ASP A 1 292 ? 23.711 -3.405 -20.556 1.00 87.19 292 ASP A CA 1
ATOM 2183 C C . ASP A 1 292 ? 23.316 -4.887 -20.418 1.00 87.19 292 ASP A C 1
ATOM 2185 O O . ASP A 1 292 ? 23.383 -5.646 -21.385 1.00 87.19 292 ASP A O 1
ATOM 2189 N N . ILE A 1 293 ? 22.849 -5.301 -19.236 1.00 86.94 293 ILE A N 1
ATOM 2190 C CA . ILE A 1 293 ? 22.310 -6.646 -18.991 1.00 86.94 293 ILE A CA 1
ATOM 2191 C C . ILE A 1 293 ? 20.936 -6.871 -19.646 1.00 86.94 293 ILE A C 1
ATOM 2193 O O . ILE A 1 293 ? 20.483 -8.014 -19.739 1.00 86.94 293 ILE A O 1
ATOM 2197 N N . PHE A 1 294 ? 20.250 -5.794 -20.039 1.00 91.25 294 PHE A N 1
ATOM 2198 C CA . PHE A 1 294 ? 18.912 -5.834 -20.618 1.00 91.25 294 PHE A CA 1
ATOM 2199 C C . PHE A 1 294 ? 18.955 -5.843 -22.150 1.00 91.25 294 PHE A C 1
ATOM 2201 O O . PHE A 1 294 ? 19.842 -5.277 -22.787 1.00 91.25 294 PHE A O 1
ATOM 2208 N N . ASN A 1 295 ? 17.912 -6.403 -22.760 1.00 93.62 295 ASN A N 1
ATOM 2209 C CA . ASN A 1 295 ? 17.611 -6.185 -24.169 1.00 93.62 295 ASN A CA 1
ATOM 2210 C C . ASN A 1 295 ? 16.970 -4.798 -24.333 1.00 93.62 295 ASN A C 1
ATOM 2212 O O . ASN A 1 295 ? 15.751 -4.654 -24.215 1.00 93.62 295 ASN A O 1
ATOM 2216 N N . ILE A 1 296 ? 17.799 -3.779 -24.566 1.00 94.81 296 ILE A N 1
ATOM 2217 C CA . ILE A 1 296 ? 17.363 -2.381 -24.671 1.00 94.81 296 ILE A CA 1
ATOM 2218 C C . ILE A 1 296 ? 16.579 -2.161 -25.970 1.00 94.81 296 ILE A C 1
ATOM 2220 O O . ILE A 1 296 ? 17.055 -2.448 -27.069 1.00 94.81 296 ILE A O 1
ATOM 2224 N N . VAL A 1 297 ? 15.373 -1.622 -25.830 1.00 91.88 297 VAL A N 1
ATOM 2225 C CA . VAL A 1 297 ? 14.458 -1.249 -26.906 1.00 91.88 297 VAL A CA 1
ATOM 2226 C C . VAL A 1 297 ? 14.001 0.180 -26.645 1.00 91.88 297 VAL A C 1
ATOM 2228 O O . VAL A 1 297 ? 13.623 0.529 -25.531 1.00 91.88 297 VAL A O 1
ATOM 2231 N N . GLU A 1 298 ? 14.025 1.026 -27.666 1.00 86.62 298 GLU A N 1
ATOM 2232 C CA . GLU A 1 298 ? 13.446 2.361 -27.538 1.00 86.62 298 GLU A CA 1
ATOM 2233 C C . GLU A 1 298 ? 11.923 2.277 -27.602 1.00 86.62 298 GLU A C 1
ATOM 2235 O O . GLU A 1 298 ? 11.359 1.532 -28.408 1.00 86.62 298 GLU A O 1
ATOM 2240 N N . ALA A 1 299 ? 11.254 3.049 -26.750 1.00 78.62 299 ALA A N 1
ATOM 2241 C CA . ALA A 1 299 ? 9.840 3.321 -26.912 1.00 78.62 299 ALA A CA 1
ATOM 2242 C C . ALA A 1 299 ? 9.598 3.935 -28.297 1.00 78.62 299 ALA A C 1
ATOM 2244 O O . ALA A 1 299 ? 10.407 4.726 -28.792 1.00 78.62 299 ALA A O 1
ATOM 2245 N N . ASP A 1 300 ? 8.465 3.590 -28.907 1.00 69.38 300 ASP A N 1
ATOM 2246 C CA . ASP A 1 300 ? 8.031 4.219 -30.148 1.00 69.38 300 ASP A CA 1
ATOM 2247 C C . ASP A 1 300 ? 8.047 5.751 -29.979 1.00 69.38 300 ASP A C 1
ATOM 2249 O O . ASP A 1 300 ? 7.453 6.283 -29.036 1.00 69.38 300 ASP A O 1
ATOM 2253 N N . GLU A 1 301 ? 8.656 6.467 -30.935 1.00 54.62 301 GLU A N 1
ATOM 2254 C CA . GLU A 1 301 ? 8.733 7.946 -30.999 1.00 54.62 301 GLU A CA 1
ATOM 2255 C C . GLU A 1 301 ? 7.363 8.626 -30.757 1.00 54.62 301 GLU A C 1
ATOM 2257 O O . GLU A 1 301 ? 7.256 9.755 -30.290 1.00 54.62 301 GLU A O 1
ATOM 2262 N N . ILE A 1 302 ? 6.296 7.871 -31.012 1.00 48.38 302 ILE A N 1
ATOM 2263 C CA . ILE A 1 302 ? 4.873 8.198 -30.970 1.00 48.38 302 ILE A CA 1
ATOM 2264 C C . ILE A 1 302 ? 4.366 8.674 -29.593 1.00 48.38 302 ILE A C 1
ATOM 2266 O O . ILE A 1 302 ? 3.384 9.427 -29.550 1.00 48.38 302 ILE A O 1
ATOM 2270 N N . LEU A 1 303 ? 4.990 8.238 -28.489 1.00 42.06 303 LEU A N 1
ATOM 2271 C CA . LEU A 1 303 ? 4.591 8.600 -27.116 1.00 42.06 303 LEU A CA 1
ATOM 2272 C C . LEU A 1 303 ? 5.461 9.692 -26.483 1.00 42.06 303 LEU A C 1
ATOM 2274 O O . LEU A 1 303 ? 5.110 10.191 -25.413 1.00 42.06 303 LEU A O 1
ATOM 2278 N N . SER A 1 304 ? 6.550 10.107 -27.138 1.00 43.66 304 SER A N 1
ATOM 2279 C CA . SER A 1 304 ? 7.307 11.263 -26.671 1.00 43.66 304 SER A CA 1
ATOM 2280 C C . SER A 1 304 ? 6.463 12.525 -26.914 1.00 43.66 304 SER A C 1
ATOM 2282 O O . SER A 1 304 ? 6.034 12.836 -28.027 1.00 43.66 304 SER A O 1
ATOM 2284 N N . LEU A 1 305 ? 6.151 13.255 -25.841 1.00 47.28 305 LEU A N 1
ATOM 2285 C CA . LEU A 1 305 ? 5.515 14.578 -25.931 1.00 47.28 305 LEU A CA 1
ATOM 2286 C C . LEU A 1 305 ? 6.485 15.649 -26.465 1.00 47.28 305 LEU A C 1
ATOM 2288 O O . LEU A 1 305 ? 6.053 16.768 -26.750 1.00 47.28 305 LEU A O 1
ATOM 2292 N N . ASP A 1 306 ? 7.759 15.286 -26.627 1.00 49.28 306 ASP A N 1
ATOM 2293 C CA . ASP A 1 306 ? 8.875 16.152 -26.989 1.00 49.28 306 ASP A CA 1
ATOM 2294 C C . ASP A 1 306 ? 9.576 15.690 -28.279 1.00 49.28 306 ASP A C 1
ATOM 2296 O O . ASP A 1 306 ? 10.805 15.711 -28.384 1.00 49.28 306 ASP A O 1
ATOM 2300 N N . SER A 1 307 ? 8.814 15.340 -29.325 1.00 47.31 307 SER A N 1
ATOM 2301 C CA . SER A 1 307 ? 9.413 15.316 -30.662 1.00 47.31 307 SER A CA 1
ATOM 2302 C C . SER A 1 307 ? 9.981 16.713 -30.965 1.00 47.31 307 SER A C 1
ATOM 2304 O O . SER A 1 307 ? 9.312 17.744 -30.828 1.00 47.31 307 SER A O 1
ATOM 2306 N N . GLN A 1 308 ? 11.268 16.765 -31.323 1.00 46.19 308 GLN A N 1
ATOM 2307 C CA . GLN A 1 308 ? 12.071 17.989 -31.459 1.00 46.19 308 GLN A CA 1
ATOM 2308 C C . GLN A 1 308 ? 11.694 18.879 -32.664 1.00 46.19 308 GLN A C 1
ATOM 2310 O O . GLN A 1 308 ? 12.499 19.669 -33.153 1.00 46.19 308 GLN A O 1
ATOM 2315 N N . ALA A 1 309 ? 10.441 18.847 -33.106 1.00 44.34 309 ALA A N 1
ATOM 2316 C CA . ALA A 1 309 ? 9.862 19.859 -33.971 1.00 44.34 309 ALA A CA 1
ATOM 2317 C C . ALA A 1 309 ? 8.594 20.411 -33.311 1.00 44.34 309 ALA A C 1
ATOM 2319 O O . ALA A 1 309 ? 7.476 20.045 -33.666 1.00 44.34 309 ALA A O 1
ATOM 2320 N N . LYS A 1 310 ? 8.756 21.346 -32.361 1.00 44.88 310 LYS A N 1
ATOM 2321 C CA . LYS A 1 310 ? 7.656 22.189 -31.856 1.00 44.88 310 LYS A CA 1
ATOM 2322 C C . LYS A 1 310 ? 7.133 23.106 -32.970 1.00 44.88 310 LYS A C 1
ATOM 2324 O O . LYS A 1 310 ? 7.313 24.322 -32.938 1.00 44.88 310 LYS A O 1
ATOM 2329 N N . ILE A 1 311 ? 6.430 22.542 -33.947 1.00 50.91 311 ILE A N 1
ATOM 2330 C CA . ILE A 1 311 ? 5.424 23.288 -34.693 1.00 50.91 311 ILE A CA 1
ATOM 2331 C C . ILE A 1 311 ? 4.217 23.359 -33.765 1.00 50.91 311 ILE A C 1
ATOM 2333 O O . ILE A 1 311 ? 3.687 22.345 -33.313 1.00 50.91 311 ILE A O 1
ATOM 2337 N N . SER A 1 312 ? 3.811 24.575 -33.413 1.00 52.59 312 SER A N 1
ATOM 2338 C CA . SER A 1 312 ? 2.620 24.787 -32.592 1.00 52.59 312 SER A CA 1
ATOM 2339 C C . SER A 1 312 ? 1.383 24.344 -33.379 1.00 52.59 312 SER A C 1
ATOM 2341 O O . SER A 1 312 ? 0.844 25.101 -34.182 1.00 52.59 312 SER A O 1
ATOM 2343 N N . LEU A 1 313 ? 0.957 23.096 -33.172 1.00 61.44 313 LEU A N 1
ATOM 2344 C CA . LEU A 1 313 ? -0.260 22.528 -33.740 1.00 61.44 313 LEU A CA 1
ATOM 2345 C C . LEU A 1 313 ? -1.397 22.662 -32.722 1.00 61.44 313 LEU A C 1
ATOM 2347 O O . LEU A 1 313 ? -1.489 21.877 -31.776 1.00 61.44 313 LEU A O 1
ATOM 2351 N N . ASN A 1 314 ? -2.257 23.664 -32.902 1.00 67.19 314 ASN A N 1
ATOM 2352 C CA . ASN A 1 314 ? -3.508 23.766 -32.158 1.00 67.19 314 ASN A CA 1
ATOM 2353 C C . ASN A 1 314 ? -4.588 22.995 -32.916 1.00 67.19 314 ASN A C 1
ATOM 2355 O O . ASN A 1 314 ? -4.692 23.119 -34.136 1.00 67.19 314 ASN A O 1
ATOM 2359 N N . ALA A 1 315 ? -5.396 22.216 -32.201 1.00 71.69 315 ALA A N 1
ATOM 2360 C CA . ALA A 1 315 ? -6.548 21.541 -32.778 1.00 71.69 315 ALA A CA 1
ATOM 2361 C C . ALA A 1 315 ? -7.848 22.131 -32.230 1.00 71.69 315 ALA A C 1
ATOM 2363 O O . ALA A 1 315 ? -7.961 22.415 -31.037 1.00 71.69 315 ALA A O 1
ATOM 2364 N N . TYR A 1 316 ? -8.826 22.309 -33.111 1.00 78.56 316 TYR A N 1
ATOM 2365 C CA . TYR A 1 316 ? -10.109 22.928 -32.809 1.00 78.56 316 TYR A CA 1
ATOM 2366 C C . TYR A 1 316 ? -11.223 21.924 -33.118 1.00 78.56 316 TYR A C 1
ATOM 2368 O O . TYR A 1 316 ? -11.462 21.624 -34.294 1.00 78.56 316 TYR A O 1
ATOM 2376 N N . PRO A 1 317 ? -11.896 21.363 -32.099 1.00 77.62 317 PRO A N 1
ATOM 2377 C CA . PRO A 1 317 ? -13.041 20.498 -32.333 1.00 77.62 317 PRO A CA 1
ATOM 2378 C C . PRO A 1 317 ? -14.221 21.332 -32.842 1.00 77.62 317 PRO A C 1
ATOM 2380 O O . PRO A 1 317 ? -14.534 22.387 -32.291 1.00 77.62 317 PRO A O 1
ATOM 2383 N N . ASN A 1 318 ? -14.900 20.846 -33.878 1.00 75.38 318 ASN A N 1
ATOM 2384 C CA . ASN A 1 318 ? -16.189 21.365 -34.313 1.00 75.38 318 ASN A CA 1
ATOM 2385 C C . ASN A 1 318 ? -17.288 20.376 -33.893 1.00 75.38 318 ASN A C 1
ATOM 2387 O O . ASN A 1 318 ? -17.510 19.378 -34.586 1.00 75.38 318 ASN A O 1
ATOM 2391 N N . PRO A 1 319 ? -17.987 20.646 -32.778 1.00 62.25 319 PRO A N 1
ATOM 2392 C CA . PRO A 1 319 ? -18.957 19.718 -32.203 1.00 62.25 319 PRO A CA 1
ATOM 2393 C C . PRO A 1 319 ? -20.249 19.596 -33.024 1.00 62.25 319 PRO A C 1
ATOM 2395 O O . PRO A 1 319 ? -21.074 18.743 -32.729 1.00 62.25 319 PRO A O 1
ATOM 2398 N N . VAL A 1 320 ? -20.453 20.435 -34.048 1.00 73.31 320 VAL A N 1
ATOM 2399 C CA . VAL A 1 320 ? -21.648 20.377 -34.909 1.00 73.31 320 VAL A CA 1
ATOM 2400 C C . VAL A 1 320 ? -21.511 19.300 -35.987 1.00 73.31 320 VAL A C 1
ATOM 2402 O O . VAL A 1 320 ? -22.511 18.747 -36.434 1.00 73.31 320 VAL A O 1
ATOM 2405 N N . VAL A 1 321 ? -20.282 19.002 -36.414 1.00 77.62 321 VAL A N 1
ATOM 2406 C CA . VAL A 1 321 ? -20.002 18.066 -37.517 1.00 77.62 321 VAL A CA 1
ATOM 2407 C C . VAL A 1 321 ? -19.054 16.930 -37.121 1.00 77.62 321 VAL A C 1
ATOM 2409 O O . VAL A 1 321 ? -18.574 16.227 -38.000 1.00 77.62 321 VAL A O 1
ATOM 2412 N N . ASP A 1 322 ? -18.773 16.752 -35.824 1.00 81.88 322 ASP A N 1
ATOM 2413 C CA . ASP A 1 322 ? -17.863 15.722 -35.290 1.00 81.88 322 ASP A CA 1
ATOM 2414 C C . ASP A 1 322 ? -16.482 15.696 -35.976 1.00 81.88 322 ASP A C 1
ATOM 2416 O O . ASP A 1 322 ? -15.882 14.641 -36.180 1.00 81.88 322 ASP A O 1
ATOM 2420 N N . LYS A 1 323 ? -15.949 16.873 -36.326 1.00 86.31 323 LYS A N 1
ATOM 2421 C CA . LYS A 1 323 ? -14.631 17.000 -36.966 1.00 86.31 323 LYS A CA 1
ATOM 2422 C C . LYS A 1 323 ? -13.619 17.702 -36.077 1.00 86.31 323 LYS A C 1
ATOM 2424 O O . LYS A 1 323 ? -13.946 18.667 -35.386 1.00 86.31 323 LYS A O 1
ATOM 2429 N N . LEU A 1 324 ? -12.368 17.263 -36.161 1.00 86.12 324 LEU A N 1
ATOM 2430 C CA . LEU A 1 324 ? -11.218 17.944 -35.575 1.00 86.12 324 LEU A CA 1
ATOM 2431 C C . LEU A 1 324 ? -10.448 18.698 -36.662 1.00 86.12 324 LEU A C 1
ATOM 2433 O O . LEU A 1 324 ? -9.978 18.089 -37.622 1.00 86.12 324 LEU A O 1
ATOM 2437 N N . TYR A 1 325 ? -10.289 20.008 -36.499 1.00 84.94 325 TYR A N 1
ATOM 2438 C CA . TYR A 1 325 ? -9.483 20.843 -37.394 1.00 84.94 325 TYR A CA 1
ATOM 2439 C C . TYR A 1 325 ? -8.137 21.173 -36.763 1.00 84.94 325 TYR A C 1
ATOM 2441 O O . TYR A 1 325 ? -8.008 21.160 -35.542 1.00 84.94 325 TYR A O 1
ATOM 2449 N N . PHE A 1 326 ? -7.154 21.521 -37.588 1.00 83.31 326 PHE A N 1
ATOM 2450 C CA . PHE A 1 326 ? -5.822 21.917 -37.143 1.00 83.31 326 PHE A CA 1
ATOM 2451 C C . PHE A 1 326 ? -5.521 23.363 -37.546 1.00 83.31 326 PHE A C 1
ATOM 2453 O O . PHE A 1 326 ? -6.035 23.856 -38.547 1.00 83.31 326 PHE A O 1
ATOM 2460 N N . SER A 1 327 ? -4.671 24.046 -36.780 1.00 78.94 327 SER A N 1
ATOM 2461 C CA . SER A 1 327 ? -4.232 25.425 -37.042 1.00 78.94 327 SER A CA 1
ATOM 2462 C C . SER A 1 327 ? -3.302 25.576 -38.248 1.00 78.94 327 SER A C 1
ATOM 2464 O O . SER A 1 327 ? -2.938 26.700 -38.585 1.00 78.94 327 SER A O 1
ATOM 2466 N N . THR A 1 328 ? -2.890 24.471 -38.870 1.00 73.75 328 THR A N 1
ATOM 2467 C CA . THR A 1 328 ? -2.055 24.441 -40.075 1.00 73.75 328 THR A CA 1
ATOM 2468 C C . THR A 1 328 ? -2.664 23.525 -41.135 1.00 73.75 328 THR A C 1
ATOM 2470 O O . THR A 1 328 ? -3.333 22.543 -40.811 1.00 73.75 328 THR A O 1
ATOM 2473 N N . ASN A 1 329 ? -2.375 23.835 -42.399 1.00 77.81 329 ASN A N 1
ATOM 2474 C CA . ASN A 1 329 ? -2.705 23.008 -43.559 1.00 77.81 329 ASN A CA 1
ATOM 2475 C C . ASN A 1 329 ? -1.643 21.931 -43.842 1.00 77.81 329 ASN A C 1
ATOM 2477 O O . ASN A 1 329 ? -1.810 21.147 -44.772 1.00 77.81 329 ASN A O 1
ATOM 2481 N N . ASP A 1 330 ? -0.565 21.882 -43.056 1.00 78.69 330 ASP A N 1
ATOM 2482 C CA . ASP A 1 330 ? 0.528 20.923 -43.259 1.00 78.69 330 ASP A CA 1
ATOM 2483 C C . ASP A 1 330 ? 0.177 19.504 -42.778 1.00 78.69 330 ASP A C 1
ATOM 2485 O O . ASP A 1 330 ? 0.900 18.550 -43.069 1.00 78.69 330 ASP A O 1
ATOM 2489 N N . VAL A 1 331 ? -0.946 19.337 -42.063 1.00 79.06 331 VAL A N 1
ATOM 2490 C CA . VAL A 1 331 ? -1.449 18.017 -41.667 1.00 79.06 331 VAL A CA 1
ATOM 2491 C C . VAL A 1 331 ? -2.057 17.318 -42.878 1.00 79.06 331 VAL A C 1
ATOM 2493 O O . VAL A 1 331 ? -3.139 17.664 -43.343 1.00 79.06 331 VAL A O 1
ATOM 2496 N N . PHE A 1 332 ? -1.365 16.291 -43.360 1.00 81.69 332 PHE A N 1
ATOM 2497 C CA . PHE A 1 332 ? -1.748 15.516 -44.535 1.00 81.69 332 PHE A CA 1
ATOM 2498 C C . PHE A 1 332 ? -2.528 14.246 -44.179 1.00 81.69 332 PHE A C 1
ATOM 2500 O O . PHE A 1 332 ? -3.389 13.800 -44.941 1.00 81.69 332 PHE A O 1
ATOM 2507 N N . SER A 1 333 ? -2.242 13.638 -43.026 1.00 84.50 333 SER A N 1
ATOM 2508 C CA . SER A 1 333 ? -2.971 12.465 -42.533 1.00 84.50 333 SER A CA 1
ATOM 2509 C C . SER A 1 333 ? -3.054 12.440 -41.010 1.00 84.50 333 SER A C 1
ATOM 2511 O O . SER A 1 333 ? -2.292 13.125 -40.327 1.00 84.50 333 SER A O 1
ATOM 2513 N N . ALA A 1 334 ? -4.004 11.672 -40.479 1.00 86.44 334 ALA A N 1
ATOM 2514 C CA . ALA A 1 334 ? -4.178 11.483 -39.049 1.00 86.44 334 ALA A CA 1
ATOM 2515 C C . ALA A 1 334 ? -4.528 10.031 -38.706 1.00 86.44 334 ALA A C 1
ATOM 2517 O O . ALA A 1 334 ? -5.291 9.370 -39.415 1.00 86.44 334 ALA A O 1
ATOM 2518 N N . GLU A 1 335 ? -3.992 9.552 -37.589 1.00 88.06 335 GLU A N 1
ATOM 2519 C CA . GLU A 1 335 ? -4.352 8.275 -36.971 1.00 88.06 335 GLU A CA 1
ATOM 2520 C C . GLU A 1 335 ? -5.042 8.537 -35.630 1.00 88.06 335 GLU A C 1
ATOM 2522 O O . GLU A 1 335 ? -4.624 9.412 -34.876 1.00 88.06 335 GLU A O 1
ATOM 2527 N N . VAL A 1 336 ? -6.114 7.801 -35.336 1.00 83.31 336 VAL A N 1
ATOM 2528 C CA . VAL A 1 336 ? -6.898 7.964 -34.103 1.00 83.31 336 VAL A CA 1
ATOM 2529 C C . VAL A 1 336 ? -6.814 6.690 -33.280 1.00 83.31 336 VAL A C 1
ATOM 2531 O O . VAL A 1 336 ? -7.048 5.599 -33.804 1.00 83.31 336 VAL A O 1
ATOM 2534 N N . TYR A 1 337 ? -6.534 6.840 -31.992 1.00 84.56 337 TYR A N 1
ATOM 2535 C CA . TYR A 1 337 ? -6.361 5.758 -31.032 1.00 84.56 337 TYR A CA 1
ATOM 2536 C C . TYR A 1 337 ? -7.337 5.923 -29.868 1.00 84.56 337 TYR A C 1
ATOM 2538 O O . TYR A 1 337 ? -7.632 7.046 -29.457 1.00 84.56 337 TYR A O 1
ATOM 2546 N N . ASN A 1 338 ? -7.858 4.816 -29.342 1.00 81.31 338 ASN A N 1
ATOM 2547 C CA . ASN A 1 338 ? -8.637 4.835 -28.102 1.00 81.31 338 ASN A CA 1
ATOM 2548 C C . ASN A 1 338 ? -7.713 4.917 -26.867 1.00 81.31 338 ASN A C 1
ATOM 2550 O O . ASN A 1 338 ? -6.490 4.872 -26.988 1.00 81.31 338 ASN A O 1
ATOM 2554 N N . ILE A 1 339 ? -8.295 5.012 -25.668 1.00 78.81 339 ILE A N 1
ATOM 2555 C CA . ILE A 1 339 ? -7.531 5.085 -24.406 1.00 78.81 339 ILE A CA 1
ATOM 2556 C C . ILE A 1 339 ? -6.686 3.845 -24.095 1.00 78.81 339 ILE A C 1
ATOM 2558 O O . ILE A 1 339 ? -5.791 3.926 -23.267 1.00 78.81 339 ILE A O 1
ATOM 2562 N N . LEU A 1 340 ? -6.964 2.715 -24.748 1.00 69.75 340 LEU A N 1
ATOM 2563 C CA . LEU A 1 340 ? -6.196 1.477 -24.611 1.00 69.75 340 LEU A CA 1
ATOM 2564 C C . LEU A 1 340 ? -5.045 1.406 -25.629 1.00 69.75 340 LEU A C 1
ATOM 2566 O O . LEU A 1 340 ? -4.432 0.358 -25.790 1.00 69.75 340 LEU A O 1
ATOM 2570 N N . GLY A 1 341 ? -4.797 2.485 -26.381 1.00 71.38 341 GLY A N 1
ATOM 2571 C CA . GLY A 1 341 ? -3.754 2.541 -27.405 1.00 71.38 341 GLY A CA 1
ATOM 2572 C C . GLY A 1 341 ? -4.099 1.811 -28.707 1.00 71.38 341 GLY A C 1
ATOM 2573 O O . GLY A 1 341 ? -3.262 1.731 -29.603 1.00 71.38 341 GLY A O 1
ATOM 2574 N N . ALA A 1 342 ? -5.324 1.301 -28.877 1.00 68.88 342 ALA A N 1
ATOM 2575 C CA . ALA A 1 342 ? -5.723 0.628 -30.111 1.00 68.88 342 ALA A CA 1
ATOM 2576 C C . ALA A 1 342 ? -6.093 1.646 -31.199 1.00 68.88 342 ALA A C 1
ATOM 2578 O O . ALA A 1 342 ? -6.908 2.545 -30.970 1.00 68.88 342 ALA A O 1
ATOM 2579 N N . LYS A 1 343 ? -5.536 1.481 -32.407 1.00 82.31 343 LYS A N 1
ATOM 2580 C CA . LYS A 1 343 ? -5.868 2.318 -33.570 1.00 82.31 343 LYS A CA 1
ATOM 2581 C C . LYS A 1 343 ? -7.294 2.033 -34.043 1.00 82.31 343 LYS A C 1
ATOM 2583 O O . LYS A 1 343 ? -7.599 0.921 -34.464 1.00 82.31 343 LYS A O 1
ATOM 2588 N N . VAL A 1 344 ? -8.148 3.051 -34.012 1.00 80.62 344 VAL A N 1
ATOM 2589 C CA . VAL A 1 344 ? -9.569 2.975 -34.396 1.00 80.62 344 VAL A CA 1
ATOM 2590 C C . VAL A 1 344 ? -9.870 3.660 -35.728 1.00 80.62 344 VAL A C 1
ATOM 2592 O O . VAL A 1 344 ? -10.915 3.409 -36.322 1.00 80.62 344 VAL A O 1
ATOM 2595 N N . SER A 1 345 ? -8.976 4.525 -36.218 1.00 83.31 345 SER A N 1
ATOM 2596 C CA . SER A 1 345 ? -9.140 5.194 -37.511 1.00 83.31 345 SER A CA 1
ATOM 2597 C C . SER A 1 345 ? -7.799 5.622 -38.114 1.00 83.31 345 SER A C 1
ATOM 2599 O O . SER A 1 345 ? -6.850 5.920 -37.389 1.00 83.31 345 SER A O 1
ATOM 2601 N N . SER A 1 346 ? -7.728 5.673 -39.445 1.00 87.38 346 SER A N 1
ATOM 2602 C CA . SER A 1 346 ? -6.621 6.257 -40.209 1.00 87.38 346 SER A CA 1
ATOM 2603 C C . SER A 1 346 ? -7.196 6.977 -41.425 1.00 87.38 346 SER A C 1
ATOM 2605 O O . SER A 1 346 ? -7.989 6.397 -42.169 1.00 87.38 346 SER A O 1
ATOM 2607 N N . GLN A 1 347 ? -6.864 8.257 -41.584 1.00 85.38 347 GLN A N 1
ATOM 2608 C CA . GLN A 1 347 ? -7.530 9.147 -42.533 1.00 85.38 347 GLN A CA 1
ATOM 2609 C C . GLN A 1 347 ? -6.523 10.059 -43.228 1.00 85.38 347 GLN A C 1
ATOM 2611 O O . GLN A 1 347 ? -5.605 10.587 -42.599 1.00 85.38 347 GLN A O 1
ATOM 2616 N N . LYS A 1 348 ? -6.739 10.310 -44.522 1.00 86.31 348 LYS A N 1
ATOM 2617 C CA . LYS A 1 348 ? -6.127 11.456 -45.198 1.00 86.31 348 LYS A CA 1
ATOM 2618 C C . LYS A 1 348 ? -6.891 12.715 -44.788 1.00 86.31 348 LYS A C 1
ATOM 2620 O O . LYS A 1 348 ? -8.114 12.741 -44.892 1.00 86.31 348 LYS A O 1
ATOM 2625 N N . VAL A 1 349 ? -6.183 13.745 -44.341 1.00 83.44 349 VAL A N 1
ATOM 2626 C CA . VAL A 1 349 ? -6.792 14.994 -43.875 1.00 83.44 349 VAL A CA 1
ATOM 2627 C C . VAL A 1 349 ? -6.943 15.931 -45.068 1.00 83.44 349 VAL A C 1
ATOM 2629 O O . VAL A 1 349 ? -5.967 16.461 -45.589 1.00 83.44 349 VAL A O 1
ATOM 2632 N N . THR A 1 350 ? -8.178 16.091 -45.542 1.00 80.50 350 THR A N 1
ATOM 2633 C CA . THR A 1 350 ? -8.531 17.044 -46.613 1.00 80.50 350 THR A CA 1
ATOM 2634 C C . THR A 1 350 ? -9.436 18.169 -46.121 1.00 80.50 350 THR A C 1
ATOM 2636 O O . THR A 1 350 ? -9.411 19.256 -46.683 1.00 80.50 350 THR A O 1
ATOM 2639 N N . ASP A 1 351 ? -10.243 17.899 -45.091 1.00 83.31 351 ASP A N 1
ATOM 2640 C CA . ASP A 1 351 ? -11.179 18.838 -44.464 1.00 83.31 351 ASP A CA 1
ATOM 2641 C C . ASP A 1 351 ? -11.451 18.383 -43.018 1.00 83.31 351 ASP A C 1
ATOM 2643 O O . ASP A 1 351 ? -12.524 17.862 -42.693 1.00 83.31 351 ASP A O 1
ATOM 2647 N N . GLY A 1 352 ? -10.415 18.481 -42.178 1.00 85.62 352 GLY A N 1
ATOM 2648 C CA . GLY A 1 352 ? -10.410 17.977 -40.801 1.00 85.62 352 GLY A CA 1
ATOM 2649 C C . GLY A 1 352 ? -10.326 16.447 -40.684 1.00 85.62 352 GLY A C 1
ATOM 2650 O O . GLY A 1 352 ? -10.333 15.723 -41.680 1.00 85.62 352 GLY A O 1
ATOM 2651 N N . VAL A 1 353 ? -10.218 15.959 -39.446 1.00 87.50 353 VAL A N 1
ATOM 2652 C CA . VAL A 1 353 ? -10.319 14.534 -39.082 1.00 87.50 353 VAL A CA 1
ATOM 2653 C C . VAL A 1 353 ? -11.762 14.239 -38.704 1.00 87.50 353 VAL A C 1
ATOM 2655 O O . VAL A 1 353 ? -12.292 14.885 -37.802 1.00 87.50 353 VAL A O 1
ATOM 2658 N N . ASP A 1 354 ? -12.388 13.272 -39.367 1.00 87.44 354 A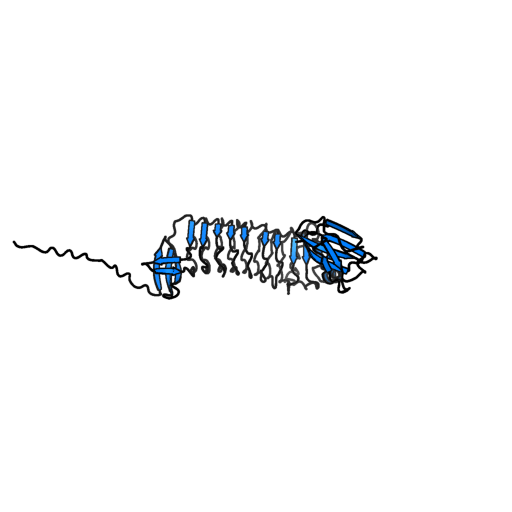SP A N 1
ATOM 2659 C CA . ASP A 1 354 ? -13.767 12.872 -39.095 1.00 87.44 354 ASP A CA 1
ATOM 2660 C C . ASP A 1 354 ? -13.816 11.889 -37.917 1.00 87.44 354 ASP A C 1
ATOM 2662 O O . ASP A 1 354 ? -13.221 10.811 -37.953 1.00 87.44 354 ASP A O 1
ATOM 2666 N N . LEU A 1 355 ? -14.515 12.268 -36.851 1.00 86.00 355 LEU A N 1
ATOM 2667 C CA . LEU A 1 355 ? -14.708 11.451 -35.655 1.00 86.00 355 LEU A CA 1
ATOM 2668 C C . LEU A 1 355 ? -16.155 10.952 -35.539 1.00 86.00 355 LEU A C 1
ATOM 2670 O O . LEU A 1 355 ? -16.494 10.331 -34.532 1.00 86.00 355 LEU A O 1
ATOM 2674 N N . SER A 1 356 ? -17.017 11.189 -36.534 1.00 85.25 356 SER A N 1
ATOM 2675 C CA . SER A 1 356 ? -18.461 10.903 -36.482 1.00 85.25 356 SER A CA 1
ATOM 2676 C C . SER A 1 356 ? -18.778 9.438 -36.184 1.00 85.25 356 SER A C 1
ATOM 2678 O O . SER A 1 356 ? -19.694 9.152 -35.418 1.00 85.25 356 SER A O 1
ATOM 2680 N N . GLN A 1 357 ? -17.966 8.516 -36.705 1.00 82.75 357 GLN A N 1
ATOM 2681 C CA . GLN A 1 357 ? -18.144 7.068 -36.533 1.00 82.75 357 GLN A CA 1
ATOM 2682 C C . GLN A 1 357 ? -17.628 6.533 -35.188 1.00 82.75 357 GLN A C 1
ATOM 2684 O O . GLN A 1 357 ? -17.795 5.352 -34.889 1.00 82.75 357 GLN A O 1
ATOM 2689 N N . LEU A 1 358 ? -16.975 7.373 -34.382 1.00 81.81 358 LEU A N 1
ATOM 2690 C CA . LEU A 1 358 ? -16.454 6.986 -33.075 1.00 81.81 358 LEU A CA 1
ATOM 2691 C C . LEU A 1 358 ? -17.509 7.188 -31.985 1.00 81.81 358 LEU A C 1
ATOM 2693 O O . LEU A 1 358 ? -18.291 8.140 -32.017 1.00 81.81 358 LEU A O 1
ATOM 2697 N N . ASN A 1 359 ? -17.505 6.306 -30.989 1.00 82.62 359 ASN A N 1
ATOM 2698 C CA . ASN A 1 359 ? -18.334 6.466 -29.798 1.00 82.62 359 ASN A CA 1
ATOM 2699 C C . ASN A 1 359 ? -17.876 7.679 -28.970 1.00 82.62 359 ASN A C 1
ATOM 2701 O O . ASN A 1 359 ? -16.791 8.222 -29.164 1.00 82.62 359 ASN A O 1
ATOM 2705 N N . LYS A 1 360 ? -18.706 8.115 -28.020 1.00 81.62 360 LYS A N 1
ATOM 2706 C CA . LYS A 1 360 ? -18.296 9.118 -27.029 1.00 81.62 360 LYS A CA 1
ATOM 2707 C C . LYS A 1 360 ? -17.144 8.569 -26.192 1.00 81.62 360 LYS A C 1
ATOM 2709 O O . LYS A 1 360 ? -17.174 7.404 -25.797 1.00 81.62 360 LYS A O 1
ATOM 2714 N N . GLY A 1 361 ? -16.137 9.393 -25.924 1.00 80.88 361 GLY A N 1
ATOM 2715 C CA . GLY A 1 361 ? -14.943 8.946 -25.217 1.00 80.88 361 GLY A CA 1
ATOM 2716 C C . GLY A 1 361 ? -13.717 9.819 -25.447 1.00 80.88 361 GLY A C 1
ATOM 2717 O O . GLY A 1 361 ? -13.769 10.858 -26.108 1.00 80.88 361 GLY A O 1
ATOM 2718 N N . ILE A 1 362 ? -12.603 9.381 -24.865 1.00 79.62 362 ILE A N 1
ATOM 2719 C CA . ILE A 1 362 ? -11.296 10.017 -25.022 1.00 79.62 362 ILE A CA 1
ATOM 2720 C C . ILE A 1 362 ? -10.539 9.296 -26.136 1.00 79.62 362 ILE A C 1
ATOM 2722 O O . ILE A 1 362 ? -10.469 8.066 -26.161 1.00 79.62 362 ILE A O 1
ATOM 2726 N N . TYR A 1 363 ? -9.951 10.079 -27.030 1.00 81.94 363 TYR A N 1
ATOM 2727 C CA . TYR A 1 363 ? -9.148 9.595 -28.141 1.00 81.94 363 TYR A CA 1
ATOM 2728 C C . TYR A 1 363 ? -7.828 10.352 -28.212 1.00 81.94 363 TYR A C 1
ATOM 2730 O O . TYR A 1 363 ? -7.751 11.528 -27.855 1.00 81.94 363 TYR A O 1
ATOM 2738 N N . PHE A 1 364 ? -6.799 9.689 -28.719 1.00 85.50 364 PHE A N 1
ATOM 2739 C CA . PHE A 1 364 ? -5.539 10.318 -29.084 1.00 85.50 364 PHE A CA 1
ATOM 2740 C C . PHE A 1 364 ? -5.471 10.415 -30.603 1.00 85.50 364 PHE A C 1
ATOM 2742 O O . PHE A 1 364 ? -5.622 9.414 -31.300 1.00 85.50 364 PHE A O 1
ATOM 2749 N N . VAL A 1 365 ? -5.289 11.626 -31.121 1.00 84.75 365 VAL A N 1
ATOM 2750 C CA . VAL A 1 365 ? -5.174 11.894 -32.556 1.00 84.75 365 VAL A CA 1
ATOM 2751 C C . VAL A 1 365 ? -3.735 12.257 -32.869 1.00 84.75 365 VAL A C 1
ATOM 2753 O O . VAL A 1 365 ? -3.197 13.231 -32.344 1.00 84.75 365 VAL A O 1
ATOM 2756 N N . LYS A 1 366 ? -3.127 11.468 -33.743 1.00 84.25 366 LYS A N 1
ATOM 2757 C CA . LYS A 1 366 ? -1.750 11.602 -34.189 1.00 84.25 366 LYS A CA 1
ATOM 2758 C C . LYS A 1 366 ? -1.728 12.199 -35.592 1.00 84.25 366 LYS A C 1
ATOM 2760 O O . LYS A 1 366 ? -2.185 11.550 -36.531 1.00 84.25 366 LYS A O 1
ATOM 2765 N N . ALA A 1 367 ? -1.241 13.430 -35.731 1.00 81.75 367 ALA A N 1
ATOM 2766 C CA . ALA A 1 367 ? -1.213 14.163 -37.000 1.00 81.75 367 ALA A CA 1
ATOM 2767 C C . ALA A 1 367 ? 0.140 14.013 -37.716 1.00 81.75 367 ALA A C 1
ATOM 2769 O O . ALA A 1 367 ? 1.184 14.134 -37.073 1.00 81.75 367 ALA A O 1
ATOM 2770 N N . LYS A 1 368 ? 0.122 13.809 -39.040 1.00 79.75 368 LYS A N 1
ATOM 2771 C CA . LYS A 1 368 ? 1.315 13.577 -39.873 1.00 79.75 368 LYS A CA 1
ATOM 2772 C C . LYS A 1 368 ? 1.387 14.506 -41.082 1.00 79.75 368 LYS A C 1
ATOM 2774 O O . LYS A 1 368 ? 0.349 14.845 -41.660 1.00 79.75 368 LYS A O 1
ATOM 2779 N N . ASN A 1 369 ? 2.599 14.871 -41.493 1.00 79.50 369 ASN A N 1
ATOM 2780 C CA . ASN A 1 369 ? 2.850 15.657 -42.704 1.00 79.50 369 ASN A CA 1
ATOM 2781 C C . ASN A 1 369 ? 2.780 14.800 -43.987 1.00 79.50 369 ASN A C 1
ATOM 2783 O O . ASN A 1 369 ? 2.483 13.603 -43.951 1.00 79.50 369 ASN A O 1
ATOM 2787 N N . ASN A 1 370 ? 3.022 15.423 -45.142 1.00 75.00 370 ASN A N 1
ATOM 2788 C CA . ASN A 1 370 ? 3.020 14.775 -46.461 1.00 75.00 370 ASN A CA 1
ATOM 2789 C C . ASN A 1 370 ? 4.181 13.784 -46.687 1.00 75.00 370 ASN A C 1
ATOM 2791 O O . ASN A 1 370 ? 4.117 12.996 -47.629 1.00 75.00 370 ASN A O 1
ATOM 2795 N N . GLU A 1 371 ? 5.200 13.802 -45.829 1.00 68.75 371 GLU A N 1
ATOM 2796 C CA . GLU A 1 371 ? 6.319 12.852 -45.797 1.00 68.75 371 GLU A CA 1
ATOM 2797 C C . GLU A 1 371 ? 6.078 11.705 -44.796 1.00 68.75 371 GLU A C 1
ATOM 2799 O O . GLU A 1 371 ? 6.876 10.776 -44.709 1.00 68.75 371 GLU A O 1
ATOM 2804 N N . GLY A 1 372 ? 4.953 11.732 -44.068 1.00 58.12 372 GLY A N 1
ATOM 2805 C CA . GLY A 1 372 ? 4.595 10.731 -43.063 1.00 58.12 372 GLY A CA 1
ATOM 2806 C C . GLY A 1 372 ? 5.235 10.950 -41.690 1.00 58.12 372 GLY A C 1
ATOM 2807 O O . GLY A 1 372 ? 5.063 10.094 -40.824 1.00 58.12 372 GLY A O 1
ATOM 2808 N N . LEU A 1 373 ? 5.923 12.078 -41.483 1.00 63.12 373 LEU A N 1
ATOM 2809 C CA . LEU A 1 373 ? 6.515 12.466 -40.203 1.00 63.12 373 LEU A CA 1
ATOM 2810 C C . LEU A 1 373 ? 5.450 12.998 -39.246 1.00 63.12 373 LEU A C 1
ATOM 2812 O O . LEU A 1 373 ? 4.521 13.705 -39.653 1.00 63.12 373 LEU A O 1
ATOM 2816 N N . ASP A 1 374 ? 5.609 12.672 -37.969 1.00 64.81 374 ASP A N 1
ATOM 2817 C CA . ASP A 1 374 ? 4.667 13.030 -36.919 1.00 64.81 374 ASP A CA 1
ATOM 2818 C C . ASP A 1 374 ? 4.864 14.483 -36.468 1.00 64.81 374 ASP A C 1
ATOM 2820 O O . ASP A 1 374 ? 5.969 14.903 -36.136 1.00 64.81 374 ASP A O 1
ATOM 2824 N N . PHE A 1 375 ? 3.778 15.257 -36.413 1.00 60.88 375 PHE A N 1
ATOM 2825 C CA . PHE A 1 375 ? 3.816 16.599 -35.824 1.00 60.88 375 PHE A CA 1
ATOM 2826 C C . PHE A 1 375 ? 3.677 16.551 -34.306 1.00 60.88 375 PHE A C 1
ATOM 2828 O O . PHE A 1 375 ? 4.431 17.200 -33.590 1.00 60.88 375 PHE A O 1
ATOM 2835 N N . LYS A 1 376 ? 2.621 15.875 -33.830 1.00 66.19 376 LYS A N 1
ATOM 2836 C CA . LYS A 1 376 ? 2.202 15.842 -32.424 1.00 66.19 376 LYS A CA 1
ATOM 2837 C C . LYS A 1 376 ? 1.063 14.838 -32.217 1.00 66.19 376 LYS A C 1
ATOM 2839 O O . LYS A 1 376 ? 0.215 14.669 -33.099 1.00 66.19 376 LYS A O 1
ATOM 2844 N N . THR A 1 377 ? 0.984 14.271 -31.015 1.00 72.88 377 THR A N 1
ATOM 2845 C CA . THR A 1 377 ? -0.194 13.544 -30.521 1.00 72.88 377 THR A CA 1
ATOM 2846 C C . THR A 1 377 ? -1.068 14.470 -29.668 1.00 72.88 377 THR A C 1
ATOM 2848 O O . THR A 1 377 ? -0.584 15.149 -28.762 1.00 72.88 377 THR A O 1
ATOM 2851 N N . ILE A 1 378 ? -2.370 14.528 -29.958 1.00 77.50 378 ILE A N 1
ATOM 2852 C CA . ILE A 1 378 ? -3.333 15.411 -29.286 1.00 77.50 378 ILE A CA 1
ATOM 2853 C C . ILE A 1 378 ? -4.421 14.572 -28.617 1.00 77.50 378 ILE A C 1
ATOM 2855 O O . ILE A 1 378 ? -5.046 13.729 -29.257 1.00 77.50 378 ILE A O 1
ATOM 2859 N N . LYS A 1 379 ? -4.688 14.837 -27.336 1.00 80.25 379 LYS A N 1
ATOM 2860 C CA . LYS A 1 379 ? -5.833 14.269 -26.615 1.00 80.25 379 LYS A CA 1
ATOM 2861 C C . LYS A 1 379 ? -7.118 15.000 -27.012 1.00 80.25 379 LYS A C 1
ATOM 2863 O O . LYS A 1 379 ? -7.199 16.221 -26.899 1.00 80.25 379 LYS A O 1
ATOM 2868 N N . VAL A 1 380 ? -8.133 14.250 -27.426 1.00 78.06 380 VAL A N 1
ATOM 2869 C CA . VAL A 1 380 ? -9.445 14.748 -27.857 1.00 78.06 380 VAL A CA 1
ATOM 2870 C C . VAL A 1 380 ? -10.535 14.085 -27.023 1.00 78.06 380 VAL A C 1
ATOM 2872 O O . VAL A 1 380 ? -10.493 12.882 -26.774 1.00 78.06 380 VAL A O 1
ATOM 2875 N N . ILE A 1 381 ? -11.521 14.870 -26.595 1.00 76.31 381 ILE A N 1
ATOM 2876 C CA . ILE A 1 381 ? -12.698 14.381 -25.871 1.00 76.31 381 ILE A CA 1
ATOM 2877 C C . ILE A 1 381 ? -13.906 14.536 -26.795 1.00 76.31 381 ILE A C 1
ATOM 2879 O O . ILE A 1 381 ? -14.274 15.661 -27.136 1.00 76.31 381 ILE A O 1
ATOM 2883 N N . LYS A 1 382 ? -14.516 13.416 -27.196 1.00 74.50 382 LYS A N 1
ATOM 2884 C CA . LYS A 1 382 ? -15.779 13.394 -27.943 1.00 74.50 382 LYS A CA 1
ATOM 2885 C C . LYS A 1 382 ? -16.940 13.261 -26.952 1.00 74.50 382 LYS A C 1
ATOM 2887 O O . LYS A 1 382 ? -17.035 12.235 -26.273 1.00 74.50 382 LYS A O 1
ATOM 2892 N N . GLN A 1 383 ? -17.767 14.305 -26.847 1.00 74.38 383 GLN A N 1
ATOM 2893 C CA . GLN A 1 383 ? -18.860 14.424 -25.866 1.00 74.38 383 GLN A CA 1
ATOM 2894 C C . GLN A 1 383 ? -20.214 13.917 -26.351 1.00 74.38 383 GLN A C 1
ATOM 2896 O O . GLN A 1 383 ? -20.482 13.884 -27.569 1.00 74.38 383 GLN A O 1
#

Mean predicted aligned error: 12.54 Å

Nearest PDB structures (foldseek):
  6obn-assembly2_D  TM=3.654E-01  e=1.124E-03  Homo sapiens
  4r5c-assembly1_A  TM=4.119E-01  e=1.167E-02  synthetic construct
  2wqu-assembly2_B  TM=4.116E-01  e=1.224E-02  Listeria monocytogenes EGD-e
  4fmz-assembly1_A  TM=3.579E-01  e=1.973E-02  Listeria monocytogenes serotype 4b str. F2365
  2omx-assembly1_A  TM=2.987E-01  e=4.940E-03  Listeria monocytogenes EGD-e

Foldseek 3Di:
DDDDDDDDDDPPPPPPDDPDDQQDWDDDQQWIWGFHDDPPQAAIETDAGPDPDQEDEAEQWDDDPRDIHGHAEYDACRQDCPQHQEYEYHAQHHAEAQPHAQNARHAEYEPQHHQCEHYANPHANNQRHAEYEPQRYQEAYARPQANNCNHAYYHCNNYAEQEACVNHNVCNHQEDENDHYAYAYALSCPQVANPAYYHPQHYADHEAQVCANYQHQEDEDYQNHPADYAAQNQHNNLNHAEYEYPHLADHQFHADPVRAGNHRPLVSYPDAHEYEHAPPRQVRLCPHPPSVSHNYDYDDPQPPQCPPDPPPWDWDADLVQQFIDTPDPQFQKKWKAAPVRHTPDIDGDPDGDHCPPPDFHKMWIWTAGPVRDTNGIDIDGRD

Secondary structure (DSSP, 8-state):
----------------PPPP-TT-EEEETTEEEEEEE-SSS-EEEEEEE----SEEEE-SEEEETTEEEEEEEE-TTTTTT---SEEEE-S--EE-TTTTTT-TT--EEE-TT-SS-B-TTTTTT-TT--EEE-TT--EE-TTTTTT-TT--EEE-TT--EE-TTTTTT-TT--EEE-TT--EE-TTTTTT-TT--EEE-S--SEE-TTTTTT---SEEEE-TT-----STTTTTT-TT--EEEE--SSPPPPP--TTS--TT--GGG-SSPPEEEE-TT-HHHHHHSTTTTTSEEEEPPGGG-TT-S------EEEETTTTEEEES-S---EEEEEETTS-EEEEEE-SSSEE-TTSPSEEEEEEEE-TTS-EEEEEEEEE-

pLDDT: mean 86.32, std 14.88, range [35.88, 98.75]

Sequence (383 aa):
MKKTLLLFVTILSVTLTKAQAIGDTFTVNDINYEVTAIDPTNEVQIVGNSVTTDALTIPATVDDSGTTYNVTFIKNKSFSNVAITSLVVEGDTEIDWQVFNACPNLVSADLSNITSGVGLNSFVNCPLLETVDLSKATYIGKLSFSKCPKLTTIDLSNLKEVGIQAFLSATSLTSIDLPAATVLGGLAFWKCTNLSDINIPVMDSIAPGAFNATGITTLTLPATLNSLPGTNTFRNIPALEELIVEFETPFVLEIDEDGLDMFSHQALYATAPKLIVPFGTSTAFAAENGWDIFNIVEADEILSLDSQAKISLNAYPNPVVDKLYFSTNDVFSAEVYNILGAKVSSQKVTDGVDLSQLNKGIYFVKAKNNEGLDFKTIKVIKQ